Protein AF-0000000066197892 (afdb_homodimer)

Solvent-accessible surface area (backbone atoms only — not comparable to full-atom values): 35154 Å² total; per-residue (Å²): 140,80,75,82,77,80,74,74,83,74,76,80,79,64,87,67,81,69,76,50,71,66,52,46,46,36,41,41,57,56,32,73,72,65,31,65,68,32,48,47,40,27,46,69,31,29,38,37,40,33,35,74,47,34,40,42,39,36,24,49,50,29,40,48,43,66,35,32,28,31,40,35,33,31,36,78,54,66,34,47,62,58,51,44,31,30,31,78,41,50,40,83,87,41,49,74,34,42,41,40,70,52,28,47,63,51,52,39,51,56,32,75,80,38,44,80,44,74,46,94,67,55,75,89,71,64,48,69,77,64,53,60,72,28,57,29,39,39,36,37,68,88,49,53,67,58,53,41,50,52,44,51,53,24,55,76,58,74,19,33,34,35,40,40,54,50,36,35,56,28,33,39,37,36,40,30,49,44,76,36,70,29,32,39,71,44,93,50,90,71,61,46,82,42,81,45,77,46,81,43,48,50,62,62,60,32,55,60,55,67,66,60,69,53,86,61,85,72,57,58,68,58,53,24,52,32,50,53,41,52,50,23,70,74,66,72,44,76,80,48,84,84,38,65,66,45,50,51,49,52,47,48,52,50,53,49,50,36,61,75,36,62,56,70,95,61,57,67,64,56,53,44,50,48,31,50,50,45,60,68,19,52,83,23,62,38,36,26,50,22,25,28,51,12,11,53,50,20,45,46,52,51,27,63,64,40,28,55,42,88,69,84,66,28,34,37,39,38,34,57,87,77,68,46,74,46,79,42,73,92,139,81,75,83,77,81,74,74,82,75,77,80,80,66,87,67,81,69,78,50,71,65,51,45,47,36,42,40,58,55,32,73,71,64,31,65,68,33,49,47,40,28,46,67,30,28,39,38,38,33,37,76,47,35,40,41,40,35,24,48,51,28,42,48,42,67,35,31,28,31,38,34,33,30,36,78,53,65,35,48,62,58,51,45,32,29,31,77,40,50,41,81,86,40,49,74,32,43,44,40,71,52,28,47,62,51,51,37,50,57,30,73,80,38,46,80,47,74,45,94,65,56,78,90,71,63,45,67,77,65,53,59,72,28,57,28,40,38,36,35,67,88,48,51,66,58,53,41,51,53,43,52,53,24,56,76,57,75,18,34,32,36,41,40,55,48,35,35,57,28,34,40,39,35,40,29,49,44,74,36,69,31,32,39,70,44,92,50,92,72,63,46,83,42,82,46,79,46,81,42,49,50,63,63,60,33,56,61,56,68,65,60,69,55,87,59,86,72,57,58,68,57,53,24,50,31,50,54,41,51,49,23,70,73,67,74,43,73,79,49,84,84,37,65,67,43,50,50,48,51,47,50,52,52,52,50,50,36,59,73,36,62,55,72,93,61,59,68,64,56,54,45,50,47,30,50,50,46,60,67,19,54,82,24,64,37,36,26,48,23,24,28,52,12,10,52,50,19,44,45,51,51,29,64,63,40,28,56,41,89,70,84,65,29,36,38,40,38,35,55,85,78,69,45,76,46,78,42,72,94

Secondary structure (DSSP, 8-state):
--------------SS----HHHHHHTHHHHHHH-HHHHHHHTT-EEEEE--SHHHHHHHHHHHHHT-SEEEEE--PBP-GGGGGT-SS--GGGTTSBHHHHHHHHHHHH-TTSEEEE----GGG--HHHHTT-SEEEE--S-HHHHHHHHHHHHHTT-EEEEEEE-SSEEEEEEE-SEEEEEEE-SSSSPPEEEEEEE---HHHHHT--GGG--S---HHHHHHHHHHHHHHHHSSPPPTT-HHHHHHHHHHHHHHHHHHT-TT--HHHHHHHHHHHHHTTT---HHHHHHHHHHHHHHHHHHHH--S----SEEEEETTTTEEEEE--/--------------SS----HHHHHHTHHHHHHH-HHHHHHHTT-EEEEE--SHHHHHHHHHHHHHT-SEEEEE--PBP-GGGGGT-SS--GGGTTSBHHHHHHHHHHHH-TTSEEEE----GGG--HHHHTT-SEEEE--S-HHHHHHHHHHHHHTT-EEEEEEE-SSEEEEEEE-SEEEEEEE-SSSSPPEEEEEEE---HHHHHT--GGG--S---HHHHHHHHHHHHHHHHSSPPPTT-HHHHHHHHHHHHHHHHHHT-TT--HHHHHHHHHHHHHTTT---HHHHHHHHHHHHHHHHHHHH--S----SEEEEETTTTEEEEE--

Organism: Dictyostelium discoideum (NCBI:txid44689)

Foldseek 3Di:
DDDPDPPPPPPDCDPLPFDDPVRCVLCVVVCVPQHRLLLSLQLAFEEEEADQALLNQLLLLLSLSSHHNEYEYEFFDADDPQRQQRHDQDDPVSHRGGPLVSRVVSSCVSPVNYHYHYDHDDLVPDALVNLLVGQAYEYEDPQVVSVQSVQVSCLVNQHKYKYKADFAQKIKMWIARAWAKFWEWDPDVVTDIDIDIDGADTPVDQLVDQCLPPPDDPDLLSLLVSLQNVLCVVPVDGADLVDPVSLVVSLVSLVVSCVVSVPPPDDSVSSSVSNSSRSVRRPPDHNVSSNVRSVLSSVQVSCRSSRHDDHQATMWMAGNVVRDIDGDHD/DDDPDPPPPPPPCDPLPFDDPVRCVLCVVVCVPQHRLLLSLQLAFEEEEADQALLNQLLLLLSLSSHHNEYEYEFFDADDPQRQQRHDQDDPVRHRGGPLVSRVVSSCVSPVNYHYHYDHDDLVPDALVNLLVGQAYEYEDPQVVSVQSVQVSCLVNQHKYKYKAAFAQKIKMWIARAWAKFWEWDPDVVTDIDIDIDGADTPVDQLVDQCLPPPDDPDLLSLLVSLQNVLCVVPVDGADLVDPVSLVVSLVSLVVSCVVSVPPPDDSVSSSVSNSSRSVRRPPDHNVSSNVRSVLSSVQVSCRSSRHDDHQATMWMAGNVVRDIDGDHD

Radius of gyration: 25.5 Å; Cα contacts (8 Å, |Δi|>4): 1249; chains: 2; bounding box: 96×68×63 Å

InterPro domains:
  IPR000011 Ubiquitin/SUMO-activating enzyme E1-like [PR01849] (48-72)
  IPR000011 Ubiquitin/SUMO-activating enzyme E1-like [PR01849] (164-191)
  IPR000594 THIF-type NAD/FAD binding fold [PF00899] (27-324)
  IPR035985 Ubiquitin-activating enzyme-like [SSF69572] (20-328)
  IPR045886 ThiF/MoeB/HesA family [PTHR10953] (23-324)

Structure (mmCIF, N/CA/C/O backbone):
data_AF-0000000066197892-model_v1
#
loop_
_entity.id
_entity.type
_entity.pdbx_description
1 polymer 'SUMO-activating enzyme subunit 1'
#
loop_
_atom_site.group_PDB
_atom_site.id
_atom_site.type_symbol
_atom_site.label_atom_id
_atom_site.label_alt_id
_atom_site.label_comp_id
_atom_site.label_asym_id
_atom_site.label_entity_id
_atom_site.label_seq_id
_atom_site.pdbx_PDB_ins_code
_atom_site.Cartn_x
_atom_site.Cartn_y
_atom_site.Cartn_z
_atom_site.occupancy
_atom_site.B_iso_or_equiv
_atom_site.auth_seq_id
_atom_site.auth_comp_id
_atom_site.auth_asym_id
_atom_site.auth_atom_id
_atom_site.pdbx_PDB_model_num
ATOM 1 N N . MET A 1 1 ? 50.531 -21 -15.461 1 24.61 1 MET A N 1
ATOM 2 C CA . MET A 1 1 ? 49.062 -21.109 -15.352 1 24.61 1 MET A CA 1
ATOM 3 C C . MET A 1 1 ? 48.562 -20.531 -14.031 1 24.61 1 MET A C 1
ATOM 5 O O . MET A 1 1 ? 48.438 -21.25 -13.039 1 24.61 1 MET A O 1
ATOM 9 N N . THR A 1 2 ? 49 -19.281 -13.586 1 26.44 2 THR A N 1
ATOM 10 C CA . THR A 1 2 ? 49.094 -18.547 -12.336 1 26.44 2 THR A CA 1
ATOM 11 C C . THR A 1 2 ? 47.719 -18.109 -11.875 1 26.44 2 THR A C 1
ATOM 13 O O . THR A 1 2 ? 46.875 -17.688 -12.68 1 26.44 2 THR A O 1
ATOM 16 N N . ASN A 1 3 ? 47.188 -18.703 -10.703 1 26.56 3 ASN A N 1
ATOM 17 C CA . ASN A 1 3 ? 45.938 -18.656 -9.961 1 26.56 3 ASN A CA 1
ATOM 18 C C . ASN A 1 3 ? 45.531 -17.219 -9.648 1 26.56 3 ASN A C 1
ATOM 20 O O . ASN A 1 3 ? 46.25 -16.5 -8.961 1 26.56 3 ASN A O 1
ATOM 24 N N . PRO A 1 4 ? 44.719 -16.594 -10.539 1 29.03 4 PRO A N 1
ATOM 25 C CA . PRO A 1 4 ? 44.531 -15.156 -10.312 1 29.03 4 PRO A CA 1
ATOM 26 C C . PRO A 1 4 ? 44.031 -14.844 -8.906 1 29.03 4 PRO A C 1
ATOM 28 O O . PRO A 1 4 ? 43.219 -15.586 -8.359 1 29.03 4 PRO A O 1
ATOM 31 N N . GLU A 1 5 ? 44.844 -14.312 -8.031 1 25.19 5 GLU A N 1
ATOM 32 C CA . GLU A 1 5 ? 44.75 -13.891 -6.637 1 25.19 5 GLU A CA 1
ATOM 33 C C . GLU A 1 5 ? 43.531 -13.008 -6.41 1 25.19 5 GLU A C 1
ATOM 35 O O . GLU A 1 5 ? 43.25 -12.125 -7.219 1 25.19 5 GLU A O 1
ATOM 40 N N . ASN A 1 6 ? 42.469 -13.492 -5.609 1 26.45 6 ASN A N 1
ATOM 41 C CA . ASN A 1 6 ? 41.219 -13 -5.008 1 26.45 6 ASN A CA 1
ATOM 42 C C . ASN A 1 6 ? 41.438 -11.656 -4.312 1 26.45 6 ASN A C 1
ATOM 44 O O . ASN A 1 6 ? 42 -11.602 -3.217 1 26.45 6 ASN A O 1
ATOM 48 N N . THR A 1 7 ? 41.812 -10.641 -5.02 1 27.7 7 THR A N 1
ATOM 49 C CA . THR A 1 7 ? 42.094 -9.43 -4.242 1 27.7 7 THR A CA 1
ATOM 50 C C . THR A 1 7 ? 40.875 -9.055 -3.395 1 27.7 7 THR A C 1
ATOM 52 O O . THR A 1 7 ? 39.781 -8.852 -3.922 1 27.7 7 THR A O 1
ATOM 55 N N . PRO A 1 8 ? 40.906 -9.188 -2.066 1 29.73 8 PRO A N 1
ATOM 56 C CA . PRO A 1 8 ? 39.875 -8.836 -1.088 1 29.73 8 PRO A CA 1
ATOM 57 C C . PRO A 1 8 ? 39.375 -7.398 -1.234 1 29.73 8 PRO A C 1
ATOM 59 O O . PRO A 1 8 ? 40.188 -6.492 -1.479 1 29.73 8 PRO A O 1
ATOM 62 N N . MET A 1 9 ? 38.188 -7.164 -1.745 1 29.55 9 MET A N 1
ATOM 63 C CA . MET A 1 9 ? 37.594 -5.84 -1.79 1 29.55 9 MET A CA 1
ATOM 64 C C . MET A 1 9 ? 37.844 -5.078 -0.493 1 29.55 9 MET A C 1
ATOM 66 O O . MET A 1 9 ? 37.344 -5.484 0.57 1 29.55 9 MET A O 1
ATOM 70 N N . THR A 1 10 ? 38.875 -4.457 -0.35 1 30.2 10 THR A N 1
ATOM 71 C CA . THR A 1 10 ? 39.25 -3.555 0.738 1 30.2 10 THR A CA 1
ATOM 72 C C . THR A 1 10 ? 38.188 -2.479 0.92 1 30.2 10 THR A C 1
ATOM 74 O O . THR A 1 10 ? 37.906 -1.697 0.004 1 30.2 10 THR A O 1
ATOM 77 N N . THR A 1 11 ? 37.125 -2.74 1.724 1 32.53 11 THR A N 1
ATOM 78 C CA . THR A 1 11 ? 36.188 -1.777 2.248 1 32.53 11 THR A CA 1
ATOM 79 C C . THR A 1 11 ? 36.906 -0.574 2.855 1 32.53 11 THR A C 1
ATOM 81 O O . THR A 1 11 ? 37.625 -0.71 3.84 1 32.53 11 THR A O 1
ATOM 84 N N . THR A 1 12 ? 37.312 0.313 2.125 1 31.73 12 THR A N 1
ATOM 85 C CA . THR A 1 12 ? 37.875 1.541 2.674 1 31.73 12 THR A CA 1
ATOM 86 C C . THR A 1 12 ? 36.938 2.172 3.682 1 31.73 12 THR A C 1
ATOM 88 O O . THR A 1 12 ? 35.719 2.301 3.414 1 31.73 12 THR A O 1
ATOM 91 N N . ASN A 1 13 ? 37.219 2.322 5.055 1 32.91 13 ASN A N 1
ATOM 92 C CA . ASN A 1 13 ? 36.75 2.785 6.355 1 32.91 13 ASN A CA 1
ATOM 93 C C . ASN A 1 13 ? 36.438 4.281 6.348 1 32.91 13 ASN A C 1
ATOM 95 O O . ASN A 1 13 ? 37.25 5.082 6.816 1 32.91 13 ASN A O 1
ATOM 99 N N . GLU A 1 14 ? 36.094 5.023 5.461 1 33.69 14 GLU A N 1
ATOM 100 C CA . GLU A 1 14 ? 35.812 6.383 5.914 1 33.69 14 GLU A CA 1
ATOM 101 C C . GLU A 1 14 ? 34.75 6.406 7.012 1 33.69 14 GLU A C 1
ATOM 103 O O . GLU A 1 14 ? 33.969 5.461 7.152 1 33.69 14 GLU A O 1
ATOM 108 N N . GLY A 1 15 ? 34.656 7.414 8.07 1 37.69 15 GLY A N 1
ATOM 109 C CA . GLY A 1 15 ? 34.031 7.445 9.391 1 37.69 15 GLY A CA 1
ATOM 110 C C . GLY A 1 15 ? 32.594 6.977 9.406 1 37.69 15 GLY A C 1
ATOM 111 O O . GLY A 1 15 ? 31.922 7.09 10.43 1 37.69 15 GLY A O 1
ATOM 112 N N . GLY A 1 16 ? 31.75 7.152 8.477 1 48.06 16 GLY A N 1
ATOM 113 C CA . GLY A 1 16 ? 30.359 6.777 8.68 1 48.06 16 GLY A CA 1
ATOM 114 C C . GLY A 1 16 ? 30.188 5.32 9.062 1 48.06 16 GLY A C 1
ATOM 115 O O . GLY A 1 16 ? 30.906 4.453 8.555 1 48.06 16 GLY A O 1
ATOM 116 N N . LYS A 1 17 ? 29.766 5.008 10.367 1 57.28 17 LYS A N 1
ATOM 117 C CA . LYS A 1 17 ? 29.703 3.641 10.875 1 57.28 17 LYS A CA 1
ATOM 118 C C . LYS A 1 17 ? 29.125 2.693 9.828 1 57.28 17 LYS A C 1
ATOM 120 O O . LYS A 1 17 ? 28.016 2.918 9.32 1 57.28 17 LYS A O 1
ATOM 125 N N . GLY A 1 18 ? 29.797 2.07 9.023 1 77.38 18 GLY A N 1
ATOM 126 C CA . GLY A 1 18 ? 29.406 1.05 8.07 1 77.38 18 GLY A CA 1
ATOM 127 C C . GLY A 1 18 ? 28.422 0.049 8.648 1 77.38 18 GLY A C 1
ATOM 128 O O . GLY A 1 18 ? 28.125 0.071 9.844 1 77.38 18 GLY A O 1
ATOM 129 N N . LEU A 1 19 ? 27.656 -0.609 7.824 1 87.25 19 LEU A N 1
ATOM 130 C CA . LEU A 1 19 ? 26.703 -1.628 8.227 1 87.25 19 LEU A CA 1
ATOM 131 C C . LEU A 1 19 ? 27.406 -2.816 8.867 1 87.25 19 LEU A C 1
ATOM 133 O O . LEU A 1 19 ? 28.469 -3.23 8.422 1 87.25 19 LEU A O 1
ATOM 137 N N . THR A 1 20 ? 26.922 -3.176 10 1 89.62 20 THR A N 1
ATOM 138 C CA . THR A 1 20 ? 27.375 -4.434 10.578 1 89.62 20 THR A CA 1
ATOM 139 C C . THR A 1 20 ? 27.031 -5.605 9.656 1 89.62 20 THR A C 1
ATOM 141 O O . THR A 1 20 ? 26.234 -5.461 8.734 1 89.62 20 THR A O 1
ATOM 144 N N . GLU A 1 21 ? 27.641 -6.699 9.906 1 89.5 21 GLU A N 1
ATOM 145 C CA . GLU A 1 21 ? 27.328 -7.902 9.141 1 89.5 21 GLU A CA 1
ATOM 146 C C . GLU A 1 21 ? 25.859 -8.289 9.297 1 89.5 21 GLU A C 1
ATOM 148 O O . GLU A 1 21 ? 25.219 -8.734 8.344 1 89.5 21 GLU A O 1
ATOM 153 N N . TYR A 1 22 ? 25.406 -8.125 10.477 1 89.19 22 TYR A N 1
ATOM 154 C CA . TYR A 1 22 ? 24.016 -8.453 10.75 1 89.19 22 TYR A CA 1
ATOM 155 C C . TYR A 1 22 ? 23.078 -7.551 9.961 1 89.19 22 TYR A C 1
ATOM 157 O O . TYR A 1 22 ? 22.141 -8.031 9.328 1 89.19 22 TYR A O 1
ATOM 165 N N . GLU A 1 23 ? 23.391 -6.305 9.977 1 90.25 23 GLU A N 1
ATOM 166 C CA . GLU A 1 23 ? 22.578 -5.359 9.211 1 90.25 23 GLU A CA 1
ATOM 167 C C . GLU A 1 23 ? 22.641 -5.668 7.715 1 90.25 23 GLU A C 1
ATOM 169 O O . GLU A 1 23 ? 21.625 -5.602 7.02 1 90.25 23 GLU A O 1
ATOM 174 N N . ALA A 1 24 ? 23.766 -6.027 7.281 1 90.31 24 ALA A N 1
ATOM 175 C CA . ALA A 1 24 ? 23.953 -6.352 5.871 1 90.31 24 ALA A CA 1
ATOM 176 C C . ALA A 1 24 ? 23.078 -7.539 5.469 1 90.31 24 ALA A C 1
ATOM 178 O O . ALA A 1 24 ? 22.562 -7.586 4.348 1 90.31 24 ALA A O 1
ATOM 179 N N . LYS A 1 25 ? 22.953 -8.438 6.391 1 90.75 25 LYS A N 1
ATOM 180 C CA . LYS A 1 25 ? 22.141 -9.617 6.113 1 90.75 25 LYS A CA 1
ATOM 181 C C . LYS A 1 25 ? 20.656 -9.266 6.09 1 90.75 25 LYS A C 1
ATOM 183 O O . LYS A 1 25 ? 19.922 -9.711 5.203 1 90.75 25 LYS A O 1
ATOM 188 N N . ILE A 1 26 ? 20.25 -8.422 7.012 1 89.81 26 ILE A N 1
ATOM 189 C CA . ILE A 1 26 ? 18.844 -8.047 7.133 1 89.81 26 ILE A CA 1
ATOM 190 C C . ILE A 1 26 ? 18.422 -7.223 5.918 1 89.81 26 ILE A C 1
ATOM 192 O O . ILE A 1 26 ? 17.328 -7.406 5.383 1 89.81 26 ILE A O 1
ATOM 196 N N . TYR A 1 27 ? 19.359 -6.391 5.434 1 92.38 27 TYR A N 1
ATOM 197 C CA . TYR A 1 27 ? 18.984 -5.426 4.406 1 92.38 27 TYR A CA 1
ATOM 198 C C . TYR A 1 27 ? 19.578 -5.816 3.057 1 92.38 27 TYR A C 1
ATOM 200 O O . TYR A 1 27 ? 19.719 -4.973 2.168 1 92.38 27 TYR A O 1
ATOM 208 N N . ASP A 1 28 ? 19.953 -7.062 2.918 1 92.62 28 ASP A N 1
ATOM 209 C CA . ASP A 1 28 ? 20.625 -7.555 1.719 1 92.62 28 ASP A CA 1
ATOM 210 C C . ASP A 1 28 ? 19.812 -7.246 0.466 1 92.62 28 ASP A C 1
ATOM 212 O O . ASP A 1 28 ? 20.344 -6.719 -0.513 1 92.62 28 ASP A O 1
ATOM 216 N N . ARG A 1 29 ? 18.562 -7.527 0.517 1 89.75 29 ARG A N 1
ATOM 217 C CA . ARG A 1 29 ? 17.703 -7.336 -0.647 1 89.75 29 ARG A CA 1
ATOM 218 C C . ARG A 1 29 ? 17.609 -5.859 -1.021 1 89.75 29 ARG A C 1
ATOM 220 O O . ARG A 1 29 ? 17.688 -5.508 -2.199 1 89.75 29 ARG A O 1
ATOM 227 N N . SER A 1 30 ? 17.469 -4.93 -0.04 1 90.25 30 SER A N 1
ATOM 228 C CA . SER A 1 30 ? 17.359 -3.496 -0.287 1 90.25 30 SER A CA 1
ATOM 229 C C . SER A 1 30 ? 18.688 -2.922 -0.791 1 90.25 30 SER A C 1
ATOM 231 O O . SER A 1 30 ? 18.703 -2.064 -1.677 1 90.25 30 SER A O 1
ATOM 233 N N . ILE A 1 31 ? 19.75 -3.445 -0.288 1 92.5 31 ILE A N 1
ATOM 234 C CA . ILE A 1 31 ? 21.078 -2.975 -0.673 1 92.5 31 ILE A CA 1
ATOM 235 C C . ILE A 1 31 ? 21.344 -3.312 -2.139 1 92.5 31 ILE A C 1
ATOM 237 O O . ILE A 1 31 ? 21.969 -2.535 -2.859 1 92.5 31 ILE A O 1
ATOM 241 N N . ARG A 1 32 ? 20.797 -4.406 -2.539 1 89.69 32 ARG A N 1
ATOM 242 C CA . ARG A 1 32 ? 20.938 -4.797 -3.936 1 89.69 32 ARG A CA 1
ATOM 243 C C . ARG A 1 32 ? 20.188 -3.838 -4.855 1 89.69 32 ARG A C 1
ATOM 245 O O . ARG A 1 32 ? 20.516 -3.725 -6.039 1 89.69 32 ARG A O 1
ATOM 252 N N . LEU A 1 33 ? 19.281 -3.143 -4.289 1 87.25 33 LEU A N 1
ATOM 253 C CA . LEU A 1 33 ? 18.438 -2.275 -5.105 1 87.25 33 LEU A CA 1
ATOM 254 C C . LEU A 1 33 ? 18.953 -0.841 -5.09 1 87.25 33 LEU A C 1
ATOM 256 O O . LEU A 1 33 ? 19.062 -0.201 -6.137 1 87.25 33 LEU A O 1
ATOM 260 N N . TRP A 1 34 ? 19.297 -0.343 -3.877 1 88.75 34 TRP A N 1
ATOM 261 C CA . TRP A 1 34 ? 19.625 1.078 -3.861 1 88.75 34 TRP A CA 1
ATOM 262 C C . TRP A 1 34 ? 21.047 1.3 -3.367 1 88.75 34 TRP A C 1
ATOM 264 O O . TRP A 1 34 ? 21.547 2.43 -3.361 1 88.75 34 TRP A O 1
ATOM 274 N N . GLY A 1 35 ? 21.797 0.286 -2.941 1 91.38 35 GLY A N 1
ATOM 275 C CA . GLY A 1 35 ? 23.219 0.383 -2.641 1 91.38 35 GLY A CA 1
ATOM 276 C C . GLY A 1 35 ? 23.5 0.559 -1.16 1 91.38 35 GLY A C 1
ATOM 277 O O . GLY A 1 35 ? 22.641 1.014 -0.406 1 91.38 35 GLY A O 1
ATOM 278 N N . VAL A 1 36 ? 24.703 0.304 -0.843 1 93.62 36 VAL A N 1
ATOM 279 C CA . VAL A 1 36 ? 25.172 0.306 0.54 1 93.62 36 VAL A CA 1
ATOM 280 C C . VAL A 1 36 ? 25.141 1.729 1.092 1 93.62 36 VAL A C 1
ATOM 282 O O . VAL A 1 36 ? 24.781 1.946 2.252 1 93.62 36 VAL A O 1
ATOM 285 N N . ASP A 1 37 ? 25.469 2.656 0.237 1 93.69 37 ASP A N 1
ATOM 286 C CA . ASP A 1 37 ? 25.5 4.047 0.674 1 93.69 37 ASP A CA 1
ATOM 287 C C . ASP A 1 37 ? 24.094 4.531 1.052 1 93.69 37 ASP A C 1
ATOM 289 O O . ASP A 1 37 ? 23.922 5.23 2.051 1 93.69 37 ASP A O 1
ATOM 293 N N . ALA A 1 38 ? 23.188 4.18 0.295 1 94.38 38 ALA A N 1
ATOM 294 C CA . ALA A 1 38 ? 21.797 4.531 0.579 1 94.38 38 ALA A CA 1
ATOM 295 C C . ALA A 1 38 ? 21.328 3.92 1.899 1 94.38 38 ALA A C 1
ATOM 297 O O . ALA A 1 38 ? 20.703 4.598 2.719 1 94.38 38 ALA A O 1
ATOM 298 N N . GLN A 1 39 ? 21.703 2.707 2.104 1 95.69 39 GLN A N 1
ATOM 299 C CA . GLN A 1 39 ? 21.328 2.031 3.34 1 95.69 39 GLN A CA 1
ATOM 300 C C . GLN A 1 39 ? 21.984 2.68 4.551 1 95.69 39 GLN A C 1
ATOM 302 O O . GLN A 1 39 ? 21.391 2.781 5.617 1 95.69 39 GLN A O 1
ATOM 307 N N . ALA A 1 40 ? 23.188 3.09 4.336 1 95.56 40 ALA A N 1
ATOM 308 C CA . ALA A 1 40 ? 23.906 3.777 5.414 1 95.56 40 ALA A CA 1
ATOM 309 C C . ALA A 1 40 ? 23.203 5.082 5.789 1 95.56 40 ALA A C 1
ATOM 311 O O . ALA A 1 40 ? 23.094 5.418 6.969 1 95.56 40 ALA A O 1
ATOM 312 N N . LYS A 1 41 ? 22.719 5.785 4.805 1 96.62 41 LYS A N 1
ATOM 313 C CA . LYS A 1 41 ? 21.969 7.012 5.062 1 96.62 41 LYS A CA 1
ATOM 314 C C . LYS A 1 41 ? 20.703 6.727 5.871 1 96.62 41 LYS A C 1
ATOM 316 O O . LYS A 1 41 ? 20.375 7.473 6.797 1 96.62 41 LYS A O 1
ATOM 321 N N . LEU A 1 42 ? 20.062 5.703 5.508 1 97.31 42 LEU A N 1
ATOM 322 C CA . LEU A 1 42 ? 18.875 5.301 6.258 1 97.31 42 LEU A CA 1
ATOM 323 C C . LEU A 1 42 ? 19.219 5.012 7.715 1 97.31 42 LEU A C 1
ATOM 325 O O . LEU A 1 42 ? 18.547 5.5 8.625 1 97.31 42 LEU A O 1
ATOM 329 N N . ARG A 1 43 ? 20.297 4.344 7.922 1 96.88 43 ARG A N 1
ATOM 330 C CA . ARG A 1 43 ? 20.703 3.916 9.258 1 96.88 43 ARG A CA 1
ATOM 331 C C . ARG A 1 43 ? 21.188 5.098 10.086 1 96.88 43 ARG A C 1
ATOM 333 O O . ARG A 1 43 ? 21.469 4.953 11.273 1 96.88 43 ARG A O 1
ATOM 340 N N . GLN A 1 44 ? 21.203 6.238 9.492 1 97 44 GLN A N 1
ATOM 341 C CA . GLN A 1 44 ? 21.625 7.438 10.203 1 97 44 GLN A CA 1
ATOM 342 C C . GLN A 1 44 ? 20.484 8.438 10.336 1 97 44 GLN A C 1
ATOM 344 O O . GLN A 1 44 ? 20.625 9.484 10.969 1 97 44 GLN A O 1
ATOM 349 N N . SER A 1 45 ? 19.375 8.109 9.828 1 98.38 45 SER A N 1
ATOM 350 C CA . SER A 1 45 ? 18.266 9.055 9.742 1 98.38 45 SER A CA 1
ATOM 351 C C . SER A 1 45 ? 17.344 8.945 10.945 1 98.38 45 SER A C 1
ATOM 353 O O . SER A 1 45 ? 17.172 7.859 11.508 1 98.38 45 SER A O 1
ATOM 355 N N . LYS A 1 46 ? 16.797 10.078 11.352 1 98.75 46 LYS A N 1
ATOM 356 C CA . LYS A 1 46 ? 15.828 10.203 12.43 1 98.75 46 LYS A CA 1
ATOM 357 C C . LYS A 1 46 ? 14.516 10.797 11.922 1 98.75 46 LYS A C 1
ATOM 359 O O . LYS A 1 46 ? 14.492 11.898 11.383 1 98.75 46 LYS A O 1
ATOM 364 N N . VAL A 1 47 ? 13.43 10.094 12.156 1 98.88 47 VAL A N 1
ATOM 365 C CA . VAL A 1 47 ? 12.164 10.547 11.602 1 98.88 47 VAL A CA 1
ATOM 366 C C . VAL A 1 47 ? 11.172 10.805 12.734 1 98.88 47 VAL A C 1
ATOM 368 O O . VAL A 1 47 ? 11.016 9.977 13.633 1 98.88 47 VAL A O 1
ATOM 371 N N . LEU A 1 48 ? 10.5 11.969 12.734 1 98.88 48 LEU A N 1
ATOM 372 C CA . LEU A 1 48 ? 9.43 12.328 13.656 1 98.88 48 LEU A CA 1
ATOM 373 C C . LEU A 1 48 ? 8.062 12.086 13.023 1 98.88 48 LEU A C 1
ATOM 375 O O . LEU A 1 48 ? 7.77 12.625 11.953 1 98.88 48 LEU A O 1
ATOM 379 N N . PHE A 1 49 ? 7.285 11.25 13.68 1 98.88 49 PHE A N 1
ATOM 380 C CA . PHE A 1 49 ? 5.922 10.992 13.242 1 98.88 49 PHE A CA 1
ATOM 381 C C . PHE A 1 49 ? 4.914 11.648 14.18 1 98.88 49 PHE A C 1
ATOM 383 O O . PHE A 1 49 ? 4.922 11.375 15.383 1 98.88 49 PHE A O 1
ATOM 390 N N . ILE A 1 50 ? 4.023 12.508 13.625 1 98.69 50 ILE A N 1
ATOM 391 C CA . ILE A 1 50 ? 3.006 13.211 14.391 1 98.69 50 ILE A CA 1
ATOM 392 C C . ILE A 1 50 ? 1.617 12.758 13.953 1 98.69 50 ILE A C 1
ATOM 394 O O . ILE A 1 50 ? 1.25 12.898 12.789 1 98.69 50 ILE A O 1
ATOM 398 N N . GLY A 1 51 ? 0.798 12.273 14.875 1 98 51 GLY A N 1
ATOM 399 C CA . GLY A 1 51 ? -0.459 11.625 14.531 1 98 51 GLY A CA 1
ATOM 400 C C . GLY A 1 51 ? -0.287 10.18 14.094 1 98 51 GLY A C 1
ATOM 401 O O . GLY A 1 51 ? 0.126 9.914 12.961 1 98 51 GLY A O 1
ATOM 402 N N . ILE A 1 52 ? -0.639 9.273 15.023 1 98 52 ILE A N 1
ATOM 403 C CA . ILE A 1 52 ? -0.354 7.863 14.773 1 98 52 ILE A CA 1
ATOM 404 C C . ILE A 1 52 ? -1.655 7.117 14.484 1 98 52 ILE A C 1
ATOM 406 O O . ILE A 1 52 ? -2.068 6.25 15.258 1 98 52 ILE A O 1
ATOM 410 N N . ASN A 1 53 ? -2.27 7.398 13.352 1 96.94 53 ASN A N 1
ATOM 411 C CA . ASN A 1 53 ? -3.484 6.711 12.93 1 96.94 53 ASN A CA 1
ATOM 412 C C . ASN A 1 53 ? -3.166 5.512 12.039 1 96.94 53 ASN A C 1
ATOM 414 O O . ASN A 1 53 ? -2.012 5.094 11.945 1 96.94 53 ASN A O 1
ATOM 418 N N . GLY A 1 54 ? -4.168 4.902 11.469 1 96.5 54 GLY A N 1
ATOM 419 C CA . GLY A 1 54 ? -3.975 3.729 10.625 1 96.5 54 GLY A CA 1
ATOM 420 C C . GLY A 1 54 ? -3.031 3.977 9.461 1 96.5 54 GLY A C 1
ATOM 421 O O . GLY A 1 54 ? -2.152 3.16 9.188 1 96.5 54 GLY A O 1
ATOM 422 N N . LEU A 1 55 ? -3.199 5.062 8.789 1 98 55 LEU A N 1
ATOM 423 C CA . LEU A 1 55 ? -2.316 5.422 7.688 1 98 55 LEU A CA 1
ATOM 424 C C . LEU A 1 55 ? -0.876 5.566 8.164 1 98 55 LEU A C 1
ATOM 426 O O . LEU A 1 55 ? 0.044 5.016 7.559 1 98 55 LEU A O 1
ATOM 430 N N . MET A 1 56 ? -0.704 6.258 9.234 1 98.62 56 MET A N 1
ATOM 431 C CA . MET A 1 56 ? 0.638 6.488 9.758 1 98.62 56 MET A CA 1
ATOM 432 C C . MET A 1 56 ? 1.284 5.176 10.195 1 98.62 56 MET A C 1
ATOM 434 O O . MET A 1 56 ? 2.496 5 10.055 1 98.62 56 MET A O 1
ATOM 438 N N . SER A 1 57 ? 0.451 4.281 10.727 1 98.31 57 SER A N 1
ATOM 439 C CA . SER A 1 57 ? 1.01 2.99 11.109 1 98.31 57 SER A CA 1
ATOM 440 C C . SER A 1 57 ? 1.609 2.268 9.906 1 98.31 57 SER A C 1
ATOM 442 O O . SER A 1 57 ? 2.641 1.604 10.023 1 98.31 57 SER A O 1
ATOM 444 N N . GLU A 1 58 ? 0.977 2.396 8.75 1 98.44 58 GLU A N 1
ATOM 445 C CA . GLU A 1 58 ? 1.517 1.832 7.516 1 98.44 58 GLU A CA 1
ATOM 446 C C . GLU A 1 58 ? 2.822 2.518 7.117 1 98.44 58 GLU A C 1
ATOM 448 O O . GLU A 1 58 ? 3.773 1.855 6.699 1 98.44 58 GLU A O 1
ATOM 453 N N . ILE A 1 59 ? 2.873 3.793 7.219 1 98.75 59 ILE A N 1
ATOM 454 C CA . ILE A 1 59 ? 4.059 4.566 6.867 1 98.75 59 ILE A CA 1
ATOM 455 C C . ILE A 1 59 ? 5.219 4.172 7.781 1 98.75 59 ILE A C 1
ATOM 457 O O . ILE A 1 59 ? 6.316 3.869 7.305 1 98.75 59 ILE A O 1
ATOM 461 N N . ILE A 1 60 ? 4.934 4.133 9.047 1 98.75 60 ILE A N 1
ATOM 462 C CA . ILE A 1 60 ? 5.941 3.791 10.047 1 98.75 60 ILE A CA 1
ATOM 463 C C . ILE A 1 60 ? 6.488 2.391 9.766 1 98.75 60 ILE A C 1
ATOM 465 O O . ILE A 1 60 ? 7.699 2.174 9.797 1 98.75 60 ILE A O 1
ATOM 469 N N . LYS A 1 61 ? 5.609 1.491 9.492 1 97.94 61 LYS A N 1
ATOM 470 C CA . LYS A 1 61 ? 6.016 0.122 9.195 1 97.94 61 LYS A CA 1
ATOM 471 C C . LYS A 1 61 ? 7.031 0.088 8.055 1 97.94 61 LYS A C 1
ATOM 473 O O . LYS A 1 61 ? 8.07 -0.562 8.164 1 97.94 61 LYS A O 1
ATOM 478 N N . ASN A 1 62 ? 6.789 0.787 7.031 1 97.88 62 ASN A N 1
ATOM 479 C CA . ASN A 1 62 ? 7.668 0.782 5.867 1 97.88 62 ASN A CA 1
ATOM 480 C C . ASN A 1 62 ? 9.016 1.427 6.176 1 97.88 62 ASN A C 1
ATOM 482 O O . ASN A 1 62 ? 10.062 0.94 5.734 1 97.88 62 ASN A O 1
ATOM 486 N N . VAL A 1 63 ? 9.016 2.451 6.949 1 98 63 VAL A N 1
ATOM 487 C CA . VAL A 1 63 ? 10.227 3.193 7.285 1 98 63 VAL A CA 1
ATOM 488 C C . VAL A 1 63 ? 11.086 2.375 8.25 1 98 63 VAL A C 1
ATOM 490 O O . VAL A 1 63 ? 12.305 2.295 8.094 1 98 63 VAL A O 1
ATOM 493 N N . VAL A 1 64 ? 10.422 1.76 9.156 1 97.69 64 VAL A N 1
ATOM 494 C CA . VAL A 1 64 ? 11.109 0.952 10.164 1 97.69 64 VAL A CA 1
ATOM 495 C C . VAL A 1 64 ? 11.742 -0.268 9.5 1 97.69 64 VAL A C 1
ATOM 497 O O . VAL A 1 64 ? 12.906 -0.588 9.758 1 97.69 64 VAL A O 1
ATOM 500 N N . LEU A 1 65 ? 11.039 -0.903 8.641 1 95.69 65 LEU A N 1
ATOM 501 C CA . LEU A 1 65 ? 11.555 -2.078 7.945 1 95.69 65 LEU A CA 1
ATOM 502 C C . LEU A 1 65 ? 12.711 -1.699 7.02 1 95.69 65 LEU A C 1
ATOM 504 O O . LEU A 1 65 ? 13.609 -2.508 6.777 1 95.69 65 LEU A O 1
ATOM 508 N N . ALA A 1 66 ? 12.703 -0.421 6.543 1 95.12 66 ALA A N 1
ATOM 509 C CA . ALA A 1 66 ? 13.781 0.049 5.672 1 95.12 66 ALA A CA 1
ATOM 510 C C . ALA A 1 66 ? 15.062 0.295 6.461 1 95.12 66 ALA A C 1
ATOM 512 O O . ALA A 1 66 ? 16.141 0.443 5.883 1 95.12 66 ALA A O 1
ATOM 513 N N . GLY A 1 67 ? 14.961 0.427 7.75 1 96.06 67 GLY A N 1
ATOM 514 C CA . GLY A 1 67 ? 16.141 0.454 8.594 1 96.06 67 GLY A CA 1
ATOM 515 C C . GLY A 1 67 ? 16.609 1.859 8.922 1 96.06 67 GLY A C 1
ATOM 516 O O . GLY A 1 67 ? 17.797 2.174 8.789 1 96.06 67 GLY A O 1
ATOM 517 N N . VAL A 1 68 ? 15.75 2.73 9.289 1 97.25 68 VAL A N 1
ATOM 518 C CA . VAL A 1 68 ? 16.156 4.035 9.805 1 97.25 68 VAL A CA 1
ATOM 519 C C . VAL A 1 68 ? 16.797 3.873 11.18 1 97.25 68 VAL A C 1
ATOM 521 O O . VAL A 1 68 ? 16.672 2.818 11.812 1 97.25 68 VAL A O 1
ATOM 524 N N . ASP A 1 69 ? 17.469 4.91 11.562 1 97.5 69 ASP A N 1
ATOM 525 C CA . ASP A 1 69 ? 18.156 4.855 12.859 1 97.5 69 ASP A CA 1
ATOM 526 C C . ASP A 1 69 ? 17.156 4.914 14.008 1 97.5 69 ASP A C 1
ATOM 528 O O . ASP A 1 69 ? 17.172 4.062 14.898 1 97.5 69 ASP A O 1
ATOM 532 N N . SER A 1 70 ? 16.344 5.945 13.961 1 98.44 70 SER A N 1
ATOM 533 C CA . SER A 1 70 ? 15.398 6.129 15.055 1 98.44 70 SER A CA 1
ATOM 534 C C . SER A 1 70 ? 14.133 6.828 14.578 1 98.44 70 SER A C 1
ATOM 536 O O . SER A 1 70 ? 14.148 7.527 13.562 1 98.44 70 SER A O 1
ATOM 538 N N . ILE A 1 71 ? 13.031 6.535 15.281 1 98.75 71 ILE A N 1
ATOM 539 C CA . ILE A 1 71 ? 11.773 7.227 15.039 1 98.75 71 ILE A CA 1
ATOM 540 C C . ILE A 1 71 ? 11.227 7.781 16.344 1 98.75 71 ILE A C 1
ATOM 542 O O . ILE A 1 71 ? 11.523 7.262 17.422 1 98.75 71 ILE A O 1
ATOM 546 N N . THR A 1 72 ? 10.516 8.859 16.266 1 98.75 72 THR A N 1
ATOM 547 C CA . THR A 1 72 ? 9.812 9.461 17.391 1 98.75 72 THR A CA 1
ATOM 548 C C . THR A 1 72 ? 8.32 9.57 17.094 1 98.75 72 THR A C 1
ATOM 550 O O . THR A 1 72 ? 7.922 9.984 16 1 98.75 72 THR A O 1
ATOM 553 N N . LEU A 1 73 ? 7.527 9.156 18.094 1 98.69 73 LEU A N 1
ATOM 554 C CA . LEU A 1 73 ? 6.074 9.18 17.969 1 98.69 73 LEU A CA 1
ATOM 555 C C . LEU A 1 73 ? 5.465 10.258 18.844 1 98.69 73 LEU A C 1
ATOM 557 O O . LEU A 1 73 ? 5.793 10.352 20.031 1 98.69 73 LEU A O 1
ATOM 561 N N . VAL A 1 74 ? 4.617 11.07 18.266 1 98.38 74 VAL A N 1
ATOM 562 C CA . VAL A 1 74 ? 3.861 12.078 19.016 1 98.38 74 VAL A CA 1
ATOM 563 C C . VAL A 1 74 ? 2.371 11.922 18.719 1 98.38 74 VAL A C 1
ATOM 565 O O . VAL A 1 74 ? 1.906 12.273 17.625 1 98.38 74 VAL A O 1
ATOM 568 N N . ASP A 1 75 ? 1.585 11.406 19.609 1 97.44 75 ASP A N 1
ATOM 569 C CA . ASP A 1 75 ? 0.135 11.25 19.562 1 97.44 75 ASP A CA 1
ATOM 570 C C . ASP A 1 75 ? -0.404 10.734 20.891 1 97.44 75 ASP A C 1
ATOM 572 O O . ASP A 1 75 ? -0.109 9.602 21.297 1 97.44 75 ASP A O 1
ATOM 576 N N . ASP A 1 76 ? -1.252 11.477 21.562 1 94.5 76 ASP A N 1
ATOM 577 C CA . ASP A 1 76 ? -1.732 11.094 22.875 1 94.5 76 ASP A CA 1
ATOM 578 C C . ASP A 1 76 ? -3.207 10.695 22.844 1 94.5 76 ASP A C 1
ATOM 580 O O . ASP A 1 76 ? -3.869 10.625 23.875 1 94.5 76 ASP A O 1
ATOM 584 N N . HIS A 1 77 ? -3.699 10.445 21.656 1 93.5 77 HIS A N 1
ATOM 585 C CA . HIS A 1 77 ? -5.109 10.086 21.609 1 93.5 77 HIS A CA 1
ATOM 586 C C . HIS A 1 77 ? -5.359 8.719 22.25 1 93.5 77 HIS A C 1
ATOM 588 O O . HIS A 1 77 ? -4.469 7.863 22.25 1 93.5 77 HIS A O 1
ATOM 594 N N . ILE A 1 78 ? -6.559 8.562 22.812 1 97.19 78 ILE A N 1
ATOM 595 C CA . ILE A 1 78 ? -6.957 7.328 23.484 1 97.19 78 ILE A CA 1
ATOM 596 C C . ILE A 1 78 ? -7.566 6.363 22.469 1 97.19 78 ILE A C 1
ATOM 598 O O . ILE A 1 78 ? -8.484 6.73 21.734 1 97.19 78 ILE A O 1
ATOM 602 N N . ILE A 1 79 ? -7.078 5.121 22.438 1 97.19 79 ILE A N 1
ATOM 603 C CA . ILE A 1 79 ? -7.473 4.109 21.453 1 97.19 79 ILE A CA 1
ATOM 604 C C . ILE A 1 79 ? -8.922 3.703 21.688 1 97.19 79 ILE A C 1
ATOM 606 O O . ILE A 1 79 ? -9.336 3.48 22.828 1 97.19 79 ILE A O 1
ATOM 610 N N . THR A 1 80 ? -9.664 3.688 20.656 1 94.88 80 THR A N 1
ATOM 611 C CA . THR A 1 80 ? -11.039 3.184 20.672 1 94.88 80 THR A CA 1
ATOM 612 C C . THR A 1 80 ? -11.156 1.919 19.812 1 94.88 80 THR A C 1
ATOM 614 O O . THR A 1 80 ? -10.227 1.564 19.094 1 94.88 80 THR A O 1
ATOM 617 N N . THR A 1 81 ? -12.289 1.251 19.891 1 92.75 81 THR A N 1
ATOM 618 C CA . THR A 1 81 ? -12.523 0.014 19.141 1 92.75 81 THR A CA 1
ATOM 619 C C . THR A 1 81 ? -12.461 0.26 17.641 1 92.75 81 THR A C 1
ATOM 621 O O . THR A 1 81 ? -11.992 -0.594 16.891 1 92.75 81 THR A O 1
ATOM 624 N N . SER A 1 82 ? -12.836 1.415 17.219 1 89.12 82 SER A N 1
ATOM 625 C CA . SER A 1 82 ? -12.867 1.719 15.797 1 89.12 82 SER A CA 1
ATOM 626 C C . SER A 1 82 ? -11.461 1.837 15.227 1 89.12 82 SER A C 1
ATOM 628 O O . SER A 1 82 ? -11.258 1.706 14.016 1 89.12 82 SER A O 1
ATOM 630 N N . ASP A 1 83 ? -10.484 2.09 16.125 1 92.44 83 ASP A N 1
ATOM 631 C CA . ASP A 1 83 ? -9.102 2.197 15.664 1 92.44 83 ASP A CA 1
ATOM 632 C C . ASP A 1 83 ? -8.562 0.836 15.234 1 92.44 83 ASP A C 1
ATOM 634 O O . ASP A 1 83 ? -7.602 0.762 14.461 1 92.44 83 ASP A O 1
ATOM 638 N N . LEU A 1 84 ? -9.203 -0.211 15.68 1 92.06 84 LEU A N 1
ATOM 639 C CA . LEU A 1 84 ? -8.68 -1.562 15.5 1 92.06 84 LEU A CA 1
ATOM 640 C C . LEU A 1 84 ? -8.844 -2.018 14.055 1 92.06 84 LEU A C 1
ATOM 642 O O . LEU A 1 84 ? -8.148 -2.928 13.602 1 92.06 84 LEU A O 1
ATOM 646 N N . SER A 1 85 ? -9.68 -1.39 13.281 1 88.88 85 SER A N 1
ATOM 647 C CA . SER A 1 85 ? -10.047 -1.883 11.953 1 88.88 85 SER A CA 1
ATOM 648 C C . SER A 1 85 ? -8.977 -1.547 10.922 1 88.88 85 SER A C 1
ATOM 650 O O . SER A 1 85 ? -8.945 -2.137 9.844 1 88.88 85 SER A O 1
ATOM 652 N N . ALA A 1 86 ? -8.055 -0.647 11.289 1 91.69 86 ALA A N 1
ATOM 653 C CA . ALA A 1 86 ? -7.117 -0.245 10.25 1 91.69 86 ALA A CA 1
ATOM 654 C C . ALA A 1 86 ? -5.734 0.029 10.836 1 91.69 86 ALA A C 1
ATOM 656 O O . ALA A 1 86 ? -4.855 0.56 10.148 1 91.69 86 ALA A O 1
ATOM 657 N N . HIS A 1 87 ? -5.508 -0.28 12.023 1 94.62 87 HIS A N 1
ATOM 658 C CA . HIS A 1 87 ? -4.242 0.048 12.664 1 94.62 87 HIS A CA 1
ATOM 659 C C . HIS A 1 87 ? -3.379 -1.196 12.844 1 94.62 87 HIS A C 1
ATOM 661 O O . HIS A 1 87 ? -3.881 -2.25 13.25 1 94.62 87 HIS A O 1
ATOM 667 N N . LEU A 1 88 ? -2.113 -1.06 12.727 1 95.81 88 LEU A N 1
ATOM 668 C CA . LEU A 1 88 ? -1.23 -2.219 12.648 1 95.81 88 LEU A CA 1
ATOM 669 C C . LEU A 1 88 ? -0.65 -2.551 14.016 1 95.81 88 LEU A C 1
ATOM 671 O O . LEU A 1 88 ? -0.187 -3.67 14.25 1 95.81 88 LEU A O 1
ATOM 675 N N . PHE A 1 89 ? -0.642 -1.564 14.898 1 96.56 89 PHE A N 1
ATOM 676 C CA . PHE A 1 89 ? 0.248 -1.721 16.047 1 96.56 89 PHE A CA 1
ATOM 677 C C . PHE A 1 89 ? -0.55 -1.94 17.328 1 96.56 89 PHE A C 1
ATOM 679 O O . PHE A 1 89 ? 0.021 -2.006 18.406 1 96.56 89 PHE A O 1
ATOM 686 N N . ILE A 1 90 ? -1.872 -2.012 17.219 1 96 90 ILE A N 1
ATOM 687 C CA . ILE A 1 90 ? -2.688 -2.115 18.422 1 96 90 ILE A CA 1
ATOM 688 C C . ILE A 1 90 ? -3.627 -3.312 18.312 1 96 90 ILE A C 1
ATOM 690 O O . ILE A 1 90 ? -3.818 -3.859 17.219 1 96 90 ILE A O 1
ATOM 694 N N . ASN A 1 91 ? -4.121 -3.725 19.391 1 93.38 91 ASN A N 1
ATOM 695 C CA . ASN A 1 91 ? -5.094 -4.809 19.469 1 93.38 91 ASN A CA 1
ATOM 696 C C . ASN A 1 91 ? -6.168 -4.523 20.516 1 93.38 91 ASN A C 1
ATOM 698 O O . ASN A 1 91 ? -6.254 -3.406 21.031 1 93.38 91 ASN A O 1
ATOM 702 N N . GLU A 1 92 ? -6.992 -5.461 20.812 1 93 92 GLU A N 1
ATOM 703 C CA . GLU A 1 92 ? -8.125 -5.281 21.719 1 93 92 GLU A CA 1
ATOM 704 C C . GLU A 1 92 ? -7.668 -4.84 23.109 1 93 92 GLU A C 1
ATOM 706 O O . GLU A 1 92 ? -8.336 -4.039 23.766 1 93 92 GLU A O 1
ATOM 711 N N . ASP A 1 93 ? -6.543 -5.289 23.531 1 95.75 93 ASP A N 1
ATOM 712 C CA . ASP A 1 93 ? -6.023 -4.965 24.859 1 95.75 93 ASP A CA 1
ATOM 713 C C . ASP A 1 93 ? -5.523 -3.521 24.922 1 95.75 93 ASP A C 1
ATOM 715 O O . ASP A 1 93 ? -5.293 -2.979 26 1 95.75 93 ASP A O 1
ATOM 719 N N . SER A 1 94 ? -5.363 -2.922 23.781 1 96.94 94 SER A N 1
ATOM 720 C CA . SER A 1 94 ? -4.84 -1.563 23.688 1 96.94 94 SER A CA 1
ATOM 721 C C . SER A 1 94 ? -5.941 -0.531 23.922 1 96.94 94 SER A C 1
ATOM 723 O O . SER A 1 94 ? -5.656 0.64 24.172 1 96.94 94 SER A O 1
ATOM 725 N N . VAL A 1 95 ? -7.227 -0.966 23.812 1 96.31 95 VAL A N 1
ATOM 726 C CA . VAL A 1 95 ? -8.344 -0.029 23.891 1 96.31 95 VAL A CA 1
ATOM 727 C C . VAL A 1 95 ? -8.336 0.686 25.234 1 96.31 95 VAL A C 1
ATOM 729 O O . VAL A 1 95 ? -8.188 0.05 26.281 1 96.31 95 VAL A O 1
ATOM 732 N N . GLY A 1 96 ? -8.453 2 25.234 1 98 96 GLY A N 1
ATOM 733 C CA . GLY A 1 96 ? -8.453 2.809 26.453 1 98 96 GLY A CA 1
ATOM 734 C C . GLY A 1 96 ? -7.082 3.332 26.812 1 98 96 GLY A C 1
ATOM 735 O O . GLY A 1 96 ? -6.938 4.102 27.766 1 98 96 GLY A O 1
ATOM 736 N N . LYS A 1 97 ? -6.117 2.961 26.078 1 98.12 97 LYS A N 1
ATOM 737 C CA . LYS A 1 97 ? -4.742 3.371 26.344 1 98.12 97 LYS A CA 1
ATOM 738 C C . LYS A 1 97 ? -4.254 4.363 25.297 1 98.12 97 LYS A C 1
ATOM 740 O O . LYS A 1 97 ? -4.949 4.629 24.312 1 98.12 97 LYS A O 1
ATOM 745 N N . VAL A 1 98 ? -3.07 4.938 25.547 1 97.81 98 VAL A N 1
ATOM 746 C CA . VAL A 1 98 ? -2.512 5.957 24.672 1 97.81 98 VAL A CA 1
ATOM 747 C C . VAL A 1 98 ? -1.871 5.293 23.453 1 97.81 98 VAL A C 1
ATOM 749 O O . VAL A 1 98 ? -1.05 4.387 23.594 1 97.81 98 VAL A O 1
ATOM 752 N N . ILE A 1 99 ? -2.123 5.801 22.266 1 97.94 99 ILE A N 1
ATOM 753 C CA . ILE A 1 99 ? -1.81 5.121 21 1 97.94 99 ILE A CA 1
ATOM 754 C C . ILE A 1 99 ? -0.296 5.094 20.797 1 97.94 99 ILE A C 1
ATOM 756 O O . ILE A 1 99 ? 0.257 4.082 20.359 1 97.94 99 ILE A O 1
ATOM 760 N N . SER A 1 100 ? 0.437 6.191 21.078 1 98.19 100 SER A N 1
ATOM 761 C CA . SER A 1 100 ? 1.874 6.238 20.828 1 98.19 100 SER A CA 1
ATOM 762 C C . SER A 1 100 ? 2.621 5.254 21.734 1 98.19 100 SER A C 1
ATOM 764 O O . SER A 1 100 ? 3.512 4.539 21.266 1 98.19 100 SER A O 1
ATOM 766 N N . THR A 1 101 ? 2.215 5.172 22.953 1 97.75 101 THR A N 1
ATOM 767 C CA . THR A 1 101 ? 2.846 4.262 23.906 1 97.75 101 THR A CA 1
ATOM 768 C C . THR A 1 101 ? 2.539 2.811 23.547 1 97.75 101 THR A C 1
ATOM 770 O O . THR A 1 101 ? 3.43 1.958 23.578 1 97.75 101 THR A O 1
ATOM 773 N N . GLU A 1 102 ? 1.309 2.557 23.141 1 97.31 102 GLU A N 1
ATOM 774 C CA . GLU A 1 102 ? 0.855 1.201 22.844 1 97.31 102 GLU A CA 1
ATOM 775 C C . GLU A 1 102 ? 1.489 0.675 21.562 1 97.31 102 GLU A C 1
ATOM 777 O O . GLU A 1 102 ? 1.539 -0.536 21.344 1 97.31 102 GLU A O 1
ATOM 782 N N . SER A 1 103 ? 1.969 1.578 20.75 1 97.75 103 SER A N 1
ATOM 783 C CA . SER A 1 103 ? 2.484 1.186 19.438 1 97.75 103 SER A CA 1
ATOM 784 C C . SER A 1 103 ? 3.934 0.72 19.531 1 97.75 103 SER A C 1
ATOM 786 O O . SER A 1 103 ? 4.445 0.076 18.609 1 97.75 103 SER A O 1
ATOM 788 N N . VAL A 1 104 ? 4.605 1.008 20.609 1 98.06 104 VAL A N 1
ATOM 789 C CA . VAL A 1 104 ? 6.051 0.848 20.719 1 98.06 104 VAL A CA 1
ATOM 790 C C . VAL A 1 104 ? 6.418 -0.629 20.594 1 98.06 104 VAL A C 1
ATOM 792 O O . VAL A 1 104 ? 7.32 -0.991 19.844 1 98.06 104 VAL A O 1
ATOM 795 N N . PHE A 1 105 ? 5.727 -1.459 21.281 1 95.88 105 PHE A N 1
ATOM 796 C CA . PHE A 1 105 ? 6.07 -2.875 21.312 1 95.88 105 PHE A CA 1
ATOM 797 C C . PHE A 1 105 ? 5.98 -3.492 19.922 1 95.88 105 PHE A C 1
ATOM 799 O O . PHE A 1 105 ? 6.93 -4.129 19.469 1 95.88 105 PHE A O 1
ATOM 806 N N . ALA A 1 106 ? 4.859 -3.301 19.281 1 94.69 106 ALA A N 1
ATOM 807 C CA . ALA A 1 106 ? 4.652 -3.881 17.953 1 94.69 106 ALA A CA 1
ATOM 808 C C . ALA A 1 106 ? 5.68 -3.359 16.953 1 94.69 106 ALA A C 1
ATOM 810 O O . ALA A 1 106 ? 6.176 -4.113 16.125 1 94.69 106 ALA A O 1
ATOM 811 N N . ILE A 1 107 ? 6.043 -2.086 17.062 1 96.94 107 ILE A N 1
ATOM 812 C CA . ILE A 1 107 ? 7.02 -1.499 16.156 1 96.94 107 ILE A CA 1
ATOM 813 C C . ILE A 1 107 ? 8.398 -2.111 16.406 1 96.94 107 ILE A C 1
ATOM 815 O O . ILE A 1 107 ? 9.125 -2.436 15.469 1 96.94 107 ILE A O 1
ATOM 819 N N . SER A 1 108 ? 8.75 -2.277 17.625 1 95.94 108 SER A N 1
ATOM 820 C CA . SER A 1 108 ? 10.055 -2.836 17.984 1 95.94 108 SER A CA 1
ATOM 821 C C . SER A 1 108 ? 10.203 -4.262 17.469 1 95.94 108 SER A C 1
ATOM 823 O O . SER A 1 108 ? 11.312 -4.699 17.141 1 95.94 108 SER A O 1
ATOM 825 N N . GLU A 1 109 ? 9.078 -4.984 17.359 1 91.88 109 GLU A N 1
ATOM 826 C CA . GLU A 1 109 ? 9.102 -6.352 16.844 1 91.88 109 GLU A CA 1
ATOM 827 C C . GLU A 1 109 ? 9.383 -6.375 15.344 1 91.88 109 GLU A C 1
ATOM 829 O O . GLU A 1 109 ? 9.977 -7.332 14.836 1 91.88 109 GLU A O 1
ATOM 834 N N . LEU A 1 110 ? 9.008 -5.344 14.711 1 92.12 110 LEU A N 1
ATOM 835 C CA . LEU A 1 110 ? 9.25 -5.27 13.273 1 92.12 110 LEU A CA 1
ATOM 836 C C . LEU A 1 110 ? 10.742 -5.195 12.969 1 92.12 110 LEU A C 1
ATOM 838 O O . LEU A 1 110 ? 11.234 -5.867 12.062 1 92.12 110 LEU A O 1
ATOM 842 N N . ASN A 1 111 ? 11.484 -4.379 13.727 1 93.69 111 ASN A N 1
ATOM 843 C CA . ASN A 1 111 ? 12.914 -4.188 13.562 1 93.69 111 ASN A CA 1
ATOM 844 C C . ASN A 1 111 ? 13.578 -3.729 14.859 1 93.69 111 ASN A C 1
ATOM 846 O O . ASN A 1 111 ? 13.547 -2.541 15.188 1 93.69 111 ASN A O 1
ATOM 850 N N . PRO A 1 112 ? 14.156 -4.574 15.531 1 93.81 112 PRO A N 1
ATOM 851 C CA . PRO A 1 112 ? 14.727 -4.242 16.844 1 93.81 112 PRO A CA 1
ATOM 852 C C . PRO A 1 112 ? 15.922 -3.297 16.75 1 93.81 112 PRO A C 1
ATOM 854 O O . PRO A 1 112 ? 16.391 -2.773 17.766 1 93.81 112 PRO A O 1
ATOM 857 N N . LEU A 1 113 ? 16.438 -3.059 15.547 1 94.12 113 LEU A N 1
ATOM 858 C CA . LEU A 1 113 ? 17.594 -2.18 15.375 1 94.12 113 LEU A CA 1
ATOM 859 C C . LEU A 1 113 ? 17.172 -0.716 15.383 1 94.12 113 LEU A C 1
ATOM 861 O O . LEU A 1 113 ? 18 0.181 15.484 1 94.12 113 LEU A O 1
ATOM 865 N N . VAL A 1 114 ? 15.891 -0.48 15.258 1 96.94 114 VAL A N 1
ATOM 866 C CA . VAL A 1 114 ? 15.383 0.885 15.203 1 96.94 114 VAL A CA 1
ATOM 867 C C . VAL A 1 114 ? 15.023 1.356 16.609 1 96.94 114 VAL A C 1
ATOM 869 O O . VAL A 1 114 ? 14.266 0.691 17.328 1 96.94 114 VAL A O 1
ATOM 872 N N . THR A 1 115 ? 15.586 2.527 17 1 98.19 115 THR A N 1
ATOM 873 C CA . THR A 1 115 ? 15.242 3.125 18.281 1 98.19 115 THR A CA 1
ATOM 874 C C . THR A 1 115 ? 13.914 3.871 18.203 1 98.19 115 THR A C 1
ATOM 876 O O . THR A 1 115 ? 13.664 4.602 17.234 1 98.19 115 THR A O 1
ATOM 879 N N . ILE A 1 116 ? 13.055 3.654 19.219 1 98.62 116 ILE A N 1
ATOM 880 C CA . ILE A 1 116 ? 11.734 4.27 19.219 1 98.62 116 ILE A CA 1
ATOM 881 C C . ILE A 1 116 ? 11.578 5.152 20.453 1 98.62 116 ILE A C 1
ATOM 883 O O . ILE A 1 116 ? 11.727 4.684 21.578 1 98.62 116 ILE A O 1
ATOM 887 N N . ASP A 1 117 ? 11.273 6.43 20.234 1 98.25 117 ASP A N 1
ATOM 888 C CA . ASP A 1 117 ? 10.977 7.371 21.297 1 98.25 117 ASP A CA 1
ATOM 889 C C . ASP A 1 117 ? 9.531 7.848 21.219 1 98.25 117 ASP A C 1
ATOM 891 O O . ASP A 1 117 ? 8.953 7.918 20.141 1 98.25 117 ASP A O 1
ATOM 895 N N . VAL A 1 118 ? 8.977 8.086 22.375 1 98.25 118 VAL A N 1
ATOM 896 C CA . VAL A 1 118 ? 7.629 8.641 22.469 1 98.25 118 VAL A CA 1
ATOM 897 C C . VAL A 1 118 ? 7.66 9.961 23.234 1 98.25 118 VAL A C 1
ATOM 899 O O . VAL A 1 118 ? 8.273 10.047 24.297 1 98.25 118 VAL A O 1
ATOM 902 N N . TYR A 1 119 ? 7.074 10.922 22.672 1 95.31 119 TYR A N 1
ATOM 903 C CA . TYR A 1 119 ? 6.973 12.203 23.359 1 95.31 119 TYR A CA 1
ATOM 904 C C . TYR A 1 119 ? 5.516 12.617 23.531 1 95.31 119 TYR A C 1
ATOM 906 O O . TYR A 1 119 ? 4.707 12.461 22.609 1 95.31 119 TYR A O 1
ATOM 914 N N . ASP A 1 120 ? 5.238 13 24.703 1 89.94 120 ASP A N 1
ATOM 915 C CA . ASP A 1 120 ? 3.971 13.68 24.953 1 89.94 120 ASP A CA 1
ATOM 916 C C . ASP A 1 120 ? 4.105 15.18 24.75 1 89.94 120 ASP A C 1
ATOM 918 O O . ASP A 1 120 ? 4.488 15.914 25.656 1 89.94 120 ASP A O 1
ATOM 922 N N . LYS A 1 121 ? 3.898 15.609 23.562 1 85.38 121 LYS A N 1
ATOM 923 C CA . LYS A 1 121 ? 4.125 17 23.172 1 85.38 121 LYS A CA 1
ATOM 924 C C . LYS A 1 121 ? 2.967 17.547 22.344 1 85.38 121 LYS A C 1
ATOM 926 O O . LYS A 1 121 ? 2.445 16.844 21.469 1 85.38 121 LYS A O 1
ATOM 931 N N . GLU A 1 122 ? 2.711 18.672 22.703 1 90.94 122 GLU A N 1
ATOM 932 C CA . GLU A 1 122 ? 1.738 19.391 21.891 1 90.94 122 GLU A CA 1
ATOM 933 C C . GLU A 1 122 ? 2.414 20.078 20.703 1 90.94 122 GLU A C 1
ATOM 935 O O . GLU A 1 122 ? 3.516 20.609 20.844 1 90.94 122 GLU A O 1
ATOM 940 N N . ILE A 1 123 ? 1.747 20.062 19.609 1 92.88 123 ILE A N 1
ATOM 941 C CA . ILE A 1 123 ? 2.281 20.656 18.391 1 92.88 123 ILE A CA 1
ATOM 942 C C . ILE A 1 123 ? 2.635 22.109 18.641 1 92.88 123 ILE A C 1
ATOM 944 O O . ILE A 1 123 ? 3.666 22.594 18.172 1 92.88 123 ILE A O 1
ATOM 948 N N . GLU A 1 124 ? 1.821 22.797 19.469 1 91.38 124 GLU A N 1
ATOM 949 C CA . GLU A 1 124 ? 1.993 24.219 19.75 1 91.38 124 GLU A CA 1
ATOM 950 C C . GLU A 1 124 ? 3.307 24.484 20.484 1 91.38 124 GLU A C 1
ATOM 952 O O . GLU A 1 124 ? 3.84 25.594 20.422 1 91.38 124 GLU A O 1
ATOM 957 N N . THR A 1 125 ? 3.834 23.484 21.078 1 94.56 125 THR A N 1
ATOM 958 C CA . THR A 1 125 ? 5.031 23.672 21.891 1 94.56 125 THR A CA 1
ATOM 959 C C . THR A 1 125 ? 6.285 23.312 21.094 1 94.56 125 THR A C 1
ATOM 961 O O . THR A 1 125 ? 7.406 23.516 21.562 1 94.56 125 THR A O 1
ATOM 964 N N . MET A 1 126 ? 6.125 22.766 19.906 1 95.88 126 MET A N 1
ATOM 965 C CA . MET A 1 126 ? 7.277 22.391 19.094 1 95.88 126 MET A CA 1
ATOM 966 C C . MET A 1 126 ? 8.023 23.641 18.625 1 95.88 126 MET A C 1
ATOM 968 O O . MET A 1 126 ? 7.398 24.625 18.203 1 95.88 126 MET A O 1
ATOM 972 N N . ASP A 1 127 ? 9.344 23.594 18.797 1 96.88 127 ASP A N 1
ATOM 973 C CA . ASP A 1 127 ? 10.164 24.75 18.422 1 96.88 127 ASP A CA 1
ATOM 974 C C . ASP A 1 127 ? 11.328 24.328 17.516 1 96.88 127 ASP A C 1
ATOM 976 O O . ASP A 1 127 ? 11.422 23.156 17.125 1 96.88 127 ASP A O 1
ATOM 980 N N . ASP A 1 128 ? 12.18 25.266 17.188 1 97.5 128 ASP A N 1
ATOM 981 C CA . ASP A 1 128 ? 13.297 25.047 16.281 1 97.5 128 ASP A CA 1
ATOM 982 C C . ASP A 1 128 ? 14.234 23.969 16.812 1 97.5 128 ASP A C 1
ATOM 984 O O . ASP A 1 128 ? 14.656 23.094 16.062 1 97.5 128 ASP A O 1
ATOM 988 N N . GLN A 1 129 ? 14.438 24.016 18.062 1 96.81 129 GLN A N 1
ATOM 989 C CA . GLN A 1 129 ? 15.391 23.109 18.688 1 96.81 129 GLN A CA 1
ATOM 990 C C . GLN A 1 129 ? 14.898 21.672 18.609 1 96.81 129 GLN A C 1
ATOM 992 O O . GLN A 1 129 ? 15.695 20.75 18.406 1 96.81 129 GLN A O 1
ATOM 997 N N . PHE A 1 130 ? 13.648 21.516 18.75 1 97.25 130 PHE A N 1
ATOM 998 C CA . PHE A 1 130 ? 13.07 20.172 18.688 1 97.25 130 PHE A CA 1
ATOM 999 C C . PHE A 1 130 ? 13.109 19.625 17.281 1 97.25 130 PHE A C 1
ATOM 1001 O O . PHE A 1 130 ? 13.555 18.484 17.062 1 97.25 130 PHE A O 1
ATOM 1008 N N . ILE A 1 131 ? 12.805 20.422 16.281 1 97.75 131 ILE A N 1
ATOM 1009 C CA . ILE A 1 131 ? 12.586 19.984 14.906 1 97.75 131 ILE A CA 1
ATOM 1010 C C . ILE A 1 131 ? 13.93 19.719 14.234 1 97.75 131 ILE A C 1
ATOM 1012 O O . ILE A 1 131 ? 14.055 18.797 13.422 1 97.75 131 ILE A O 1
ATOM 1016 N N . LYS A 1 132 ? 14.984 20.422 14.602 1 97 132 LYS A N 1
ATOM 1017 C CA . LYS A 1 132 ? 16.297 20.344 13.953 1 97 132 LYS A CA 1
ATOM 1018 C C . LYS A 1 132 ? 16.953 19 14.219 1 97 132 LYS A C 1
ATOM 1020 O O . LYS A 1 132 ? 17.891 18.609 13.508 1 97 132 LYS A O 1
ATOM 1025 N N . ASN A 1 133 ? 16.406 18.281 15.18 1 96.94 133 ASN A N 1
ATOM 1026 C CA . ASN A 1 133 ? 17 17 15.578 1 96.94 133 ASN A CA 1
ATOM 1027 C C . ASN A 1 133 ? 16.594 15.883 14.617 1 96.94 133 ASN A C 1
ATOM 1029 O O . ASN A 1 133 ? 17.109 14.766 14.711 1 96.94 133 ASN A O 1
ATOM 1033 N N . TYR A 1 134 ? 15.75 16.219 13.672 1 98.5 134 TYR A N 1
ATOM 1034 C CA . TYR A 1 134 ? 15.211 15.156 12.82 1 98.5 134 TYR A CA 1
ATOM 1035 C C . TYR A 1 134 ? 15.617 15.375 11.367 1 98.5 134 TYR A C 1
ATOM 1037 O O . TYR A 1 134 ? 15.789 16.516 10.93 1 98.5 134 TYR A O 1
ATOM 1045 N N . THR A 1 135 ? 15.773 14.227 10.688 1 98.31 135 THR A N 1
ATOM 1046 C CA . THR A 1 135 ? 16 14.227 9.242 1 98.31 135 THR A CA 1
ATOM 1047 C C . THR A 1 135 ? 14.727 14.633 8.508 1 98.31 135 THR A C 1
ATOM 1049 O O . THR A 1 135 ? 14.781 15.328 7.488 1 98.31 135 THR A O 1
ATOM 1052 N N . MET A 1 136 ? 13.617 14.203 9.086 1 98.5 136 MET A N 1
ATOM 1053 C CA . MET A 1 136 ? 12.328 14.484 8.453 1 98.5 136 MET A CA 1
ATOM 1054 C C . MET A 1 136 ? 11.195 14.398 9.461 1 98.5 136 MET A C 1
ATOM 1056 O O . MET A 1 136 ? 11.32 13.734 10.492 1 98.5 136 MET A O 1
ATOM 1060 N N . VAL A 1 137 ? 10.102 15.117 9.125 1 98.88 137 VAL A N 1
ATOM 1061 C CA . VAL A 1 137 ? 8.875 15.094 9.906 1 98.88 137 VAL A CA 1
ATOM 1062 C C . VAL A 1 137 ? 7.711 14.641 9.023 1 98.88 137 VAL A C 1
ATOM 1064 O O . VAL A 1 137 ? 7.539 15.141 7.91 1 98.88 137 VAL A O 1
ATOM 1067 N N . VAL A 1 138 ? 6.969 13.672 9.492 1 98.88 138 VAL A N 1
ATOM 1068 C CA . VAL A 1 138 ? 5.75 13.211 8.836 1 98.88 138 VAL A CA 1
ATOM 1069 C C . VAL A 1 138 ? 4.551 13.438 9.75 1 98.88 138 VAL A C 1
ATOM 1071 O O . VAL A 1 138 ? 4.555 13.008 10.906 1 98.88 138 VAL A O 1
ATOM 1074 N N . ILE A 1 139 ? 3.516 14.094 9.234 1 98.75 139 ILE A N 1
ATOM 1075 C CA . ILE A 1 139 ? 2.379 14.438 10.078 1 98.75 139 ILE A CA 1
ATOM 1076 C C . ILE A 1 139 ? 1.081 13.984 9.414 1 98.75 139 ILE A C 1
ATOM 1078 O O . ILE A 1 139 ? 0.942 14.07 8.188 1 98.75 139 ILE A O 1
ATOM 1082 N N . SER A 1 140 ? 0.238 13.398 10.117 1 97.81 140 SER A N 1
ATOM 1083 C CA . SER A 1 140 ? -1.166 13.188 9.789 1 97.81 140 SER A CA 1
ATOM 1084 C C . SER A 1 140 ? -2.084 13.844 10.812 1 97.81 140 SER A C 1
ATOM 1086 O O . SER A 1 140 ? -2.127 13.43 11.969 1 97.81 140 SER A O 1
ATOM 1088 N N . ASP A 1 141 ? -2.713 14.914 10.43 1 94.25 141 ASP A N 1
ATOM 1089 C CA . ASP A 1 141 ? -3.58 15.695 11.305 1 94.25 141 ASP A CA 1
ATOM 1090 C C . ASP A 1 141 ? -4.785 16.25 10.547 1 94.25 141 ASP A C 1
ATOM 1092 O O . ASP A 1 141 ? -4.656 16.656 9.391 1 94.25 141 ASP A O 1
ATOM 1096 N N . LYS A 1 142 ? -5.918 16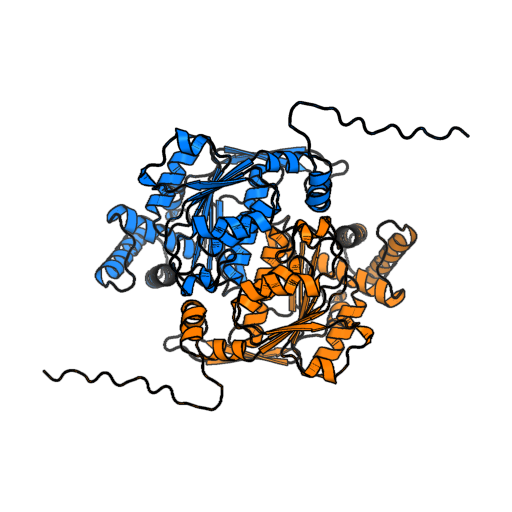.172 11.195 1 91.19 142 LYS A N 1
ATOM 1097 C CA . LYS A 1 142 ? -7.121 16.734 10.586 1 91.19 142 LYS A CA 1
ATOM 1098 C C . LYS A 1 142 ? -7.098 18.266 10.633 1 91.19 142 LYS A C 1
ATOM 1100 O O . LYS A 1 142 ? -7.742 18.922 9.82 1 91.19 142 LYS A O 1
ATOM 1105 N N . ASN A 1 143 ? -6.426 18.781 11.617 1 94.75 143 ASN A N 1
ATOM 1106 C CA . ASN A 1 143 ? -6.27 20.234 11.719 1 94.75 143 ASN A CA 1
ATOM 1107 C C . ASN A 1 143 ? -5.152 20.734 10.812 1 94.75 143 ASN A C 1
ATOM 1109 O O . ASN A 1 143 ? -3.971 20.609 11.133 1 94.75 143 ASN A O 1
ATOM 1113 N N . LEU A 1 144 ? -5.543 21.391 9.742 1 96.88 144 LEU A N 1
ATOM 1114 C CA . LEU A 1 144 ? -4.594 21.797 8.711 1 96.88 144 LEU A CA 1
ATOM 1115 C C . LEU A 1 144 ? -3.758 22.984 9.18 1 96.88 144 LEU A C 1
ATOM 1117 O O . LEU A 1 144 ? -2.66 23.219 8.672 1 96.88 144 LEU A O 1
ATOM 1121 N N . ASN A 1 145 ? -4.238 23.703 10.188 1 96.31 145 ASN A N 1
ATOM 1122 C CA . ASN A 1 145 ? -3.414 24.734 10.789 1 96.31 145 ASN A CA 1
ATOM 1123 C C . ASN A 1 145 ? -2.182 24.141 11.477 1 96.31 145 ASN A C 1
ATOM 1125 O O . ASN A 1 145 ? -1.099 24.734 11.422 1 96.31 145 ASN A O 1
ATOM 1129 N N . ASN A 1 146 ? -2.408 23 12.125 1 96.62 146 ASN A N 1
ATOM 1130 C CA . ASN A 1 146 ? -1.286 22.281 12.711 1 96.62 146 ASN A CA 1
ATOM 1131 C C . ASN A 1 146 ? -0.271 21.859 11.656 1 96.62 146 ASN A C 1
ATOM 1133 O O . ASN A 1 146 ? 0.937 21.984 11.859 1 96.62 146 ASN A O 1
ATOM 1137 N N . VAL A 1 147 ? -0.765 21.391 10.531 1 97.75 147 VAL A N 1
ATOM 1138 C CA . VAL A 1 147 ? 0.078 20.953 9.422 1 97.75 147 VAL A CA 1
ATOM 1139 C C . VAL A 1 147 ? 0.916 22.125 8.922 1 97.75 147 VAL A C 1
ATOM 1141 O O . VAL A 1 147 ? 2.129 22 8.742 1 97.75 147 VAL A O 1
ATOM 1144 N N . SER A 1 148 ? 0.257 23.234 8.75 1 97.75 148 SER A N 1
ATOM 1145 C CA . SER A 1 148 ? 0.925 24.438 8.266 1 97.75 148 SER A CA 1
ATOM 1146 C C . SER A 1 148 ? 2.01 24.906 9.234 1 97.75 148 SER A C 1
ATOM 1148 O O . SER A 1 148 ? 3.105 25.281 8.812 1 97.75 148 SER A O 1
ATOM 1150 N N . LYS A 1 149 ? 1.707 24.859 10.453 1 96.88 149 LYS A N 1
ATOM 1151 C CA . LYS A 1 149 ? 2.65 25.297 11.477 1 96.88 149 LYS A CA 1
ATOM 1152 C C . LYS A 1 149 ? 3.895 24.406 11.492 1 96.88 149 LYS A C 1
ATOM 1154 O O . LYS A 1 149 ? 5.02 24.922 11.492 1 96.88 149 LYS A O 1
ATOM 1159 N N . VAL A 1 150 ? 3.697 23.125 11.516 1 98.31 150 VAL A N 1
ATOM 1160 C CA . VAL A 1 150 ? 4.816 22.203 11.547 1 98.31 150 VAL A CA 1
ATOM 1161 C C . VAL A 1 150 ? 5.637 22.328 10.273 1 98.31 150 VAL A C 1
ATOM 1163 O O . VAL A 1 150 ? 6.871 22.281 10.305 1 98.31 150 VAL A O 1
ATOM 1166 N N . ASN A 1 151 ? 4.926 22.5 9.148 1 98.56 151 ASN A N 1
ATOM 1167 C CA . ASN A 1 151 ? 5.641 22.688 7.887 1 98.56 151 ASN A CA 1
ATOM 1168 C C . ASN A 1 151 ? 6.539 23.922 7.934 1 98.56 151 ASN A C 1
ATOM 1170 O O . ASN A 1 151 ? 7.688 23.859 7.484 1 98.56 151 ASN A O 1
ATOM 1174 N N . SER A 1 152 ? 6.008 24.984 8.438 1 98 152 SER A N 1
ATOM 1175 C CA . SER A 1 152 ? 6.781 26.219 8.539 1 98 152 SER A CA 1
ATOM 1176 C C . SER A 1 152 ? 8.031 26.031 9.391 1 98 152 SER A C 1
ATOM 1178 O O . SER A 1 152 ? 9.109 26.516 9.039 1 98 152 SER A O 1
ATOM 1180 N N . LEU A 1 153 ? 7.879 25.328 10.484 1 98.12 153 LEU A N 1
ATOM 1181 C CA . LEU A 1 153 ? 9.008 25.047 11.359 1 98.12 153 LEU A CA 1
ATOM 1182 C C . LEU A 1 153 ? 10.055 24.203 10.641 1 98.12 153 LEU A C 1
ATOM 1184 O O . LEU A 1 153 ? 11.25 24.453 10.766 1 98.12 153 LEU A O 1
ATOM 1188 N N . CYS A 1 154 ? 9.609 23.188 9.922 1 98.69 154 CYS A N 1
ATOM 1189 C CA . CYS A 1 154 ? 10.516 22.328 9.18 1 98.69 154 CYS A CA 1
ATOM 1190 C C . CYS A 1 154 ? 11.273 23.109 8.109 1 98.69 154 CYS A C 1
ATOM 1192 O O . CYS A 1 154 ? 12.492 22.984 7.98 1 98.69 154 CYS A O 1
ATOM 1194 N N . ARG A 1 155 ? 10.539 23.891 7.387 1 97.94 155 ARG A N 1
ATOM 1195 C CA . ARG A 1 155 ? 11.148 24.656 6.309 1 97.94 155 ARG A CA 1
ATOM 1196 C C . ARG A 1 155 ? 12.219 25.609 6.848 1 97.94 155 ARG A C 1
ATOM 1198 O O . ARG A 1 155 ? 13.297 25.719 6.27 1 97.94 155 ARG A O 1
ATOM 1205 N N . LYS A 1 156 ? 11.914 26.25 7.918 1 97.81 156 LYS A N 1
ATOM 1206 C CA . LYS A 1 156 ? 12.836 27.188 8.57 1 97.81 156 LYS A CA 1
ATOM 1207 C C . LYS A 1 156 ? 14.141 26.484 8.945 1 97.81 156 LYS A C 1
ATOM 1209 O O . LYS A 1 156 ? 15.211 27.094 8.898 1 97.81 156 LYS A O 1
ATOM 1214 N N . ASN A 1 157 ? 14.078 25.219 9.32 1 98.12 157 ASN A N 1
ATOM 1215 C CA . ASN A 1 157 ? 15.234 24.5 9.828 1 98.12 157 ASN A CA 1
ATOM 1216 C C . ASN A 1 157 ? 15.781 23.516 8.805 1 98.12 157 ASN A C 1
ATOM 1218 O O . ASN A 1 157 ? 16.609 22.656 9.133 1 98.12 157 ASN A O 1
ATOM 1222 N N . ASN A 1 158 ? 15.289 23.547 7.582 1 97.56 158 ASN A N 1
ATOM 1223 C CA . ASN A 1 158 ? 15.711 22.703 6.469 1 97.56 158 ASN A CA 1
ATOM 1224 C C . ASN A 1 158 ? 15.523 21.234 6.781 1 97.56 158 ASN A C 1
ATOM 1226 O O . ASN A 1 158 ? 16.422 20.422 6.539 1 97.56 158 ASN A O 1
ATOM 1230 N N . VAL A 1 159 ? 14.422 20.938 7.461 1 98.62 159 VAL A N 1
ATOM 1231 C CA . VAL A 1 159 ? 14 19.562 7.73 1 98.62 159 VAL A CA 1
ATOM 1232 C C . VAL A 1 159 ? 12.922 19.156 6.727 1 98.62 159 VAL A C 1
ATOM 1234 O O . VAL A 1 159 ? 11.969 19.891 6.484 1 98.62 159 VAL A O 1
ATOM 1237 N N . SER A 1 160 ? 13.094 17.984 6.066 1 98.75 160 SER A N 1
ATOM 1238 C CA . SER A 1 160 ? 12.117 17.484 5.113 1 98.75 160 SER A CA 1
ATOM 1239 C C . SER A 1 160 ? 10.766 17.25 5.781 1 98.75 160 SER A C 1
ATOM 1241 O O . SER A 1 160 ? 10.703 16.828 6.934 1 98.75 160 SER A O 1
ATOM 1243 N N . PHE A 1 161 ? 9.68 17.547 4.996 1 98.81 161 PHE A N 1
ATOM 1244 C CA . PHE A 1 161 ? 8.344 17.516 5.578 1 98.81 161 PHE A CA 1
ATOM 1245 C C . PHE A 1 161 ? 7.375 16.75 4.672 1 98.81 161 PHE A C 1
ATOM 1247 O O . PHE A 1 161 ? 7.379 16.953 3.455 1 98.81 161 PHE A O 1
ATOM 1254 N N . ILE A 1 162 ? 6.555 15.867 5.32 1 98.88 162 ILE A N 1
ATOM 1255 C CA . ILE A 1 162 ? 5.477 15.195 4.605 1 98.88 162 ILE A CA 1
ATOM 1256 C C . ILE A 1 162 ? 4.18 15.297 5.406 1 98.88 162 ILE A C 1
ATOM 1258 O O . ILE A 1 162 ? 4.18 15.094 6.625 1 98.88 162 ILE A O 1
ATOM 1262 N N . PHE A 1 163 ? 3.152 15.703 4.742 1 98.81 163 PHE A N 1
ATOM 1263 C CA . PHE A 1 163 ? 1.785 15.594 5.234 1 98.81 163 PHE A CA 1
ATOM 1264 C C . PHE A 1 163 ? 1.019 14.516 4.48 1 98.81 163 PHE A C 1
ATOM 1266 O O . PHE A 1 163 ? 1.098 14.43 3.254 1 98.81 163 PHE A O 1
ATOM 1273 N N . SER A 1 164 ? 0.362 13.602 5.207 1 98.38 164 SER A N 1
ATOM 1274 C CA . SER A 1 164 ? -0.457 12.578 4.578 1 98.38 164 SER A CA 1
ATOM 1275 C C . SER A 1 164 ? -1.729 12.312 5.375 1 98.38 164 SER A C 1
ATOM 1277 O O . SER A 1 164 ? -1.735 12.445 6.602 1 98.38 164 SER A O 1
ATOM 1279 N N . HIS A 1 165 ? -2.771 11.984 4.66 1 96.75 165 HIS A N 1
ATOM 1280 C CA . HIS A 1 165 ? -4.051 11.672 5.285 1 96.75 165 HIS A CA 1
ATOM 1281 C C . HIS A 1 165 ? -4.902 10.781 4.387 1 96.75 165 HIS A C 1
ATOM 1283 O O . HIS A 1 165 ? -4.746 10.797 3.166 1 96.75 165 HIS A O 1
ATOM 1289 N N . SER A 1 166 ? -5.738 9.945 5.004 1 95.31 166 SER A N 1
ATOM 1290 C CA . SER A 1 166 ? -6.707 9.141 4.27 1 95.31 166 SER A CA 1
ATOM 1291 C C . SER A 1 166 ? -8.133 9.555 4.605 1 95.31 166 SER A C 1
ATOM 1293 O O . SER A 1 166 ? -8.422 9.945 5.738 1 95.31 166 SER A O 1
ATOM 1295 N N . PHE A 1 167 ? -9.062 9.516 3.574 1 92.81 167 PHE A N 1
ATOM 1296 C CA . PHE A 1 167 ? -10.453 9.938 3.645 1 92.81 167 PHE A CA 1
ATOM 1297 C C . PHE A 1 167 ? -11.375 8.875 3.059 1 92.81 167 PHE A C 1
ATOM 1299 O O . PHE A 1 167 ? -12.016 9.094 2.031 1 92.81 167 PHE A O 1
ATOM 1306 N N . GLY A 1 168 ? -11.492 7.785 3.75 1 92.69 168 GLY A N 1
ATOM 1307 C CA . GLY A 1 168 ? -12.258 6.695 3.178 1 92.69 168 GLY A CA 1
ATOM 1308 C C . GLY A 1 168 ? -11.539 5.977 2.055 1 92.69 168 GLY A C 1
ATOM 1309 O O . GLY A 1 168 ? -10.445 5.434 2.26 1 92.69 168 GLY A O 1
ATOM 1310 N N . LEU A 1 169 ? -12.031 6.156 0.865 1 92.44 169 LEU A N 1
ATOM 1311 C CA . LEU A 1 169 ? -11.445 5.473 -0.281 1 92.44 169 LEU A CA 1
ATOM 1312 C C . LEU A 1 169 ? -10.43 6.367 -0.991 1 92.44 169 LEU A C 1
ATOM 1314 O O . LEU A 1 169 ? -9.961 6.035 -2.08 1 92.44 169 LEU A O 1
ATOM 1318 N N . LYS A 1 170 ? -10.102 7.465 -0.34 1 93.38 170 LYS A N 1
ATOM 1319 C CA . LYS A 1 170 ? -9.156 8.414 -0.907 1 93.38 170 LYS A CA 1
ATOM 1320 C C . LYS A 1 170 ? -8.008 8.695 0.062 1 93.38 170 LYS A C 1
ATOM 1322 O O . LYS A 1 170 ? -8.102 8.367 1.248 1 93.38 170 LYS A O 1
ATOM 1327 N N . GLY A 1 171 ? -6.953 9.203 -0.405 1 95.38 171 GLY A N 1
ATOM 1328 C CA . GLY A 1 171 ? -5.805 9.609 0.391 1 95.38 171 GLY A CA 1
ATOM 1329 C C . GLY A 1 171 ? -4.902 10.602 -0.321 1 95.38 171 GLY A C 1
ATOM 1330 O O . GLY A 1 171 ? -5.109 10.898 -1.5 1 95.38 171 GLY A O 1
ATOM 1331 N N . LEU A 1 172 ? -3.996 11.148 0.418 1 94.94 172 LEU A N 1
ATOM 1332 C CA . LEU A 1 172 ? -3.086 12.102 -0.202 1 94.94 172 LEU A CA 1
ATOM 1333 C C . LEU A 1 172 ? -1.756 12.148 0.542 1 94.94 172 LEU A C 1
ATOM 1335 O O . LEU A 1 172 ? -1.656 11.672 1.675 1 94.94 172 LEU A O 1
ATOM 1339 N N . PHE A 1 173 ? -0.747 12.664 -0.034 1 95.38 173 PHE A N 1
ATOM 1340 C CA . PHE A 1 173 ? 0.405 13.188 0.689 1 95.38 173 PHE A CA 1
ATOM 1341 C C . PHE A 1 173 ? 0.934 14.453 0.024 1 95.38 173 PHE A C 1
ATOM 1343 O O . PHE A 1 173 ? 0.645 14.711 -1.146 1 95.38 173 PHE A O 1
ATOM 1350 N N . PHE A 1 174 ? 1.473 15.273 0.724 1 97.62 174 PHE A N 1
ATOM 1351 C CA . PHE A 1 174 ? 2.17 16.516 0.389 1 97.62 174 PHE A CA 1
ATOM 1352 C C . PHE A 1 174 ? 3.59 16.5 0.945 1 97.62 174 PHE A C 1
ATOM 1354 O O . PHE A 1 174 ? 3.816 16.062 2.074 1 97.62 174 PHE A O 1
ATOM 1361 N N . SER A 1 175 ? 4.531 16.938 0.126 1 98.12 175 SER A N 1
ATOM 1362 C CA . SER A 1 175 ? 5.898 17.047 0.618 1 98.12 175 SER A CA 1
ATOM 1363 C C . SER A 1 175 ? 6.457 18.453 0.418 1 98.12 175 SER A C 1
ATOM 1365 O O . SER A 1 175 ? 6.121 19.125 -0.559 1 98.12 175 SER A O 1
ATOM 1367 N N . ASP A 1 176 ? 7.148 18.891 1.321 1 98.5 176 ASP A N 1
ATOM 1368 C CA . ASP A 1 176 ? 7.965 20.094 1.266 1 98.5 176 ASP A CA 1
ATOM 1369 C C . ASP A 1 176 ? 9.414 19.797 1.643 1 98.5 176 ASP A C 1
ATOM 1371 O O . ASP A 1 1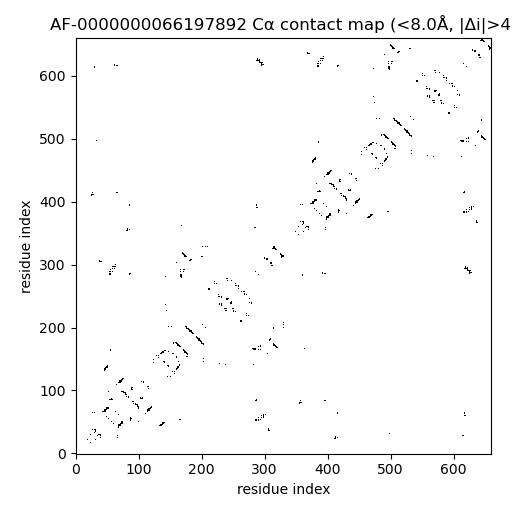76 ? 9.734 19.609 2.82 1 98.5 176 ASP A O 1
ATOM 1375 N N . LEU A 1 177 ? 10.258 19.875 0.605 1 98.19 177 LEU A N 1
ATOM 1376 C CA . LEU A 1 177 ? 11.672 19.547 0.799 1 98.19 177 LEU A CA 1
ATOM 1377 C C . LEU A 1 177 ? 12.547 20.766 0.565 1 98.19 177 LEU A C 1
ATOM 1379 O O . LEU A 1 177 ? 13.734 20.641 0.276 1 98.19 177 LEU A O 1
ATOM 1383 N N . ASN A 1 178 ? 11.914 21.938 0.585 1 97 178 ASN A N 1
ATOM 1384 C CA . ASN A 1 178 ? 12.633 23.172 0.298 1 97 178 ASN A CA 1
ATOM 1385 C C . ASN A 1 178 ? 13.398 23.078 -1.022 1 97 178 ASN A C 1
ATOM 1387 O O . ASN A 1 178 ? 12.797 22.875 -2.076 1 97 178 ASN A O 1
ATOM 1391 N N . GLU A 1 179 ? 14.68 23.266 -1.027 1 96.38 179 GLU A N 1
ATOM 1392 C CA . GLU A 1 179 ? 15.562 22.906 -2.131 1 96.38 179 GLU A CA 1
ATOM 1393 C C . GLU A 1 179 ? 16.156 21.516 -1.93 1 96.38 179 GLU A C 1
ATOM 1395 O O . GLU A 1 179 ? 16.828 21.266 -0.92 1 96.38 179 GLU A O 1
ATOM 1400 N N . PHE A 1 180 ? 15.852 20.672 -2.816 1 96.69 180 PHE A N 1
ATOM 1401 C CA . PHE A 1 180 ? 16.219 19.266 -2.619 1 96.69 180 PHE A CA 1
ATOM 1402 C C . PHE A 1 180 ? 17.141 18.781 -3.732 1 96.69 180 PHE A C 1
ATOM 1404 O O . PHE A 1 180 ? 16.781 18.844 -4.91 1 96.69 180 PHE A O 1
ATOM 1411 N N . LYS A 1 181 ? 18.266 18.375 -3.322 1 96.38 181 LYS A N 1
ATOM 1412 C CA . LYS A 1 181 ? 19.25 17.828 -4.254 1 96.38 181 LYS A CA 1
ATOM 1413 C C . LYS A 1 181 ? 19.234 16.297 -4.246 1 96.38 181 LYS A C 1
ATOM 1415 O O . LYS A 1 181 ? 19.219 15.68 -3.182 1 96.38 181 LYS A O 1
ATOM 1420 N N . TYR A 1 182 ? 19.156 15.703 -5.395 1 94.44 182 TYR A N 1
ATOM 1421 C CA . TYR A 1 182 ? 19.25 14.258 -5.504 1 94.44 182 TYR A CA 1
ATOM 1422 C C . TYR A 1 182 ? 19.984 13.844 -6.77 1 94.44 182 TYR A C 1
ATOM 1424 O O . TYR A 1 182 ? 20.25 14.672 -7.641 1 94.44 182 TYR A O 1
ATOM 1432 N N . PHE A 1 183 ? 20.391 12.531 -6.797 1 93 183 PHE A N 1
ATOM 1433 C CA . PHE A 1 183 ? 21.156 11.984 -7.906 1 93 183 PHE A CA 1
ATOM 1434 C C . PHE A 1 183 ? 20.406 10.812 -8.547 1 93 183 PHE A C 1
ATOM 1436 O O . PHE A 1 183 ? 19.672 10.094 -7.867 1 93 183 PHE A O 1
ATOM 1443 N N . THR A 1 184 ? 20.484 10.719 -9.789 1 88.81 184 THR A N 1
ATOM 1444 C CA . THR A 1 184 ? 19.953 9.562 -10.5 1 88.81 184 THR A CA 1
ATOM 1445 C C . THR A 1 184 ? 21.031 8.922 -11.367 1 88.81 184 THR A C 1
ATOM 1447 O O . THR A 1 184 ? 22.016 9.57 -11.711 1 88.81 184 THR A O 1
ATOM 1450 N N . LYS A 1 185 ? 20.969 7.57 -11.555 1 81.19 185 LYS A N 1
ATOM 1451 C CA . LYS A 1 185 ? 21.844 6.855 -12.477 1 81.19 185 LYS A CA 1
ATOM 1452 C C . LYS A 1 185 ? 21.188 6.684 -13.836 1 81.19 185 LYS A C 1
ATOM 1454 O O . LYS A 1 185 ? 20.016 6.32 -13.922 1 81.19 185 LYS A O 1
ATOM 1459 N N . THR A 1 186 ? 21.875 7.074 -14.836 1 75.19 186 THR A N 1
ATOM 1460 C CA . THR A 1 186 ? 21.344 6.93 -16.188 1 75.19 186 THR A CA 1
ATOM 1461 C C . THR A 1 186 ? 21.375 5.469 -16.625 1 75.19 186 THR A C 1
ATOM 1463 O O . THR A 1 186 ? 22.062 4.645 -16.016 1 75.19 186 THR A O 1
ATOM 1466 N N . THR A 1 187 ? 20.469 5.113 -17.547 1 67.31 187 THR A N 1
ATOM 1467 C CA . THR A 1 187 ? 20.391 3.758 -18.078 1 67.31 187 THR A CA 1
ATOM 1468 C C . THR A 1 187 ? 21.484 3.525 -19.125 1 67.31 187 THR A C 1
ATOM 1470 O O . THR A 1 187 ? 21.578 2.445 -19.719 1 67.31 187 THR A O 1
ATOM 1473 N N . THR A 1 188 ? 22.344 4.469 -19.297 1 66.81 188 THR A N 1
ATOM 1474 C CA . THR A 1 188 ? 23.422 4.32 -20.281 1 66.81 188 THR A CA 1
ATOM 1475 C C . THR A 1 188 ? 24.5 3.369 -19.75 1 66.81 188 THR A C 1
ATOM 1477 O O . THR A 1 188 ? 24.516 3.039 -18.562 1 66.81 188 THR A O 1
ATOM 1480 N N . GLU A 1 189 ? 25.203 2.721 -20.672 1 70.69 189 GLU A N 1
ATOM 1481 C CA . GLU A 1 189 ? 26.359 1.896 -20.297 1 70.69 189 GLU A CA 1
ATOM 1482 C C . GLU A 1 189 ? 27.672 2.611 -20.609 1 70.69 189 GLU A C 1
ATOM 1484 O O . GLU A 1 189 ? 27.969 2.9 -21.766 1 70.69 189 GLU A O 1
ATOM 1489 N N . PRO A 1 190 ? 28.406 2.926 -19.578 1 79.69 190 PRO A N 1
ATOM 1490 C CA . PRO A 1 190 ? 28.188 2.715 -18.156 1 79.69 190 PRO A CA 1
ATOM 1491 C C . PRO A 1 190 ? 27.234 3.742 -17.547 1 79.69 190 PRO A C 1
ATOM 1493 O O . PRO A 1 190 ? 27.109 4.855 -18.062 1 79.69 190 PRO A O 1
ATOM 1496 N N . PRO A 1 191 ? 26.625 3.4 -16.516 1 81.5 191 PRO A N 1
ATOM 1497 C CA . PRO A 1 191 ? 25.703 4.367 -15.914 1 81.5 191 PRO A CA 1
ATOM 1498 C C . PRO A 1 191 ? 26.391 5.645 -15.461 1 81.5 191 PRO A C 1
ATOM 1500 O O . PRO A 1 191 ? 27.531 5.598 -14.969 1 81.5 191 PRO A O 1
ATOM 1503 N N . LYS A 1 192 ? 25.906 6.793 -15.898 1 84.38 192 LYS A N 1
ATOM 1504 C CA . LYS A 1 192 ? 26.391 8.102 -15.453 1 84.38 192 LYS A CA 1
ATOM 1505 C C . LYS A 1 192 ? 25.484 8.664 -14.352 1 84.38 192 LYS A C 1
ATOM 1507 O O . LYS A 1 192 ? 24.281 8.453 -14.359 1 84.38 192 LYS A O 1
ATOM 1512 N N . THR A 1 193 ? 26.141 9.336 -13.359 1 88.56 193 THR A N 1
ATOM 1513 C CA . THR A 1 193 ? 25.391 9.977 -12.281 1 88.56 193 THR A CA 1
ATOM 1514 C C . THR A 1 193 ? 24.984 11.391 -12.68 1 88.56 193 THR A C 1
ATOM 1516 O O . THR A 1 193 ? 25.812 12.172 -13.156 1 88.56 193 THR A O 1
ATOM 1519 N N . GLU A 1 194 ? 23.703 11.695 -12.578 1 92.69 194 GLU A N 1
ATOM 1520 C CA . GLU A 1 194 ? 23.172 13.023 -12.836 1 92.69 194 GLU A CA 1
ATOM 1521 C C . GLU A 1 194 ? 22.641 13.672 -11.555 1 92.69 194 GLU A C 1
ATOM 1523 O O . GLU A 1 194 ? 21.969 13.023 -10.758 1 92.69 194 GLU A O 1
ATOM 1528 N N . THR A 1 195 ? 23 14.922 -11.461 1 93.94 195 THR A N 1
ATOM 1529 C CA . THR A 1 195 ? 22.547 15.688 -10.305 1 93.94 195 THR A CA 1
ATOM 1530 C C . THR A 1 195 ? 21.312 16.516 -10.648 1 93.94 195 THR A C 1
ATOM 1532 O O . THR A 1 195 ? 21.266 17.156 -11.711 1 93.94 195 THR A O 1
ATOM 1535 N N . HIS A 1 196 ? 20.344 16.5 -9.695 1 95.25 196 HIS A N 1
ATOM 1536 C CA . HIS A 1 196 ? 19.125 17.266 -9.867 1 95.25 196 HIS A CA 1
ATOM 1537 C C . HIS A 1 196 ? 18.828 18.125 -8.648 1 95.25 196 HIS A C 1
ATOM 1539 O O . HIS A 1 196 ? 19.203 17.766 -7.527 1 95.25 196 HIS A O 1
ATOM 1545 N N . ILE A 1 197 ? 18.266 19.281 -8.93 1 96.19 197 ILE A N 1
ATOM 1546 C CA . ILE A 1 197 ? 17.781 20.156 -7.863 1 96.19 197 ILE A CA 1
ATOM 1547 C C . ILE A 1 197 ? 16.297 20.453 -8.078 1 96.19 197 ILE A C 1
ATOM 1549 O O . ILE A 1 197 ? 15.898 20.891 -9.156 1 96.19 197 ILE A O 1
ATOM 1553 N N . SER A 1 198 ? 15.539 20.156 -7.086 1 95.56 198 SER A N 1
ATOM 1554 C CA . SER A 1 198 ? 14.109 20.453 -7.121 1 95.56 198 SER A CA 1
ATOM 1555 C C . SER A 1 198 ? 13.727 21.453 -6.035 1 95.56 198 SER A C 1
ATOM 1557 O O . SER A 1 198 ? 14.211 21.359 -4.906 1 95.56 198 SER A O 1
ATOM 1559 N N . ILE A 1 199 ? 12.852 22.375 -6.398 1 96.31 199 ILE A N 1
ATOM 1560 C CA . ILE A 1 199 ? 12.367 23.375 -5.449 1 96.31 199 ILE A CA 1
ATOM 1561 C C . ILE A 1 199 ? 10.922 23.062 -5.074 1 96.31 199 ILE A C 1
ATOM 1563 O O . ILE A 1 199 ? 10.078 22.859 -5.949 1 96.31 199 ILE A O 1
ATOM 1567 N N . PHE A 1 200 ? 10.688 23.078 -3.805 1 97.19 200 PHE A N 1
ATOM 1568 C CA . PHE A 1 200 ? 9.352 22.766 -3.311 1 97.19 200 PHE A CA 1
ATOM 1569 C C . PHE A 1 200 ? 8.688 24 -2.715 1 97.19 200 PHE A C 1
ATOM 1571 O O . PHE A 1 200 ? 9.359 24.859 -2.135 1 97.19 200 PHE A O 1
ATOM 1578 N N . LYS A 1 201 ? 7.398 24 -2.816 1 96.44 201 LYS A N 1
ATOM 1579 C CA . LYS A 1 201 ? 6.613 25.047 -2.168 1 96.44 201 LYS A CA 1
ATOM 1580 C C . LYS A 1 201 ? 6.168 24.625 -0.774 1 96.44 201 LYS A C 1
ATOM 1582 O O . LYS A 1 201 ? 5.984 23.438 -0.516 1 96.44 201 LYS A O 1
ATOM 1587 N N . SER A 1 202 ? 5.98 25.594 0.057 1 97.38 202 SER A N 1
ATOM 1588 C CA . SER A 1 202 ? 5.457 25.312 1.391 1 97.38 202 SER A CA 1
ATOM 1589 C C . SER A 1 202 ? 3.975 24.969 1.342 1 97.38 202 SER A C 1
ATOM 1591 O O . SER A 1 202 ? 3.312 25.188 0.326 1 97.38 202 SER A O 1
ATOM 1593 N N . PHE A 1 203 ? 3.51 24.391 2.398 1 97.56 203 PHE A N 1
ATOM 1594 C CA . PHE A 1 203 ? 2.092 24.062 2.5 1 97.56 203 PHE A CA 1
ATOM 1595 C C . PHE A 1 203 ? 1.235 25.312 2.324 1 97.56 203 PHE A C 1
ATOM 1597 O O . PHE A 1 203 ? 0.259 25.312 1.573 1 97.56 203 PHE A O 1
ATOM 1604 N N . LYS A 1 204 ? 1.646 26.391 2.994 1 95.94 204 LYS A N 1
ATOM 1605 C CA . LYS A 1 204 ? 0.907 27.641 2.922 1 95.94 204 LYS A CA 1
ATOM 1606 C C . LYS A 1 204 ? 0.888 28.188 1.497 1 95.94 204 LYS A C 1
ATOM 1608 O O . LYS A 1 204 ? -0.149 28.656 1.018 1 95.94 204 LYS A O 1
ATOM 1613 N N . GLU A 1 205 ? 2.031 28.141 0.855 1 95.31 205 GLU A N 1
ATOM 1614 C CA . GLU A 1 205 ? 2.111 28.609 -0.528 1 95.31 205 GLU A CA 1
ATOM 1615 C C . GLU A 1 205 ? 1.208 27.781 -1.438 1 95.31 205 GLU A C 1
ATOM 1617 O O . GLU A 1 205 ? 0.525 28.328 -2.307 1 95.31 205 GLU A O 1
ATOM 1622 N N . SER A 1 206 ? 1.216 26.469 -1.214 1 94.56 206 SER A N 1
ATOM 1623 C CA . SER A 1 206 ? 0.412 25.578 -2.041 1 94.56 206 SER A CA 1
ATOM 1624 C C . SER A 1 206 ? -1.079 25.797 -1.811 1 94.56 206 SER A C 1
ATOM 1626 O O . SER A 1 206 ? -1.867 25.781 -2.758 1 94.56 206 SER A O 1
ATOM 1628 N N . MET A 1 207 ? -1.449 25.984 -0.554 1 93.69 207 MET A N 1
ATOM 1629 C CA . MET A 1 207 ? -2.855 26.188 -0.215 1 93.69 207 MET A CA 1
ATOM 1630 C C . MET A 1 207 ? -3.359 27.531 -0.754 1 93.69 207 MET A C 1
ATOM 1632 O O . MET A 1 207 ? -4.566 27.719 -0.908 1 93.69 207 MET A O 1
ATOM 1636 N N . GLY A 1 208 ? -2.508 28.391 -0.979 1 90.25 208 GLY A N 1
ATOM 1637 C CA . GLY A 1 208 ? -2.855 29.688 -1.553 1 90.25 208 GLY A CA 1
ATOM 1638 C C . GLY A 1 208 ? -2.75 29.719 -3.066 1 90.25 208 GLY A C 1
ATOM 1639 O O . GLY A 1 208 ? -2.58 30.781 -3.662 1 90.25 208 GLY A O 1
ATOM 1640 N N . TYR A 1 209 ? -2.791 28.625 -3.633 1 88.38 209 TYR A N 1
ATOM 1641 C CA . TYR A 1 209 ? -2.631 28.469 -5.074 1 88.38 209 TYR A CA 1
ATOM 1642 C C . TYR A 1 209 ? -3.574 29.391 -5.836 1 88.38 209 TYR A C 1
ATOM 1644 O O . TYR A 1 209 ? -4.73 29.562 -5.441 1 88.38 209 TYR A O 1
ATOM 1652 N N . ASP A 1 210 ? -3.008 29.984 -6.906 1 87.06 210 ASP A N 1
ATOM 1653 C CA . ASP A 1 210 ? -3.789 30.812 -7.82 1 87.06 210 ASP A CA 1
ATOM 1654 C C . ASP A 1 210 ? -4.527 29.953 -8.844 1 87.06 210 ASP A C 1
ATOM 1656 O O . ASP A 1 210 ? -3.969 29.609 -9.883 1 87.06 210 ASP A O 1
ATOM 1660 N N . TRP A 1 211 ? -5.762 29.75 -8.586 1 86.19 211 TRP A N 1
ATOM 1661 C CA . TRP A 1 211 ? -6.566 28.828 -9.383 1 86.19 211 TRP A CA 1
ATOM 1662 C C . TRP A 1 211 ? -6.812 29.375 -10.781 1 86.19 211 TRP A C 1
ATOM 1664 O O . TRP A 1 211 ? -7.254 28.656 -11.672 1 86.19 211 TRP A O 1
ATOM 1674 N N . SER A 1 212 ? -6.559 30.625 -11.031 1 82 212 SER A N 1
ATOM 1675 C CA . SER A 1 212 ? -6.723 31.219 -12.352 1 82 212 SER A CA 1
ATOM 1676 C C . SER A 1 212 ? -5.711 30.641 -13.344 1 82 212 SER A C 1
ATOM 1678 O O . SER A 1 212 ? -5.906 30.719 -14.555 1 82 212 SER A O 1
ATOM 1680 N N . LYS A 1 213 ? -4.68 30.078 -12.828 1 75.75 213 LYS A N 1
ATOM 1681 C CA . LYS A 1 213 ? -3.59 29.562 -13.648 1 75.75 213 LYS A CA 1
ATOM 1682 C C . LYS A 1 213 ? -3.871 28.125 -14.094 1 75.75 213 LYS A C 1
ATOM 1684 O O . LYS A 1 213 ? -3.109 27.547 -14.875 1 75.75 213 LYS A O 1
ATOM 1689 N N . THR A 1 214 ? -4.898 27.609 -13.523 1 69.56 214 THR A N 1
ATOM 1690 C CA . THR A 1 214 ? -5.188 26.203 -13.836 1 69.56 214 THR A CA 1
ATOM 1691 C C . THR A 1 214 ? -5.777 26.078 -15.234 1 69.56 214 THR A C 1
ATOM 1693 O O . THR A 1 214 ? -6.781 26.719 -15.555 1 69.56 214 THR A O 1
ATOM 1696 N N . ASN A 1 215 ? -4.898 25.875 -16.266 1 59.25 215 ASN A N 1
ATOM 1697 C CA . ASN A 1 215 ? -5.367 25.703 -17.641 1 59.25 215 ASN A CA 1
ATOM 1698 C C . ASN A 1 215 ? -6.211 24.453 -17.781 1 59.25 215 ASN A C 1
ATOM 1700 O O . ASN A 1 215 ? -6.906 24.281 -18.797 1 59.25 215 ASN A O 1
ATOM 1704 N N . SER A 1 216 ? -6.004 23.562 -16.938 1 61.06 216 SER A N 1
ATOM 1705 C CA . SER A 1 216 ? -6.656 22.266 -17.062 1 61.06 216 SER A CA 1
ATOM 1706 C C . SER A 1 216 ? -7.617 22 -15.914 1 61.06 216 SER A C 1
ATOM 1708 O O . SER A 1 216 ? -7.949 22.922 -15.164 1 61.06 216 SER A O 1
ATOM 1710 N N . ARG A 1 217 ? -7.988 20.703 -15.797 1 64.69 217 ARG A N 1
ATOM 1711 C CA . ARG A 1 217 ? -8.969 20.219 -14.836 1 64.69 217 ARG A CA 1
ATOM 1712 C C . ARG A 1 217 ? -8.477 20.406 -13.406 1 64.69 217 ARG A C 1
ATOM 1714 O O . ARG A 1 217 ? -7.352 20.016 -13.078 1 64.69 217 ARG A O 1
ATOM 1721 N N . THR A 1 218 ? -9.094 21.312 -12.695 1 67.25 218 THR A N 1
ATOM 1722 C CA . THR A 1 218 ? -8.844 21.516 -11.273 1 67.25 218 THR A CA 1
ATOM 1723 C C . THR A 1 218 ? -8.953 20.203 -10.508 1 67.25 218 THR A C 1
ATOM 1725 O O . THR A 1 218 ? -9.977 19.531 -10.57 1 67.25 218 THR A O 1
ATOM 1728 N N . PRO A 1 219 ? -7.875 19.906 -9.875 1 80.81 219 PRO A N 1
ATOM 1729 C CA . PRO A 1 219 ? -8.055 18.703 -9.055 1 80.81 219 PRO A CA 1
ATOM 1730 C C . PRO A 1 219 ? -8.992 18.938 -7.871 1 80.81 219 PRO A C 1
ATOM 1732 O O . PRO A 1 219 ? -8.656 19.672 -6.938 1 80.81 219 PRO A O 1
ATOM 1735 N N . LEU A 1 220 ? -10.109 18.375 -7.895 1 87.25 220 LEU A N 1
ATOM 1736 C CA . LEU A 1 220 ? -11.195 18.609 -6.945 1 87.25 220 LEU A CA 1
ATOM 1737 C C . LEU A 1 220 ? -10.742 18.328 -5.52 1 87.25 220 LEU A C 1
ATOM 1739 O O . LEU A 1 220 ? -11.031 19.094 -4.605 1 87.25 220 LEU A O 1
ATOM 1743 N N . PRO A 1 221 ? -9.938 17.297 -5.367 1 89.44 221 PRO A N 1
ATOM 1744 C CA . PRO A 1 221 ? -9.531 17.031 -3.986 1 89.44 221 PRO A CA 1
ATOM 1745 C C . PRO A 1 221 ? -8.625 18.125 -3.42 1 89.44 221 PRO A C 1
ATOM 1747 O O . PRO A 1 221 ? -8.719 18.453 -2.232 1 89.44 221 PRO A O 1
ATOM 1750 N N . PHE A 1 222 ? -7.84 18.688 -4.266 1 91.5 222 PHE A N 1
ATOM 1751 C CA . PHE A 1 222 ? -6.965 19.75 -3.812 1 91.5 222 PHE A CA 1
ATOM 1752 C C . PHE A 1 222 ? -7.77 21.016 -3.5 1 91.5 222 PHE A C 1
ATOM 1754 O O . PHE A 1 222 ? -7.5 21.703 -2.51 1 91.5 222 PHE A O 1
ATOM 1761 N N . PHE A 1 223 ? -8.656 21.312 -4.34 1 92.25 223 PHE A N 1
ATOM 1762 C CA . PHE A 1 223 ? -9.523 22.453 -4.098 1 92.25 223 PHE A CA 1
ATOM 1763 C C . PHE A 1 223 ? -10.281 22.297 -2.783 1 92.25 223 PHE A C 1
ATOM 1765 O O . PHE A 1 223 ? -10.398 23.25 -2.008 1 92.25 223 PHE A O 1
ATOM 1772 N N . ALA A 1 224 ? -10.773 21.094 -2.588 1 94.56 224 ALA A N 1
ATOM 1773 C CA . ALA A 1 224 ? -11.492 20.797 -1.354 1 94.56 224 ALA A CA 1
ATOM 1774 C C . ALA A 1 224 ? -10.602 21 -0.133 1 94.56 224 ALA A C 1
ATOM 1776 O O . ALA A 1 224 ? -11.031 21.594 0.862 1 94.56 224 ALA A O 1
ATOM 1777 N N . LEU A 1 225 ? -9.406 20.531 -0.23 1 94.94 225 LEU A N 1
ATOM 1778 C CA . LEU A 1 225 ? -8.453 20.688 0.861 1 94.94 225 LEU A CA 1
ATOM 1779 C C . LEU A 1 225 ? -8.172 22.156 1.136 1 94.94 225 LEU A C 1
ATOM 1781 O O . LEU A 1 225 ? -8.117 22.578 2.293 1 94.94 225 LEU A O 1
ATOM 1785 N N . SER A 1 226 ? -7.977 22.922 0.075 1 95.12 226 SER A N 1
ATOM 1786 C CA . SER A 1 226 ? -7.719 24.344 0.209 1 95.12 226 SER A CA 1
ATOM 1787 C C . SER A 1 226 ? -8.898 25.062 0.853 1 95.12 226 SER A C 1
ATOM 1789 O O . SER A 1 226 ? -8.719 26 1.636 1 95.12 226 SER A O 1
ATOM 1791 N N . THR A 1 227 ? -10.078 24.625 0.486 1 96.62 227 THR A N 1
ATOM 1792 C CA . THR A 1 227 ? -11.289 25.203 1.062 1 96.62 227 THR A CA 1
ATOM 1793 C C . THR A 1 227 ? -11.352 24.938 2.562 1 96.62 227 THR A C 1
ATOM 1795 O O . THR A 1 227 ? -11.641 25.844 3.346 1 96.62 227 THR A O 1
ATOM 1798 N N . LEU A 1 228 ? -11.086 23.719 2.934 1 97.06 228 LEU A N 1
ATOM 1799 C CA . LEU A 1 228 ? -11.078 23.359 4.352 1 97.06 228 LEU A CA 1
ATOM 1800 C C . LEU A 1 228 ? -10.031 24.172 5.105 1 97.06 228 LEU A C 1
ATOM 1802 O O . LEU A 1 228 ? -10.273 24.625 6.223 1 97.06 228 LEU A O 1
ATOM 1806 N N . TYR A 1 229 ? -8.906 24.344 4.492 1 97.12 229 TYR A N 1
ATOM 1807 C CA . TYR A 1 229 ? -7.84 25.125 5.113 1 97.12 229 TYR A CA 1
ATOM 1808 C C . TYR A 1 229 ? -8.258 26.578 5.305 1 97.12 229 TYR A C 1
ATOM 1810 O O . TYR A 1 229 ? -7.996 27.172 6.352 1 97.12 229 TYR A O 1
ATOM 1818 N N . GLN A 1 230 ? -8.898 27.141 4.312 1 96.94 230 GLN A N 1
ATOM 1819 C CA . GLN A 1 230 ? -9.375 28.516 4.414 1 96.94 230 GLN A CA 1
ATOM 1820 C C . GLN A 1 230 ? -10.359 28.672 5.574 1 96.94 230 GLN A C 1
ATOM 1822 O O . GLN A 1 230 ? -10.305 29.656 6.309 1 96.94 230 GLN A O 1
ATOM 1827 N N . PHE A 1 231 ? -11.25 27.719 5.656 1 98.06 231 PHE A N 1
ATOM 1828 C CA . PHE A 1 231 ? -12.18 27.734 6.777 1 98.06 231 PHE A CA 1
ATOM 1829 C C . PHE A 1 231 ? -11.43 27.734 8.102 1 98.06 231 PHE A C 1
ATOM 1831 O O . PHE A 1 231 ? -11.734 28.531 8.992 1 98.06 231 PHE A O 1
ATOM 1838 N N . GLU A 1 232 ? -10.453 26.891 8.242 1 96.88 232 GLU A N 1
ATOM 1839 C CA . GLU A 1 232 ? -9.703 26.734 9.484 1 96.88 232 GLU A CA 1
ATOM 1840 C C . GLU A 1 232 ? -8.891 28 9.797 1 96.88 232 GLU A C 1
ATOM 1842 O O . GLU A 1 232 ? -8.773 28.391 10.953 1 96.88 232 GLU A O 1
ATOM 1847 N N . GLU A 1 233 ? -8.336 28.547 8.773 1 95.56 233 GLU A N 1
ATOM 1848 C CA . GLU A 1 233 ? -7.605 29.781 8.969 1 95.56 233 GLU A CA 1
ATOM 1849 C C . GLU A 1 233 ? -8.523 30.891 9.5 1 95.56 233 GLU A C 1
ATOM 1851 O O . GLU A 1 233 ? -8.125 31.672 10.367 1 95.56 233 GLU A O 1
ATOM 1856 N N . LYS A 1 234 ? -9.703 30.938 8.977 1 96.12 234 LYS A N 1
ATOM 1857 C CA . LYS A 1 234 ? -10.656 31.984 9.328 1 96.12 234 LYS A CA 1
ATOM 1858 C C . LYS A 1 234 ? -11.242 31.734 10.719 1 96.12 234 LYS A C 1
ATOM 1860 O O . LYS A 1 234 ? -11.445 32.688 11.477 1 96.12 234 LYS A O 1
ATOM 1865 N N . HIS A 1 235 ? -11.516 30.484 11.078 1 96.69 235 HIS A N 1
ATOM 1866 C CA . HIS A 1 235 ? -12.305 30.203 12.273 1 96.69 235 HIS A CA 1
ATOM 1867 C C . HIS A 1 235 ? -11.461 29.516 13.336 1 96.69 235 HIS A C 1
ATOM 1869 O O . HIS A 1 235 ? -11.93 29.297 14.461 1 96.69 235 HIS A O 1
ATOM 1875 N N . ASN A 1 236 ? -10.281 29.047 13 1 95.12 236 ASN A N 1
ATOM 1876 C CA . ASN A 1 236 ? -9.32 28.422 13.891 1 95.12 236 ASN A CA 1
ATOM 1877 C C . ASN A 1 236 ? -9.875 27.109 14.477 1 95.12 236 ASN A C 1
ATOM 1879 O O . ASN A 1 236 ? -9.734 26.859 15.672 1 95.12 236 ASN A O 1
ATOM 1883 N N . ARG A 1 237 ? -10.648 26.469 13.68 1 94.75 237 ARG A N 1
ATOM 1884 C CA . ARG A 1 237 ? -11.172 25.141 14.008 1 94.75 237 ARG A CA 1
ATOM 1885 C C . ARG A 1 237 ? -11.539 24.375 12.75 1 94.75 237 ARG A C 1
ATOM 1887 O O . ARG A 1 237 ? -11.711 24.953 11.68 1 94.75 237 ARG A O 1
ATOM 1894 N N . VAL A 1 238 ? -11.641 23.062 12.922 1 94.5 238 VAL A N 1
ATOM 1895 C CA . VAL A 1 238 ? -12.102 22.203 11.836 1 94.5 238 VAL A CA 1
ATOM 1896 C C . VAL A 1 238 ? -13.609 22.359 11.672 1 94.5 238 VAL A C 1
ATOM 1898 O O . VAL A 1 238 ? -14.344 22.453 12.656 1 94.5 238 VAL A O 1
ATOM 1901 N N . PRO A 1 239 ? -14.078 22.422 10.461 1 96.12 239 PRO A N 1
ATOM 1902 C CA . PRO A 1 239 ? -15.531 22.5 10.266 1 96.12 239 PRO A CA 1
ATOM 1903 C C . PRO A 1 239 ? -16.266 21.266 10.766 1 96.12 239 PRO A C 1
ATOM 1905 O O . PRO A 1 239 ? -15.719 20.156 10.719 1 96.12 239 PRO A O 1
ATOM 1908 N N . ASP A 1 240 ? -17.484 21.469 11.219 1 93.88 240 ASP A N 1
ATOM 1909 C CA . ASP A 1 240 ? -18.391 20.406 11.625 1 93.88 240 ASP A CA 1
ATOM 1910 C C . ASP A 1 240 ? -19.281 19.969 10.469 1 93.88 240 ASP A C 1
ATOM 1912 O O . ASP A 1 240 ? -20.031 20.797 9.914 1 93.88 240 ASP A O 1
ATOM 1916 N N . ASN A 1 241 ? -19.281 18.688 10.172 1 90.25 241 ASN A N 1
ATOM 1917 C CA . ASN A 1 241 ? -19.984 18.188 8.992 1 90.25 241 ASN A CA 1
ATOM 1918 C C . ASN A 1 241 ? -21.484 18.141 9.203 1 90.25 241 ASN A C 1
ATOM 1920 O O . ASN A 1 241 ? -22.25 17.984 8.25 1 90.25 241 ASN A O 1
ATOM 1924 N N . ILE A 1 242 ? -21.938 18.312 10.406 1 90.94 242 ILE A N 1
ATOM 1925 C CA . ILE A 1 242 ? -23.375 18.25 10.664 1 90.94 242 ILE A CA 1
ATOM 1926 C C . ILE A 1 242 ? -23.906 19.656 10.945 1 90.94 242 ILE A C 1
ATOM 1928 O O . ILE A 1 242 ? -25.109 19.844 11.094 1 90.94 242 ILE A O 1
ATOM 1932 N N . SER A 1 243 ? -23.047 20.656 11 1 94.75 243 SER A N 1
ATOM 1933 C CA . SER A 1 243 ? -23.453 22.031 11.281 1 94.75 243 SER A CA 1
ATOM 1934 C C . SER A 1 243 ? -23.875 22.766 10 1 94.75 243 SER A C 1
ATOM 1936 O O . SER A 1 243 ? -23.047 23.016 9.125 1 94.75 243 SER A O 1
ATOM 1938 N N . ASP A 1 244 ? -25.031 23.219 9.977 1 95.69 244 ASP A N 1
ATOM 1939 C CA . ASP A 1 244 ? -25.531 23.953 8.828 1 95.69 244 ASP A CA 1
ATOM 1940 C C . ASP A 1 244 ? -24.75 25.25 8.625 1 95.69 244 ASP A C 1
ATOM 1942 O O . ASP A 1 244 ? -24.516 25.672 7.484 1 95.69 244 ASP A O 1
ATOM 1946 N N . SER A 1 245 ? -24.453 25.828 9.68 1 97.12 245 SER A N 1
ATOM 1947 C CA . SER A 1 245 ? -23.688 27.062 9.609 1 97.12 245 SER A CA 1
ATOM 1948 C C . SER A 1 245 ? -22.328 26.844 8.977 1 97.12 245 SER A C 1
ATOM 1950 O O . SER A 1 245 ? -21.891 27.641 8.148 1 97.12 245 SER A O 1
ATOM 1952 N N . ASP A 1 246 ? -21.625 25.812 9.375 1 97.75 246 ASP A N 1
ATOM 1953 C CA . ASP A 1 246 ? -20.312 25.516 8.82 1 97.75 246 ASP A CA 1
ATOM 1954 C C . ASP A 1 246 ? -20.406 25.141 7.344 1 97.75 246 ASP A C 1
ATOM 1956 O O . ASP A 1 246 ? -19.562 25.547 6.535 1 97.75 246 ASP A O 1
ATOM 1960 N N . LEU A 1 247 ? -21.438 24.406 7.031 1 97.12 247 LEU A N 1
ATOM 1961 C CA . LEU A 1 247 ? -21.641 24.016 5.637 1 97.12 247 LEU A CA 1
ATOM 1962 C C . LEU A 1 247 ? -21.906 25.25 4.77 1 97.12 247 LEU A C 1
ATOM 1964 O O . LEU A 1 247 ? -21.406 25.344 3.65 1 97.12 247 LEU A O 1
ATOM 1968 N N . SER A 1 248 ? -22.703 26.141 5.312 1 97.31 248 SER A N 1
ATOM 1969 C CA . SER A 1 248 ? -22.969 27.375 4.598 1 97.31 248 SER A CA 1
ATOM 1970 C C . SER A 1 248 ? -21.688 28.203 4.422 1 97.31 248 SER A C 1
ATOM 1972 O O . SER A 1 248 ? -21.484 28.828 3.379 1 97.31 248 SER A O 1
ATOM 1974 N N . GLU A 1 249 ? -20.922 28.219 5.445 1 97.81 249 GLU A N 1
ATOM 1975 C CA . GLU A 1 249 ? -19.641 28.938 5.383 1 97.81 249 GLU A CA 1
ATOM 1976 C C . GLU A 1 249 ? -18.719 28.328 4.328 1 97.81 249 GLU A C 1
ATOM 1978 O O . GLU A 1 249 ? -18.047 29.047 3.59 1 97.81 249 GLU A O 1
ATOM 1983 N N . LEU A 1 250 ? -18.656 27.031 4.258 1 97.75 250 LEU A N 1
ATOM 1984 C CA . LEU A 1 250 ? -17.859 26.359 3.24 1 97.75 250 LEU A CA 1
ATOM 1985 C C . LEU A 1 250 ? -18.328 26.75 1.841 1 97.75 250 LEU A C 1
ATOM 1987 O O . LEU A 1 250 ? -17.516 27.016 0.958 1 97.75 250 LEU A O 1
ATOM 1991 N N . LYS A 1 251 ? -19.625 26.781 1.655 1 96.75 251 LYS A N 1
ATOM 1992 C CA . LYS A 1 251 ? -20.172 27.188 0.369 1 96.75 251 LYS A CA 1
ATOM 1993 C C . LYS A 1 251 ? -19.781 28.625 0.023 1 96.75 251 LYS A C 1
ATOM 1995 O O . LYS A 1 251 ? -19.469 28.922 -1.133 1 96.75 251 LYS A O 1
ATOM 2000 N N . SER A 1 252 ? -19.828 29.422 1.006 1 97.25 252 SER A N 1
ATOM 2001 C CA . SER A 1 252 ? -19.438 30.812 0.81 1 97.25 252 SER A CA 1
ATOM 2002 C C . SER A 1 252 ? -17.984 30.922 0.377 1 97.25 252 SER A C 1
ATOM 2004 O O . SER A 1 252 ? -17.656 31.703 -0.518 1 97.25 252 SER A O 1
ATOM 2006 N N . ILE A 1 253 ? -17.125 30.203 1.021 1 97 253 ILE A N 1
ATOM 2007 C CA . ILE A 1 253 ? -15.711 30.203 0.693 1 97 253 ILE A CA 1
ATOM 2008 C C . ILE A 1 253 ? -15.508 29.734 -0.746 1 97 253 ILE A C 1
ATOM 2010 O O . ILE A 1 253 ? -14.742 30.344 -1.501 1 97 253 ILE A O 1
ATOM 2014 N N . ILE A 1 254 ? -16.188 28.703 -1.112 1 96.25 254 ILE A N 1
ATOM 2015 C CA . ILE A 1 254 ? -16.094 28.141 -2.455 1 96.25 254 ILE A CA 1
ATOM 2016 C C . ILE A 1 254 ? -16.531 29.172 -3.482 1 96.25 254 ILE A C 1
ATOM 2018 O O . ILE A 1 254 ? -15.828 29.438 -4.461 1 96.25 254 ILE A O 1
ATOM 2022 N N . ASN A 1 255 ? -17.672 29.828 -3.209 1 95.12 255 ASN A N 1
ATOM 2023 C CA . ASN A 1 255 ? -18.188 30.844 -4.125 1 95.12 255 ASN A CA 1
ATOM 2024 C C . ASN A 1 255 ? -17.219 32 -4.254 1 95.12 255 ASN A C 1
ATOM 2026 O O . ASN A 1 255 ? -17.016 32.531 -5.352 1 95.12 255 ASN A O 1
ATOM 2030 N N . SER A 1 256 ? -16.688 32.406 -3.182 1 94.81 256 SER A N 1
ATOM 2031 C CA . SER A 1 256 ? -15.727 33.5 -3.191 1 94.81 256 SER A CA 1
ATOM 2032 C C . SER A 1 256 ? -14.5 33.156 -4.023 1 94.81 256 SER A C 1
ATOM 2034 O O . SER A 1 256 ? -13.969 33.969 -4.754 1 94.81 256 SER A O 1
ATOM 2036 N N . SER A 1 257 ? -13.992 31.891 -3.82 1 92.62 257 SER A N 1
ATOM 2037 C CA . SER A 1 257 ? -12.836 31.422 -4.586 1 92.62 257 SER A CA 1
ATOM 2038 C C . SER A 1 257 ? -13.141 31.391 -6.078 1 92.62 257 SER A C 1
ATOM 2040 O O . SER A 1 257 ? -12.297 31.781 -6.898 1 92.62 257 SER A O 1
ATOM 2042 N N . ILE A 1 258 ? -14.305 30.906 -6.43 1 91.25 258 ILE A N 1
ATOM 2043 C CA . ILE A 1 258 ? -14.711 30.828 -7.828 1 91.25 258 ILE A CA 1
ATOM 2044 C C . ILE A 1 258 ? -14.742 32.219 -8.43 1 91.25 258 ILE A C 1
ATOM 2046 O O . ILE A 1 258 ? -14.273 32.438 -9.555 1 91.25 258 ILE A O 1
ATOM 2050 N N . GLU A 1 259 ? -15.258 33.125 -7.703 1 91.31 259 GLU A N 1
ATOM 2051 C CA . GLU A 1 259 ? -15.336 34.531 -8.164 1 91.31 259 GLU A CA 1
ATOM 2052 C C . GLU A 1 259 ? -13.945 35.156 -8.273 1 91.31 259 GLU A C 1
ATOM 2054 O O . GLU A 1 259 ? -13.609 35.781 -9.281 1 91.31 259 GLU A O 1
ATOM 2059 N N . LYS A 1 260 ? -13.219 34.969 -7.27 1 91.56 260 LYS A N 1
ATOM 2060 C CA . LYS A 1 260 ? -11.883 35.562 -7.18 1 91.56 260 LYS A CA 1
ATOM 2061 C C . LYS A 1 260 ? -11.008 35.125 -8.344 1 91.56 260 LYS A C 1
ATOM 2063 O O . LYS A 1 260 ? -10.258 35.938 -8.906 1 91.56 260 LYS A O 1
ATOM 2068 N N . PHE A 1 261 ? -11.117 33.875 -8.672 1 89.69 261 PHE A N 1
ATOM 2069 C CA . PHE A 1 261 ? -10.203 33.312 -9.672 1 89.69 261 PHE A CA 1
ATOM 2070 C C . PHE A 1 261 ? -10.891 33.188 -11.023 1 89.69 261 PHE A C 1
ATOM 2072 O O . PHE A 1 261 ? -10.312 32.656 -11.969 1 89.69 261 PHE A O 1
ATOM 2079 N N . ASN A 1 262 ? -12.133 33.625 -11.156 1 86.19 262 ASN A N 1
ATOM 2080 C CA . ASN A 1 262 ? -12.914 33.562 -12.391 1 86.19 262 ASN A CA 1
ATOM 2081 C C . ASN A 1 262 ? -12.922 32.156 -12.992 1 86.19 262 ASN A C 1
ATOM 2083 O O . ASN A 1 262 ? -12.602 31.984 -14.164 1 86.19 262 ASN A O 1
ATOM 2087 N N . LEU A 1 263 ? -13.203 31.203 -12.031 1 83.56 263 LEU A N 1
ATOM 2088 C CA . LEU A 1 263 ? -13.242 29.812 -12.5 1 83.56 263 LEU A CA 1
ATOM 2089 C C . LEU A 1 263 ? -14.43 29.594 -13.422 1 83.56 263 LEU A C 1
ATOM 2091 O O . LEU A 1 263 ? -15.578 29.859 -13.047 1 83.56 263 LEU A O 1
ATOM 2095 N N . LYS A 1 264 ? -14.234 29.328 -14.672 1 70.06 264 LYS A N 1
ATOM 2096 C CA . LYS A 1 264 ? -15.273 29.188 -15.695 1 70.06 264 LYS A CA 1
ATOM 2097 C C . LYS A 1 264 ? -15.891 27.781 -15.641 1 70.06 264 LYS A C 1
ATOM 2099 O O . LYS A 1 264 ? -15.219 26.812 -15.305 1 70.06 264 LYS A O 1
ATOM 2104 N N . ASN A 1 265 ? -17.094 27.844 -15.961 1 63.81 265 ASN A N 1
ATOM 2105 C CA . ASN A 1 265 ? -17.844 26.594 -16.172 1 63.81 265 ASN A CA 1
ATOM 2106 C C . ASN A 1 265 ? -17.734 25.672 -14.977 1 63.81 265 ASN A C 1
ATOM 2108 O O . ASN A 1 265 ? -17.562 24.453 -15.133 1 63.81 265 ASN A O 1
ATOM 2112 N N . THR A 1 266 ? -17.719 26.484 -13.938 1 68.25 266 THR A N 1
ATOM 2113 C CA . THR A 1 266 ? -17.562 25.688 -12.719 1 68.25 266 THR A CA 1
ATOM 2114 C C . THR A 1 266 ? -18.906 25.469 -12.047 1 68.25 266 THR A C 1
ATOM 2116 O O . THR A 1 266 ? -19.766 26.359 -12.055 1 68.25 266 THR A O 1
ATOM 2119 N N . ASP A 1 267 ? -19.094 24.219 -11.766 1 80.56 267 ASP A N 1
ATOM 2120 C CA . ASP A 1 267 ? -20.219 23.812 -10.945 1 80.56 267 ASP A CA 1
ATOM 2121 C C . ASP A 1 267 ? -19.875 23.859 -9.461 1 80.56 267 ASP A C 1
ATOM 2123 O O . ASP A 1 267 ? -19.234 22.938 -8.938 1 80.56 267 ASP A O 1
ATOM 2127 N N . SER A 1 268 ? -20.328 25.031 -8.844 1 89.38 268 SER A N 1
ATOM 2128 C CA . SER A 1 268 ? -20.047 25.234 -7.422 1 89.38 268 SER A CA 1
ATOM 2129 C C . SER A 1 268 ? -20.5 24.047 -6.59 1 89.38 268 SER A C 1
ATOM 2131 O O . SER A 1 268 ? -19.859 23.703 -5.586 1 89.38 268 SER A O 1
ATOM 2133 N N . ASN A 1 269 ? -21.5 23.422 -7.031 1 91.12 269 ASN A N 1
ATOM 2134 C CA . ASN A 1 269 ? -22.047 22.281 -6.293 1 91.12 269 ASN A CA 1
ATOM 2135 C C . ASN A 1 269 ? -21.078 21.094 -6.297 1 91.12 269 ASN A C 1
ATOM 2137 O O . ASN A 1 269 ? -21 20.344 -5.324 1 91.12 269 ASN A O 1
ATOM 2141 N N . LYS A 1 270 ? -20.406 21.016 -7.324 1 90.31 270 LYS A N 1
ATOM 2142 C CA . LYS A 1 270 ? -19.438 19.938 -7.426 1 90.31 270 LYS A CA 1
ATOM 2143 C C . LYS A 1 270 ? -18.312 20.109 -6.422 1 90.31 270 LYS A C 1
ATOM 2145 O O . LYS A 1 270 ? -17.891 19.156 -5.762 1 90.31 270 LYS A O 1
ATOM 2150 N N . TYR A 1 271 ? -17.875 21.344 -6.309 1 92.44 271 TYR A N 1
ATOM 2151 C CA . TYR A 1 271 ? -16.812 21.656 -5.359 1 92.44 271 TYR A CA 1
ATOM 2152 C C . TYR A 1 271 ? -17.312 21.5 -3.924 1 92.44 271 TYR A C 1
ATOM 2154 O O . TYR A 1 271 ? -16.578 20.984 -3.068 1 92.44 271 TYR A O 1
ATOM 2162 N N . PHE A 1 272 ? -18.484 21.859 -3.764 1 95.12 272 PHE A N 1
ATOM 2163 C CA . PHE A 1 272 ? -19.078 21.75 -2.432 1 95.12 272 PHE A CA 1
ATOM 2164 C C . PHE A 1 272 ? -19.25 20.297 -2.039 1 95.12 272 PHE A C 1
ATOM 2166 O O . PHE A 1 272 ? -18.906 19.891 -0.92 1 95.12 272 PHE A O 1
ATOM 2173 N N . GLU A 1 273 ? -19.734 19.5 -2.924 1 93.25 273 GLU A N 1
ATOM 2174 C CA . GLU A 1 273 ? -19.938 18.094 -2.646 1 93.25 273 GLU A CA 1
ATOM 2175 C C . GLU A 1 273 ? -18.625 17.375 -2.371 1 93.25 273 GLU A C 1
ATOM 2177 O O . GLU A 1 273 ? -18.547 16.516 -1.482 1 93.25 273 GLU A O 1
ATOM 2182 N N . GLU A 1 274 ? -17.609 17.703 -3.109 1 92.81 274 GLU A N 1
ATOM 2183 C CA . GLU A 1 274 ? -16.297 17.125 -2.879 1 92.81 274 GLU A CA 1
ATOM 2184 C C . GLU A 1 274 ? -15.75 17.516 -1.507 1 92.81 274 GLU A C 1
ATOM 2186 O O . GLU A 1 274 ? -15.203 16.672 -0.786 1 92.81 274 GLU A O 1
ATOM 2191 N N . THR A 1 275 ? -15.922 18.797 -1.198 1 96 275 THR A N 1
ATOM 2192 C CA . THR A 1 275 ? -15.445 19.297 0.088 1 96 275 THR A CA 1
ATOM 2193 C C . THR A 1 275 ? -16.188 18.625 1.237 1 96 275 THR A C 1
ATOM 2195 O O . THR A 1 275 ? -15.578 18.203 2.219 1 96 275 THR A O 1
ATOM 2198 N N . LYS A 1 276 ? -17.453 18.5 1.104 1 94.81 276 LYS A N 1
ATOM 2199 C CA . LYS A 1 276 ? -18.281 17.844 2.111 1 94.81 276 LYS A CA 1
ATOM 2200 C C . LYS A 1 276 ? -17.906 16.375 2.25 1 94.81 276 LYS A C 1
ATOM 2202 O O . LYS A 1 276 ? -17.844 15.844 3.361 1 94.81 276 LYS A O 1
ATOM 2207 N N . ASP A 1 277 ? -17.688 15.758 1.148 1 93 277 ASP A N 1
ATOM 2208 C CA . ASP A 1 277 ? -17.297 14.352 1.149 1 93 277 ASP A CA 1
ATOM 2209 C C . ASP A 1 277 ? -15.984 14.156 1.905 1 93 277 ASP A C 1
ATOM 2211 O O . ASP A 1 277 ? -15.852 13.227 2.707 1 93 277 ASP A O 1
ATOM 2215 N N . LEU A 1 278 ? -15.062 14.992 1.622 1 93.69 278 LEU A N 1
ATOM 2216 C CA . LEU A 1 278 ? -13.773 14.938 2.305 1 93.69 278 LEU A CA 1
ATOM 2217 C C . LEU A 1 278 ? -13.945 15.156 3.805 1 93.69 278 LEU A C 1
ATOM 2219 O O . LEU A 1 278 ? -13.367 14.422 4.609 1 93.69 278 LEU A O 1
ATOM 2223 N N . LEU A 1 279 ? -14.711 16.109 4.133 1 94.81 279 LEU A N 1
ATOM 2224 C CA . LEU A 1 279 ? -14.969 16.438 5.531 1 94.81 279 LEU A CA 1
ATOM 2225 C C . LEU A 1 279 ? -15.641 15.273 6.246 1 94.81 279 LEU A C 1
ATOM 2227 O O . LEU A 1 279 ? -15.258 14.922 7.367 1 94.81 279 LEU A O 1
ATOM 2231 N N . ASN A 1 280 ? -16.578 14.625 5.609 1 93 280 ASN A N 1
ATOM 2232 C CA . ASN A 1 280 ? -17.344 13.523 6.191 1 93 280 ASN A CA 1
ATOM 2233 C C . ASN A 1 280 ? -16.484 12.289 6.398 1 93 280 ASN A C 1
ATOM 2235 O O . ASN A 1 280 ? -16.734 11.492 7.309 1 93 280 ASN A O 1
ATOM 2239 N N . LYS A 1 281 ? -15.461 12.133 5.602 1 92.81 281 LYS A N 1
ATOM 2240 C CA . LYS A 1 281 ? -14.695 10.891 5.598 1 92.81 281 LYS A CA 1
ATOM 2241 C C . LYS A 1 281 ? -13.312 11.094 6.211 1 92.81 281 LYS A C 1
ATOM 2243 O O . LYS A 1 281 ? -12.453 10.211 6.117 1 92.81 281 LYS A O 1
ATOM 2248 N N . MET A 1 282 ? -13.117 12.148 6.852 1 89.69 282 MET A N 1
ATOM 2249 C CA . MET A 1 282 ? -11.812 12.516 7.402 1 89.69 282 MET A CA 1
ATOM 2250 C C . MET A 1 282 ? -11.375 11.523 8.477 1 89.69 282 MET A C 1
ATOM 2252 O O . MET A 1 282 ? -10.18 11.328 8.695 1 89.69 282 MET A O 1
ATOM 2256 N N . ASN A 1 283 ? -12.367 10.867 9.086 1 88.62 283 ASN A N 1
ATOM 2257 C CA . ASN A 1 283 ? -12.023 9.953 10.164 1 88.62 283 ASN A CA 1
ATOM 2258 C C . ASN A 1 283 ? -12.227 8.5 9.758 1 88.62 283 ASN A C 1
ATOM 2260 O O . ASN A 1 283 ? -12.203 7.605 10.602 1 88.62 283 ASN A O 1
ATOM 2264 N N . ILE A 1 284 ? -12.461 8.289 8.523 1 92.88 284 ILE A N 1
ATOM 2265 C CA . ILE A 1 284 ? -12.727 6.938 8.055 1 92.88 284 ILE A CA 1
ATOM 2266 C C . ILE A 1 284 ? -11.484 6.375 7.375 1 92.88 284 ILE A C 1
ATOM 2268 O O . ILE A 1 284 ? -11.117 6.797 6.277 1 92.88 284 ILE A O 1
ATOM 2272 N N . GLU A 1 285 ? -10.898 5.438 8.086 1 93.88 285 GLU A N 1
ATOM 2273 C CA . GLU A 1 285 ? -9.719 4.77 7.547 1 93.88 285 GLU A CA 1
ATOM 2274 C C . GLU A 1 285 ? -10.031 3.328 7.156 1 93.88 285 GLU A C 1
ATOM 2276 O O . GLU A 1 285 ? -10.672 2.6 7.914 1 93.88 285 GLU A O 1
ATOM 2281 N N . ILE A 1 286 ? -9.57 3.008 5.945 1 93.38 286 ILE A N 1
ATOM 2282 C CA . ILE A 1 286 ? -9.711 1.643 5.449 1 93.38 286 ILE A CA 1
ATOM 2283 C C . ILE A 1 286 ? -8.328 1.046 5.191 1 93.38 286 ILE A C 1
ATOM 2285 O O . ILE A 1 286 ? -7.488 1.664 4.535 1 93.38 286 ILE A O 1
ATOM 2289 N N . SER A 1 287 ? -8.18 -0.17 5.633 1 95.69 287 SER A N 1
ATOM 2290 C CA . SER A 1 287 ? -6.863 -0.789 5.684 1 95.69 287 SER A CA 1
ATOM 2291 C C . SER A 1 287 ? -6.203 -0.798 4.309 1 95.69 287 SER A C 1
ATOM 2293 O O . SER A 1 287 ? -5.059 -0.368 4.16 1 95.69 287 SER A O 1
ATOM 2295 N N . PRO A 1 288 ? -6.895 -1.206 3.215 1 96.12 288 PRO A N 1
ATOM 2296 C CA . PRO A 1 288 ? -6.219 -1.238 1.913 1 96.12 288 PRO A CA 1
ATOM 2297 C C . PRO A 1 288 ? -5.781 0.146 1.441 1 96.12 288 PRO A C 1
ATOM 2299 O O . PRO A 1 288 ? -4.711 0.288 0.841 1 96.12 288 PRO A O 1
ATOM 2302 N N . VAL A 1 289 ? -6.578 1.153 1.677 1 96.25 289 VAL A N 1
ATOM 2303 C CA . VAL A 1 289 ? -6.238 2.516 1.282 1 96.25 289 VAL A CA 1
ATOM 2304 C C . VAL A 1 289 ? -5.035 3.004 2.09 1 96.25 289 VAL A C 1
ATOM 2306 O O . VAL A 1 289 ? -4.102 3.588 1.536 1 96.25 289 VAL A O 1
ATOM 2309 N N . CYS A 1 290 ? -5.086 2.705 3.404 1 97.62 290 CYS A N 1
ATOM 2310 C CA . CYS A 1 290 ? -3.953 3.047 4.258 1 97.62 290 CYS A CA 1
ATOM 2311 C C . CYS A 1 290 ? -2.682 2.357 3.777 1 97.62 290 CYS A C 1
ATOM 2313 O O . CYS A 1 290 ? -1.606 2.959 3.771 1 97.62 290 CYS A O 1
ATOM 2315 N N . ALA A 1 291 ? -2.816 1.146 3.359 1 97.69 291 ALA A N 1
ATOM 2316 C CA . ALA A 1 291 ? -1.668 0.385 2.871 1 97.69 291 ALA A CA 1
ATOM 2317 C C . ALA A 1 291 ? -1.104 1.002 1.595 1 97.69 291 ALA A C 1
ATOM 2319 O O . ALA A 1 291 ? 0.11 1.181 1.468 1 97.69 291 ALA A O 1
ATOM 2320 N N . ILE A 1 292 ? -1.959 1.325 0.657 1 96.69 292 ILE A N 1
ATOM 2321 C CA . ILE A 1 292 ? -1.544 1.868 -0.631 1 96.69 292 ILE A CA 1
ATOM 2322 C C . ILE A 1 292 ? -0.864 3.221 -0.426 1 96.69 292 ILE A C 1
ATOM 2324 O O . ILE A 1 292 ? 0.295 3.402 -0.806 1 96.69 292 ILE A O 1
ATOM 2328 N N . VAL A 1 293 ? -1.553 4.109 0.225 1 97.25 293 VAL A N 1
ATOM 2329 C CA . VAL A 1 293 ? -1.02 5.449 0.448 1 97.25 293 VAL A CA 1
ATOM 2330 C C . VAL A 1 293 ? 0.207 5.371 1.354 1 97.25 293 VAL A C 1
ATOM 2332 O O . VAL A 1 293 ? 1.216 6.035 1.102 1 97.25 293 VAL A O 1
ATOM 2335 N N . GLY A 1 294 ? 0.133 4.547 2.371 1 98.06 294 GLY A N 1
ATOM 2336 C CA . GLY A 1 294 ? 1.261 4.352 3.27 1 98.06 294 GLY A CA 1
ATOM 2337 C C . GLY A 1 294 ? 2.49 3.801 2.572 1 98.06 294 GLY A C 1
ATOM 2338 O O . GLY A 1 294 ? 3.619 4.137 2.939 1 98.06 294 GLY A O 1
ATOM 2339 N N . GLY A 1 295 ? 2.234 2.887 1.641 1 97.31 295 GLY A N 1
ATOM 2340 C CA . GLY A 1 295 ? 3.336 2.379 0.838 1 97.31 295 GLY A CA 1
ATOM 2341 C C . GLY A 1 295 ? 3.99 3.445 -0.02 1 97.31 295 GLY A C 1
ATOM 2342 O O . GLY A 1 295 ? 5.219 3.523 -0.094 1 97.31 295 GLY A O 1
ATOM 2343 N N . ILE A 1 296 ? 3.189 4.258 -0.628 1 96.06 296 ILE A N 1
ATOM 2344 C CA . ILE A 1 296 ? 3.686 5.328 -1.482 1 96.06 296 ILE A CA 1
ATOM 2345 C C . ILE A 1 296 ? 4.5 6.316 -0.651 1 96.06 296 ILE A C 1
ATOM 2347 O O . ILE A 1 296 ? 5.621 6.676 -1.023 1 96.06 296 ILE A O 1
ATOM 2351 N N . VAL A 1 297 ? 3.959 6.68 0.477 1 97.69 297 VAL A N 1
ATOM 2352 C CA . VAL A 1 297 ? 4.645 7.637 1.342 1 97.69 297 VAL A CA 1
ATOM 2353 C C . VAL A 1 297 ? 5.922 7.008 1.896 1 97.69 297 VAL A C 1
ATOM 2355 O O . VAL A 1 297 ? 6.965 7.664 1.966 1 97.69 297 VAL A O 1
ATOM 2358 N N . GLY A 1 298 ? 5.848 5.75 2.311 1 97.69 298 GLY A N 1
ATOM 2359 C CA . GLY A 1 298 ? 7.043 5.047 2.746 1 97.69 298 GLY A CA 1
ATOM 2360 C C . GLY A 1 298 ? 8.148 5.051 1.705 1 97.69 298 GLY A C 1
ATOM 2361 O O . GLY A 1 298 ? 9.312 5.305 2.027 1 97.69 298 GLY A O 1
ATOM 2362 N N . ALA A 1 299 ? 7.777 4.793 0.453 1 95.69 299 ALA A N 1
ATOM 2363 C CA . ALA A 1 299 ? 8.742 4.824 -0.642 1 95.69 299 ALA A CA 1
ATOM 2364 C C . ALA A 1 299 ? 9.344 6.215 -0.808 1 95.69 299 ALA A C 1
ATOM 2366 O O . ALA A 1 299 ? 10.555 6.359 -1.009 1 95.69 299 ALA A O 1
ATOM 2367 N N . GLU A 1 300 ? 8.523 7.211 -0.717 1 96.19 300 GLU A N 1
ATOM 2368 C CA . GLU A 1 300 ? 8.992 8.586 -0.864 1 96.19 300 GLU A CA 1
ATOM 2369 C C . GLU A 1 300 ? 9.969 8.953 0.253 1 96.19 300 GLU A C 1
ATOM 2371 O O . GLU A 1 300 ? 10.977 9.617 0.009 1 96.19 300 GLU A O 1
ATOM 2376 N N . ILE A 1 301 ? 9.648 8.562 1.474 1 98.19 301 ILE A N 1
ATOM 2377 C CA . ILE A 1 301 ? 10.531 8.836 2.604 1 98.19 301 ILE A CA 1
ATOM 2378 C C . ILE A 1 301 ? 11.906 8.227 2.348 1 98.19 301 ILE A C 1
ATOM 2380 O O . ILE A 1 301 ? 12.93 8.883 2.553 1 98.19 301 ILE A O 1
ATOM 2384 N N . ILE A 1 302 ? 11.914 7.016 1.887 1 96.62 302 ILE A N 1
ATOM 2385 C CA . ILE A 1 302 ? 13.172 6.324 1.595 1 96.62 302 ILE A CA 1
ATOM 2386 C C . ILE A 1 302 ? 13.938 7.078 0.511 1 96.62 302 ILE A C 1
ATOM 2388 O O . ILE A 1 302 ? 15.141 7.32 0.647 1 96.62 302 ILE A O 1
ATOM 2392 N N . LYS A 1 303 ? 13.273 7.5 -0.532 1 95.56 303 LYS A N 1
ATOM 2393 C CA . LYS A 1 303 ? 13.906 8.25 -1.614 1 95.56 303 LYS A CA 1
ATOM 2394 C C . LYS A 1 303 ? 14.484 9.57 -1.107 1 95.56 303 LYS A C 1
ATOM 2396 O O . LYS A 1 303 ? 15.57 9.977 -1.511 1 95.56 303 LYS A O 1
ATOM 2401 N N . ILE A 1 304 ? 13.742 10.219 -0.276 1 97.44 304 ILE A N 1
ATOM 2402 C CA . ILE A 1 304 ? 14.148 11.516 0.246 1 97.44 304 ILE A CA 1
ATOM 2403 C C . ILE A 1 304 ? 15.414 11.359 1.093 1 97.44 304 ILE A C 1
ATOM 2405 O O . ILE A 1 304 ? 16.359 12.141 0.958 1 97.44 304 ILE A O 1
ATOM 2409 N N . ILE A 1 305 ? 15.422 10.352 1.933 1 97.81 305 ILE A N 1
ATOM 2410 C CA . ILE A 1 305 ? 16.547 10.148 2.838 1 97.81 305 ILE A CA 1
ATOM 2411 C C . ILE A 1 305 ? 17.781 9.703 2.045 1 97.81 305 ILE A C 1
ATOM 2413 O O . ILE A 1 305 ? 18.891 10.156 2.307 1 97.81 305 ILE A O 1
ATOM 2417 N N . THR A 1 306 ? 17.578 8.844 1.04 1 96.31 306 THR A N 1
ATOM 2418 C CA . THR A 1 306 ? 18.703 8.266 0.324 1 96.31 306 THR A CA 1
ATOM 2419 C C . THR A 1 306 ? 19.188 9.219 -0.769 1 96.31 306 THR A C 1
ATOM 2421 O O . THR A 1 306 ? 20.344 9.125 -1.21 1 96.31 306 THR A O 1
ATOM 2424 N N . GLN A 1 307 ? 18.344 10.023 -1.331 1 95.62 307 GLN A N 1
ATOM 2425 C CA . GLN A 1 307 ? 18.641 11.055 -2.316 1 95.62 307 GLN A CA 1
ATOM 2426 C C . GLN A 1 307 ? 19.188 10.445 -3.602 1 95.62 307 GLN A C 1
ATOM 2428 O O . GLN A 1 307 ? 20.109 11.008 -4.219 1 95.62 307 GLN A O 1
ATOM 2433 N N . ASN A 1 308 ? 18.672 9.297 -3.992 1 90.69 308 ASN A N 1
ATOM 2434 C CA . ASN A 1 308 ? 19.266 8.664 -5.176 1 90.69 308 ASN A CA 1
ATOM 2435 C C . ASN A 1 308 ? 18.188 8.289 -6.191 1 90.69 308 ASN A C 1
ATOM 2437 O O . ASN A 1 308 ? 18.422 7.477 -7.082 1 90.69 308 ASN A O 1
ATOM 2441 N N . MET A 1 309 ? 17.031 8.852 -5.953 1 89.56 309 MET A N 1
ATOM 2442 C CA . MET A 1 309 ? 15.914 8.672 -6.879 1 89.56 309 MET A CA 1
ATOM 2443 C C . MET A 1 309 ? 15.062 9.938 -6.957 1 89.56 309 MET A C 1
ATOM 2445 O O . MET A 1 309 ? 15.086 10.766 -6.043 1 89.56 309 MET A O 1
ATOM 2449 N N . GLN A 1 310 ? 14.383 10.031 -8.008 1 90.5 310 GLN A N 1
ATOM 2450 C CA . GLN A 1 310 ? 13.461 11.156 -8.156 1 90.5 310 GLN A CA 1
ATOM 2451 C C . GLN A 1 310 ? 12.32 11.07 -7.148 1 90.5 310 GLN A C 1
ATOM 2453 O O . GLN A 1 310 ? 11.797 9.984 -6.887 1 90.5 310 GLN A O 1
ATOM 2458 N N . VAL A 1 311 ? 11.969 12.188 -6.609 1 92.88 311 VAL A N 1
ATOM 2459 C CA . VAL A 1 311 ? 10.891 12.258 -5.621 1 92.88 311 VAL A CA 1
ATOM 2460 C C . VAL A 1 311 ? 9.68 12.953 -6.23 1 92.88 311 VAL A C 1
ATOM 2462 O O . VAL A 1 311 ? 9.805 13.695 -7.207 1 92.88 311 VAL A O 1
ATOM 2465 N N . LEU A 1 312 ? 8.516 12.648 -5.734 1 90.62 312 LEU A N 1
ATOM 2466 C CA . LEU A 1 312 ? 7.293 13.32 -6.176 1 90.62 312 LEU A CA 1
ATOM 2467 C C . LEU A 1 312 ? 7.242 14.75 -5.66 1 90.62 312 LEU A C 1
ATOM 2469 O O . LEU A 1 312 ? 7.543 15.008 -4.492 1 90.62 312 LEU A O 1
ATOM 2473 N N . ASN A 1 313 ? 6.988 15.633 -6.586 1 91.56 313 ASN A N 1
ATOM 2474 C CA . ASN A 1 313 ? 6.852 17.062 -6.293 1 91.56 313 ASN A CA 1
ATOM 2475 C C . ASN A 1 313 ? 5.449 17.562 -6.621 1 91.56 313 ASN A C 1
ATOM 2477 O O . ASN A 1 313 ? 5.082 17.672 -7.789 1 91.56 313 ASN A O 1
ATOM 2481 N N . ASN A 1 314 ? 4.594 17.844 -5.68 1 92.12 314 ASN A N 1
ATOM 2482 C CA . ASN A 1 314 ? 4.719 17.766 -4.227 1 92.12 314 ASN A CA 1
ATOM 2483 C C . ASN A 1 314 ? 3.443 17.234 -3.582 1 92.12 314 ASN A C 1
ATOM 2485 O O . ASN A 1 314 ? 3.377 17.078 -2.363 1 92.12 314 ASN A O 1
ATOM 2489 N N . PHE A 1 315 ? 2.352 17.016 -4.586 1 93.5 315 PHE A N 1
ATOM 2490 C CA . PHE A 1 315 ? 1.105 16.422 -4.121 1 93.5 315 PHE A CA 1
ATOM 2491 C C . PHE A 1 315 ? 0.838 15.094 -4.84 1 93.5 315 PHE A C 1
ATOM 2493 O O . PHE A 1 315 ? 1.096 14.977 -6.039 1 93.5 315 PHE A O 1
ATOM 2500 N N . PHE A 1 316 ? 0.299 14.219 -4.117 1 93.56 316 PHE A N 1
ATOM 2501 C CA . PHE A 1 316 ? -0.258 12.977 -4.652 1 93.56 316 PHE A CA 1
ATOM 2502 C C . PHE A 1 316 ? -1.641 12.711 -4.07 1 93.56 316 PHE A C 1
ATOM 2504 O O . PHE A 1 316 ? -1.831 12.781 -2.854 1 93.56 316 PHE A O 1
ATOM 2511 N N . PHE A 1 317 ? -2.572 12.453 -4.973 1 92.81 317 PHE A N 1
ATOM 2512 C CA . PHE A 1 317 ? -3.928 12.109 -4.566 1 92.81 317 PHE A CA 1
ATOM 2513 C C . PHE A 1 317 ? -4.297 10.703 -5.043 1 92.81 317 PHE A C 1
ATOM 2515 O O . PHE A 1 317 ? -4.109 10.375 -6.215 1 92.81 317 PHE A O 1
ATOM 2522 N N . TYR A 1 318 ? -4.766 9.969 -4.16 1 93.38 318 TYR A N 1
ATOM 2523 C CA . TYR A 1 318 ? -5.25 8.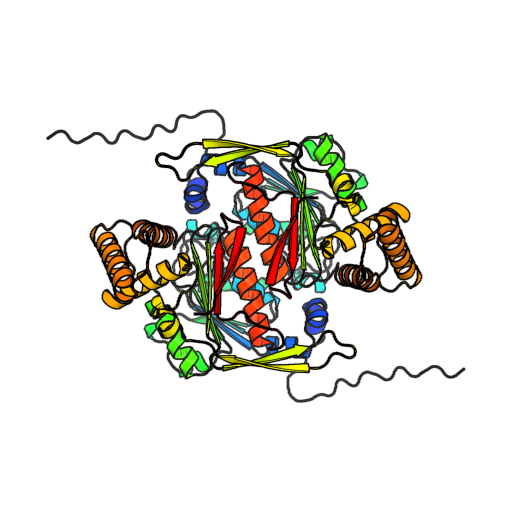633 -4.469 1 93.38 318 TYR A CA 1
ATOM 2524 C C . TYR A 1 318 ? -6.77 8.586 -4.457 1 93.38 318 TYR A C 1
ATOM 2526 O O . TYR A 1 318 ? -7.41 9.109 -3.541 1 93.38 318 TYR A O 1
ATOM 2534 N N . ASP A 1 319 ? -7.309 7.957 -5.461 1 90.56 319 ASP A N 1
ATOM 2535 C CA . ASP A 1 319 ? -8.742 7.715 -5.562 1 90.56 319 ASP A CA 1
ATOM 2536 C C . ASP A 1 319 ? -9.047 6.223 -5.695 1 90.56 319 ASP A C 1
ATOM 2538 O O . ASP A 1 319 ? -8.891 5.648 -6.773 1 90.56 319 ASP A O 1
ATOM 2542 N N . GLY A 1 320 ? -9.5 5.688 -4.695 1 86.75 320 GLY A N 1
ATOM 2543 C CA . GLY A 1 320 ? -9.758 4.254 -4.66 1 86.75 320 GLY A CA 1
ATOM 2544 C C . GLY A 1 320 ? -11 3.848 -5.43 1 86.75 320 GLY A C 1
ATOM 2545 O O . GLY A 1 320 ? -11.18 2.668 -5.742 1 86.75 320 GLY A O 1
ATOM 2546 N N . VAL A 1 321 ? -11.859 4.77 -5.656 1 79.44 321 VAL A N 1
ATOM 2547 C CA . VAL A 1 321 ? -13.031 4.465 -6.469 1 79.44 321 VAL A CA 1
ATOM 2548 C C . VAL A 1 321 ? -12.609 4.23 -7.918 1 79.44 321 VAL A C 1
ATOM 2550 O O . VAL A 1 321 ? -13.047 3.27 -8.555 1 79.44 321 VAL A O 1
ATOM 2553 N N . LYS A 1 322 ? -11.688 5.074 -8.328 1 76.06 322 LYS A N 1
ATOM 2554 C CA . LYS A 1 322 ? -11.219 4.988 -9.711 1 76.06 322 LYS A CA 1
ATOM 2555 C C . LYS A 1 322 ? -9.984 4.098 -9.82 1 76.06 322 LYS A C 1
ATOM 2557 O O . LYS A 1 322 ? -9.602 3.691 -10.914 1 76.06 322 LYS A O 1
ATOM 2562 N N . GLY A 1 323 ? -9.445 3.846 -8.719 1 76.56 323 GLY A N 1
ATOM 2563 C CA . GLY A 1 323 ? -8.195 3.098 -8.719 1 76.56 323 GLY A CA 1
ATOM 2564 C C . GLY A 1 323 ? -7.039 3.861 -9.336 1 76.56 323 GLY A C 1
ATOM 2565 O O . GLY A 1 323 ? -6.215 3.283 -10.047 1 76.56 323 GLY A O 1
ATOM 2566 N N . THR A 1 324 ? -7.004 5.215 -9.125 1 78.69 324 THR A N 1
ATOM 2567 C CA . THR A 1 324 ? -5.992 6.035 -9.781 1 78.69 324 THR A CA 1
ATOM 2568 C C . THR A 1 324 ? -5.246 6.887 -8.758 1 78.69 324 THR A C 1
ATOM 2570 O O . THR A 1 324 ? -5.734 7.105 -7.645 1 78.69 324 THR A O 1
ATOM 2573 N N . GLY A 1 325 ? -4.016 7.219 -9.125 1 80.38 325 GLY A N 1
ATOM 2574 C CA . GLY A 1 325 ? -3.219 8.227 -8.438 1 80.38 325 GLY A CA 1
ATOM 2575 C C . GLY A 1 325 ? -2.879 9.414 -9.312 1 80.38 325 GLY A C 1
ATOM 2576 O O . GLY A 1 325 ? -2.602 9.258 -10.5 1 80.38 325 GLY A O 1
ATOM 2577 N N . LEU A 1 326 ? -2.961 10.633 -8.711 1 79.62 326 LEU A N 1
ATOM 2578 C CA . LEU A 1 326 ? -2.666 11.867 -9.43 1 79.62 326 LEU A CA 1
ATOM 2579 C C . LEU A 1 326 ? -1.548 12.641 -8.742 1 79.62 326 LEU A C 1
ATOM 2581 O O . LEU A 1 326 ? -1.609 12.891 -7.535 1 79.62 326 LEU A O 1
ATOM 2585 N N . VAL A 1 327 ? -0.496 12.914 -9.508 1 78.19 327 VAL A N 1
ATOM 2586 C CA . VAL A 1 327 ? 0.584 13.758 -9.008 1 78.19 327 VAL A CA 1
ATOM 2587 C C . VAL A 1 327 ? 0.418 15.18 -9.531 1 78.19 327 VAL A C 1
ATOM 2589 O O . VAL A 1 327 ? 0.121 15.383 -10.711 1 78.19 327 VAL A O 1
ATOM 2592 N N . GLU A 1 328 ? 0.534 16.172 -8.656 1 78.56 328 GLU A N 1
ATOM 2593 C CA . GLU A 1 328 ? 0.4 17.578 -9.023 1 78.56 328 GLU A CA 1
ATOM 2594 C C . GLU A 1 328 ? 1.411 18.438 -8.281 1 78.56 328 GLU A C 1
ATOM 2596 O O . GLU A 1 328 ? 1.845 18.094 -7.18 1 78.56 328 GLU A O 1
ATOM 2601 N N . GLN A 1 329 ? 1.803 19.484 -9 1 76.69 329 GLN A N 1
ATOM 2602 C CA . GLN A 1 329 ? 2.666 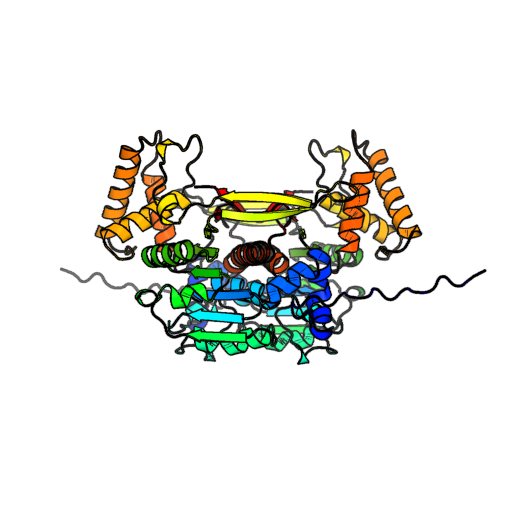20.469 -8.352 1 76.69 329 GLN A CA 1
ATOM 2603 C C . GLN A 1 329 ? 1.944 21.797 -8.164 1 76.69 329 GLN A C 1
ATOM 2605 O O . GLN A 1 329 ? 1.44 22.375 -9.125 1 76.69 329 GLN A O 1
ATOM 2610 N N . PHE A 1 330 ? 1.75 22.078 -7.004 1 79.69 330 PHE A N 1
ATOM 2611 C CA . PHE A 1 330 ? 1.102 23.344 -6.699 1 79.69 330 PHE A CA 1
ATOM 2612 C C . PHE A 1 330 ? 1.998 24.219 -5.828 1 79.69 330 PHE A C 1
ATOM 2614 O O . PHE A 1 330 ? 2.742 23.703 -4.988 1 79.69 330 PHE A O 1
ATOM 2621 N N . MET B 1 1 ? -48.656 19.172 19.797 1 24.44 1 MET B N 1
ATOM 2622 C CA . MET B 1 1 ? -47.188 19.234 19.719 1 24.44 1 MET B CA 1
ATOM 2623 C C . MET B 1 1 ? -46.562 17.859 19.875 1 24.44 1 MET B C 1
ATOM 2625 O O . MET B 1 1 ? -46.031 17.531 20.938 1 24.44 1 MET B O 1
ATOM 2629 N N . THR B 1 2 ? -47.125 16.734 19.266 1 26.75 2 THR B N 1
ATOM 2630 C CA . THR B 1 2 ? -47.031 15.297 19.438 1 26.75 2 THR B CA 1
ATOM 2631 C C . THR B 1 2 ? -45.656 14.789 19.016 1 26.75 2 THR B C 1
ATOM 2633 O O . THR B 1 2 ? -45.125 15.211 17.984 1 26.75 2 THR B O 1
ATOM 2636 N N . ASN B 1 3 ? -44.812 14.281 20 1 26.78 3 ASN B N 1
ATOM 2637 C CA . ASN B 1 3 ? -43.438 13.805 20.031 1 26.78 3 ASN B CA 1
ATOM 2638 C C . ASN B 1 3 ? -43.219 12.695 19 1 26.78 3 ASN B C 1
ATOM 2640 O O . ASN B 1 3 ? -43.844 11.648 19.047 1 26.78 3 ASN B O 1
ATOM 2644 N N . PRO B 1 4 ? -42.688 13.047 17.797 1 29.33 4 PRO B N 1
ATOM 2645 C CA . PRO B 1 4 ? -42.688 11.992 16.781 1 29.33 4 PRO B CA 1
ATOM 2646 C C . PRO B 1 4 ? -41.938 10.734 17.25 1 29.33 4 PRO B C 1
ATOM 2648 O O . PRO B 1 4 ? -40.938 10.828 17.938 1 29.33 4 PRO B O 1
ATOM 2651 N N . GLU B 1 5 ? -42.625 9.633 17.531 1 25.05 5 GLU B N 1
ATOM 2652 C CA . GLU B 1 5 ? -42.281 8.297 18.016 1 25.05 5 GLU B CA 1
ATOM 2653 C C . GLU B 1 5 ? -41.125 7.688 17.203 1 25.05 5 GLU B C 1
ATOM 2655 O O . GLU B 1 5 ? -41.094 7.844 15.977 1 25.05 5 GLU B O 1
ATOM 2660 N N . ASN B 1 6 ? -39.906 7.383 17.844 1 26.25 6 ASN B N 1
ATOM 2661 C CA . ASN B 1 6 ? -38.656 6.695 17.578 1 26.25 6 ASN B CA 1
ATOM 2662 C C . ASN B 1 6 ? -38.875 5.324 16.953 1 26.25 6 ASN B C 1
ATOM 2664 O O . ASN B 1 6 ? -39.188 4.359 17.656 1 26.25 6 ASN B O 1
ATOM 2668 N N . THR B 1 7 ? -39.531 5.246 15.828 1 27.44 7 THR B N 1
ATOM 2669 C CA . THR B 1 7 ? -39.75 3.871 15.398 1 27.44 7 THR B CA 1
ATOM 2670 C C . THR B 1 7 ? -38.438 3.098 15.312 1 27.44 7 THR B C 1
ATOM 2672 O O . THR B 1 7 ? -37.531 3.49 14.586 1 27.44 7 THR B O 1
ATOM 2675 N N . PRO B 1 8 ? -38.156 2.133 16.219 1 29.36 8 PRO B N 1
ATOM 2676 C CA . PRO B 1 8 ? -37 1.258 16.266 1 29.36 8 PRO B CA 1
ATOM 2677 C C . PRO B 1 8 ? -36.75 0.524 14.953 1 29.36 8 PRO B C 1
ATOM 2679 O O . PRO B 1 8 ? -37.688 0.078 14.297 1 29.36 8 PRO B O 1
ATOM 2682 N N . MET B 1 9 ? -35.719 0.903 14.18 1 30.06 9 MET B N 1
ATOM 2683 C CA . MET B 1 9 ? -35.312 0.178 12.992 1 30.06 9 MET B CA 1
ATOM 2684 C C . MET B 1 9 ? -35.344 -1.328 13.227 1 30.06 9 MET B C 1
ATOM 2686 O O . MET B 1 9 ? -34.594 -1.848 14.07 1 30.06 9 MET B O 1
ATOM 2690 N N . THR B 1 10 ? -36.375 -1.935 13.062 1 30.42 10 THR B N 1
ATOM 2691 C CA . THR B 1 10 ? -36.594 -3.379 13.086 1 30.42 10 THR B CA 1
ATOM 2692 C C . THR B 1 10 ? -35.625 -4.074 12.141 1 30.42 10 THR B C 1
ATOM 2694 O O . THR B 1 10 ? -35.594 -3.807 10.938 1 30.42 10 THR B O 1
ATOM 2697 N N . THR B 1 11 ? -34.438 -4.469 12.633 1 32.59 11 THR B N 1
ATOM 2698 C CA . THR B 1 11 ? -33.469 -5.383 12.016 1 32.59 11 THR B CA 1
ATOM 2699 C C . THR B 1 11 ? -34.188 -6.668 11.57 1 32.59 11 THR B C 1
ATOM 2701 O O . THR B 1 11 ? -34.656 -7.438 12.398 1 32.59 11 THR B O 1
ATOM 2704 N N . THR B 1 12 ? -34.875 -6.672 10.531 1 31.66 12 THR B N 1
ATOM 2705 C CA . THR B 1 12 ? -35.438 -7.91 10.023 1 31.66 12 THR B CA 1
ATOM 2706 C C . THR B 1 12 ? -34.375 -9 9.922 1 31.66 12 THR B C 1
ATOM 2708 O O . THR B 1 12 ? -33.281 -8.75 9.414 1 31.66 12 THR B O 1
ATOM 2711 N N . ASN B 1 13 ? -34.406 -10.203 10.641 1 32.69 13 ASN B N 1
ATOM 2712 C CA . ASN B 1 13 ? -33.75 -11.469 10.922 1 32.69 13 ASN B CA 1
ATOM 2713 C C . ASN B 1 13 ? -33.625 -12.328 9.664 1 32.69 13 ASN B C 1
ATOM 2715 O O . ASN B 1 13 ? -34.312 -13.344 9.539 1 32.69 13 ASN B O 1
ATOM 2719 N N . GLU B 1 14 ? -33.594 -12.031 8.484 1 33.5 14 GLU B N 1
ATOM 2720 C CA . GLU B 1 14 ? -33.406 -13.18 7.598 1 33.5 14 GLU B CA 1
ATOM 2721 C C . GLU B 1 14 ? -32.125 -13.938 7.914 1 33.5 14 GLU B C 1
ATOM 2723 O O . GLU B 1 14 ? -31.219 -13.383 8.523 1 33.5 14 GLU B O 1
ATOM 2728 N N . GLY B 1 15 ? -31.891 -15.359 7.668 1 37.56 15 GLY B N 1
ATOM 2729 C CA . GLY B 1 15 ? -30.984 -16.359 8.195 1 37.56 15 GLY B CA 1
ATOM 2730 C C . GLY B 1 15 ? -29.531 -15.898 8.211 1 37.56 15 GLY B C 1
ATOM 2731 O O . GLY B 1 15 ? -28.625 -16.688 8.531 1 37.56 15 GLY B O 1
ATOM 2732 N N . GLY B 1 16 ? -28.984 -15.156 7.32 1 47.88 16 GLY B N 1
ATOM 2733 C CA . GLY B 1 16 ? -27.547 -14.875 7.355 1 47.88 16 GLY B CA 1
ATOM 2734 C C . GLY B 1 16 ? -27.094 -14.234 8.656 1 47.88 16 GLY B C 1
ATOM 2735 O O . GLY B 1 16 ? -27.812 -13.414 9.227 1 47.88 16 GLY B O 1
ATOM 2736 N N . LYS B 1 17 ? -26.344 -15 9.555 1 57.03 17 LYS B N 1
ATOM 2737 C CA . LYS B 1 17 ? -25.969 -14.539 10.883 1 57.03 17 LYS B CA 1
ATOM 2738 C C . LYS B 1 17 ? -25.562 -13.062 10.859 1 57.03 17 LYS B C 1
ATOM 2740 O O . LYS B 1 17 ? -24.672 -12.672 10.109 1 57.03 17 LYS B O 1
ATOM 2745 N N . GLY B 1 18 ? -26.344 -12.141 11.047 1 77.38 18 GLY B N 1
ATOM 2746 C CA . GLY B 1 18 ? -26.078 -10.719 11.172 1 77.38 18 GLY B CA 1
ATOM 2747 C C . GLY B 1 18 ? -24.859 -10.406 12.031 1 77.38 18 GLY B C 1
ATOM 2748 O O . GLY B 1 18 ? -24.281 -11.312 12.641 1 77.38 18 GLY B O 1
ATOM 2749 N N . LEU B 1 19 ? -24.281 -9.273 11.859 1 87.25 19 LEU B N 1
ATOM 2750 C CA . LEU B 1 19 ? -23.125 -8.82 12.633 1 87.25 19 LEU B CA 1
ATOM 2751 C C . LEU B 1 19 ? -23.5 -8.648 14.109 1 87.25 19 LEU B C 1
ATOM 2753 O O . LEU B 1 19 ? -24.594 -8.172 14.43 1 87.25 19 LEU B O 1
ATOM 2757 N N . THR B 1 20 ? -22.703 -9.234 14.938 1 89.62 20 THR B N 1
ATOM 2758 C CA . THR B 1 20 ? -22.844 -8.938 16.359 1 89.62 20 THR B CA 1
ATOM 2759 C C . THR B 1 20 ? -22.609 -7.453 16.625 1 89.62 20 THR B C 1
ATOM 2761 O O . THR B 1 20 ? -22.094 -6.738 15.766 1 89.62 20 THR B O 1
ATOM 2764 N N . GLU B 1 21 ? -23 -7.023 17.75 1 89.5 21 GLU B N 1
ATOM 2765 C CA . GLU B 1 21 ? -22.734 -5.641 18.141 1 89.5 21 GLU B CA 1
ATOM 2766 C C . GLU B 1 21 ? -21.25 -5.34 18.172 1 89.5 21 GLU B C 1
ATOM 2768 O O . GLU B 1 21 ? -20.828 -4.246 17.781 1 89.5 21 GLU B O 1
ATOM 2773 N N . TYR B 1 22 ? -20.547 -6.293 18.625 1 89.31 22 TYR B N 1
ATOM 2774 C CA . TYR B 1 22 ? -19.094 -6.133 18.703 1 89.31 22 TYR B CA 1
ATOM 2775 C C . TYR B 1 22 ? -18.5 -5.98 17.297 1 89.31 22 TYR B C 1
ATOM 2777 O O . TYR B 1 22 ? -17.703 -5.078 17.062 1 89.31 22 TYR B O 1
ATOM 2785 N N . GLU B 1 23 ? -18.953 -6.812 16.438 1 90.38 23 GLU B N 1
ATOM 2786 C CA . GLU B 1 23 ? -18.484 -6.723 15.055 1 90.38 23 GLU B CA 1
ATOM 2787 C C . GLU B 1 23 ? -18.875 -5.391 14.422 1 90.38 23 GLU B C 1
ATOM 2789 O O . GLU B 1 23 ? -18.078 -4.777 13.703 1 90.38 23 GLU B O 1
ATOM 2794 N N . ALA B 1 24 ? -20.031 -4.969 14.719 1 90.44 24 ALA B N 1
ATOM 2795 C CA . ALA B 1 24 ? -20.516 -3.701 14.188 1 90.44 24 ALA B CA 1
ATOM 2796 C C . ALA B 1 24 ? -19.641 -2.539 14.641 1 90.44 24 ALA B C 1
ATOM 2798 O O . ALA B 1 24 ? -19.422 -1.588 13.883 1 90.44 24 ALA B O 1
ATOM 2799 N N . LYS B 1 25 ? -19.172 -2.66 15.844 1 90.88 25 LYS B N 1
ATOM 2800 C CA . LYS B 1 25 ? -18.312 -1.604 16.375 1 90.88 25 LYS B CA 1
ATOM 2801 C C . LYS B 1 25 ? -16.938 -1.626 15.727 1 90.88 25 LYS B C 1
ATOM 2803 O O . LYS B 1 25 ? -16.406 -0.578 15.359 1 90.88 25 LYS B O 1
ATOM 2808 N N . ILE B 1 26 ? -16.422 -2.828 15.516 1 89.94 26 ILE B N 1
ATOM 2809 C CA . ILE B 1 26 ? -15.086 -2.984 14.953 1 89.94 26 ILE B CA 1
ATOM 2810 C C . ILE B 1 26 ? -15.086 -2.525 13.492 1 89.94 26 ILE B C 1
ATOM 2812 O O . ILE B 1 26 ? -14.141 -1.871 13.047 1 89.94 26 ILE B O 1
ATOM 2816 N N . TYR B 1 27 ? -16.203 -2.783 12.805 1 92.5 27 TYR B N 1
ATOM 2817 C CA . TYR B 1 27 ? -16.219 -2.557 11.367 1 92.5 27 TYR B CA 1
ATOM 2818 C C . TYR B 1 27 ? -17.078 -1.351 11.016 1 92.5 27 TYR B C 1
ATOM 2820 O O . TYR B 1 27 ? -17.531 -1.21 9.875 1 92.5 27 TYR B O 1
ATOM 2828 N N . ASP B 1 28 ? -17.328 -0.508 11.984 1 92.75 28 ASP B N 1
ATOM 2829 C CA . ASP B 1 28 ? -18.219 0.641 11.828 1 92.75 28 ASP B CA 1
ATOM 2830 C C . ASP B 1 28 ? -17.781 1.511 10.648 1 92.75 28 ASP B C 1
ATOM 2832 O O . ASP B 1 28 ? -18.594 1.864 9.797 1 92.75 28 ASP B O 1
ATOM 2836 N N . ARG B 1 29 ? -16.531 1.809 10.586 1 89.69 29 ARG B N 1
ATOM 2837 C CA . ARG B 1 29 ? -16.031 2.689 9.539 1 89.69 29 ARG B CA 1
ATOM 2838 C C . ARG B 1 29 ? -16.203 2.064 8.156 1 89.69 29 ARG B C 1
ATOM 2840 O O . ARG B 1 29 ? -16.641 2.734 7.219 1 89.69 29 ARG B O 1
ATOM 2847 N N . SER B 1 30 ? -15.945 0.741 7.988 1 90.31 30 SER B N 1
ATOM 2848 C CA . SER B 1 30 ? -16.078 0.044 6.715 1 90.31 30 SER B CA 1
ATOM 2849 C C . SER B 1 30 ? -17.531 -0.095 6.305 1 90.31 30 SER B C 1
ATOM 2851 O O . SER B 1 30 ? -17.875 0.039 5.129 1 90.31 30 SER B O 1
ATOM 2853 N N . ILE B 1 31 ? -18.375 -0.283 7.273 1 92.56 31 ILE B N 1
ATOM 2854 C CA . ILE B 1 31 ? -19.797 -0.446 7.016 1 92.56 31 ILE B CA 1
ATOM 2855 C C . ILE B 1 31 ? -20.375 0.859 6.477 1 92.56 31 ILE B C 1
ATOM 2857 O O . ILE B 1 31 ? -21.25 0.844 5.609 1 92.56 31 ILE B O 1
ATOM 2861 N N . ARG B 1 32 ? -19.828 1.913 6.941 1 89.56 32 ARG B N 1
ATOM 2862 C CA . ARG B 1 32 ? -20.266 3.215 6.453 1 89.56 32 ARG B CA 1
ATOM 2863 C C . ARG B 1 32 ? -19.906 3.406 4.984 1 89.56 32 ARG B C 1
ATOM 2865 O O . ARG B 1 32 ? -20.531 4.203 4.281 1 89.56 32 ARG B O 1
ATOM 2872 N N . LEU B 1 33 ? -18.969 2.643 4.566 1 87.25 33 LEU B N 1
ATOM 2873 C CA . LEU B 1 33 ? -18.469 2.824 3.205 1 87.25 33 LEU B CA 1
ATOM 2874 C C . LEU B 1 33 ? -19.125 1.845 2.248 1 87.25 33 LEU B C 1
ATOM 2876 O O . LEU B 1 33 ? -19.578 2.234 1.164 1 87.25 33 LEU B O 1
ATOM 2880 N N . TRP B 1 34 ? -19.219 0.557 2.666 1 88.75 34 TRP B N 1
ATOM 2881 C CA . TRP B 1 34 ? -19.703 -0.391 1.669 1 88.75 34 TRP B CA 1
ATOM 2882 C C . TRP B 1 34 ? -20.969 -1.079 2.148 1 88.75 34 TRP B C 1
ATOM 2884 O O . TRP B 1 34 ? -21.578 -1.855 1.409 1 88.75 34 TRP B O 1
ATOM 2894 N N . GLY B 1 35 ? -21.469 -0.855 3.365 1 91.44 35 GLY B N 1
ATOM 2895 C CA . GLY B 1 35 ? -22.766 -1.317 3.828 1 91.44 35 GLY B CA 1
ATOM 2896 C C . GLY B 1 35 ? -22.688 -2.602 4.633 1 91.44 35 GLY B C 1
ATOM 2897 O O . GLY B 1 35 ? -21.719 -3.361 4.508 1 91.44 35 GLY B O 1
ATOM 2898 N N . VAL B 1 36 ? -23.734 -2.836 5.32 1 93.75 36 VAL B N 1
ATOM 2899 C CA . VAL B 1 36 ? -23.828 -3.957 6.25 1 93.75 36 VAL B CA 1
ATOM 2900 C C . VAL B 1 36 ? -23.828 -5.273 5.473 1 93.75 36 VAL B C 1
ATOM 2902 O O . VAL B 1 36 ? -23.219 -6.254 5.898 1 93.75 36 VAL B O 1
ATOM 2905 N N . ASP B 1 37 ? -24.484 -5.242 4.344 1 93.75 37 ASP B N 1
ATOM 2906 C CA . ASP B 1 37 ? -24.562 -6.457 3.535 1 93.75 37 ASP B CA 1
ATOM 2907 C C . ASP B 1 37 ? -23.188 -6.879 3.035 1 93.75 37 ASP B C 1
ATOM 2909 O O . ASP B 1 37 ? -22.859 -8.062 3.043 1 93.75 37 ASP B O 1
ATOM 2913 N N . ALA B 1 38 ? -22.453 -5.961 2.625 1 94.44 38 ALA B N 1
ATOM 2914 C CA . ALA B 1 38 ? -21.094 -6.23 2.172 1 94.44 38 ALA B CA 1
ATOM 2915 C C . ALA B 1 38 ? -20.25 -6.805 3.303 1 94.44 38 ALA B C 1
ATOM 2917 O O . ALA B 1 38 ? -19.516 -7.781 3.107 1 94.44 38 ALA B O 1
ATOM 2918 N N . GLN B 1 39 ? -20.406 -6.242 4.449 1 95.75 39 GLN B N 1
ATOM 2919 C CA . GLN B 1 39 ? -19.641 -6.719 5.598 1 95.75 39 GLN B CA 1
ATOM 2920 C C . GLN B 1 39 ? -20.047 -8.141 5.98 1 95.75 39 GLN B C 1
ATOM 2922 O O . GLN B 1 39 ? -19.203 -8.945 6.375 1 95.75 39 GLN B O 1
ATOM 2927 N N . ALA B 1 40 ? -21.312 -8.383 5.844 1 95.69 40 ALA B N 1
ATOM 2928 C CA . ALA B 1 40 ? -21.797 -9.727 6.129 1 95.69 40 ALA B CA 1
ATOM 2929 C C . ALA B 1 40 ? -21.188 -10.742 5.172 1 95.69 40 ALA B C 1
ATOM 2931 O O . ALA B 1 40 ? -20.828 -11.852 5.582 1 95.69 40 ALA B O 1
ATOM 2932 N N . LYS B 1 41 ? -21.062 -10.375 3.934 1 96.69 41 LYS B N 1
ATOM 2933 C CA . LYS B 1 41 ? -20.438 -11.258 2.955 1 96.69 41 LYS B CA 1
ATOM 2934 C C . LYS B 1 41 ? -18.984 -11.547 3.332 1 96.69 41 LYS B C 1
ATOM 2936 O O . LYS B 1 41 ? -18.516 -12.68 3.221 1 96.69 41 LYS B O 1
ATOM 2941 N N . LEU B 1 42 ? -18.312 -10.547 3.738 1 97.38 42 LEU B N 1
ATOM 2942 C CA . LEU B 1 42 ? -16.938 -10.719 4.191 1 97.38 42 LEU B CA 1
ATOM 2943 C C . LEU B 1 42 ? -16.875 -11.703 5.355 1 97.38 42 LEU B C 1
ATOM 2945 O O . LEU B 1 42 ? -16.062 -12.625 5.348 1 97.38 42 LEU B O 1
ATOM 2949 N N . ARG B 1 43 ? -17.781 -11.57 6.27 1 96.94 43 ARG B N 1
ATOM 2950 C CA . ARG B 1 43 ? -17.781 -12.375 7.488 1 96.94 43 ARG B CA 1
ATOM 2951 C C . ARG B 1 43 ? -18.188 -13.812 7.191 1 96.94 43 ARG B C 1
ATOM 2953 O O . ARG B 1 43 ? -18.141 -14.672 8.078 1 96.94 43 ARG B O 1
ATOM 2960 N N . GLN B 1 44 ? -18.484 -14.078 5.965 1 97 44 GLN B N 1
ATOM 2961 C CA . GLN B 1 44 ? -18.859 -15.438 5.578 1 97 44 GLN B CA 1
ATOM 2962 C C . GLN B 1 44 ? -17.844 -16.031 4.602 1 97 44 GLN B C 1
ATOM 2964 O O . GLN B 1 44 ? -17.969 -17.188 4.203 1 97 44 GLN B O 1
ATOM 2969 N N . SER B 1 45 ? -16.875 -15.297 4.281 1 98.38 45 SER B N 1
ATOM 2970 C CA . SER B 1 45 ? -15.945 -15.688 3.221 1 98.38 45 SER B CA 1
ATOM 2971 C C . SER B 1 45 ? -14.742 -16.438 3.785 1 98.38 45 SER B C 1
ATOM 2973 O O . SER B 1 45 ? -14.312 -16.172 4.91 1 98.38 45 SER B O 1
ATOM 2975 N N . LYS B 1 46 ? -14.25 -17.391 3.016 1 98.75 46 LYS B N 1
ATOM 2976 C CA . LYS B 1 46 ? -13.055 -18.188 3.312 1 98.75 46 LYS B CA 1
ATOM 2977 C C . LYS B 1 46 ? -12 -18 2.23 1 98.75 46 LYS B C 1
ATOM 2979 O O . LYS B 1 46 ? -12.25 -18.281 1.056 1 98.75 46 LYS B O 1
ATOM 2984 N N . VAL B 1 47 ? -10.82 -17.609 2.639 1 98.88 47 VAL B N 1
ATOM 2985 C CA . VAL B 1 47 ? -9.789 -17.312 1.646 1 98.88 47 VAL B CA 1
ATOM 2986 C C . VAL B 1 47 ? -8.586 -18.219 1.865 1 98.88 47 VAL B C 1
ATOM 2988 O O . VAL B 1 47 ? -8.109 -18.375 2.992 1 98.88 47 VAL B O 1
ATOM 2991 N N . LEU B 1 48 ? -8.094 -18.875 0.803 1 98.88 48 LEU B N 1
ATOM 2992 C CA . LEU B 1 48 ? -6.875 -19.688 0.8 1 98.88 48 LEU B CA 1
ATOM 2993 C C . LEU B 1 48 ? -5.691 -18.875 0.266 1 98.88 48 LEU B C 1
ATOM 2995 O O . LEU B 1 48 ? -5.742 -18.359 -0.851 1 98.88 48 LEU B O 1
ATOM 2999 N N . PHE B 1 49 ? -4.68 -18.766 1.099 1 98.88 49 PHE B N 1
ATOM 3000 C CA . PHE B 1 49 ? -3.445 -18.094 0.692 1 98.88 49 PHE B CA 1
ATOM 3001 C C . PHE B 1 49 ? -2.324 -19.109 0.497 1 98.88 49 PHE B C 1
ATOM 3003 O O . PHE B 1 49 ? -1.995 -19.859 1.414 1 98.88 49 PHE B O 1
ATOM 3010 N N . ILE B 1 50 ? -1.713 -19.125 -0.721 1 98.69 50 ILE B N 1
ATOM 3011 C CA . ILE B 1 50 ? -0.628 -20.031 -1.062 1 98.69 50 ILE B CA 1
ATOM 3012 C C . ILE B 1 50 ? 0.651 -19.234 -1.322 1 98.69 50 ILE B C 1
ATOM 3014 O O . ILE B 1 50 ? 0.693 -18.391 -2.221 1 98.69 50 ILE B O 1
ATOM 3018 N N . GLY B 1 51 ? 1.729 -19.547 -0.612 1 98 51 GLY B N 1
ATOM 3019 C CA . GLY B 1 51 ? 2.93 -18.719 -0.634 1 98 51 GLY B CA 1
ATOM 3020 C C . GLY B 1 51 ? 2.834 -17.5 0.256 1 98 51 GLY B C 1
ATOM 3021 O O . GLY B 1 51 ? 2.182 -16.516 -0.101 1 98 51 GLY B O 1
ATOM 3022 N N . ILE B 1 52 ? 3.52 -17.594 1.418 1 98 52 ILE B N 1
ATOM 3023 C CA . ILE B 1 52 ? 3.355 -16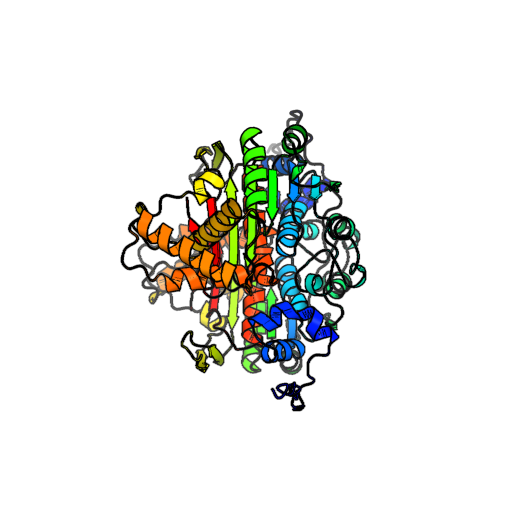.547 2.424 1 98 52 ILE B CA 1
ATOM 3024 C C . ILE B 1 52 ? 4.621 -15.703 2.496 1 98 52 ILE B C 1
ATOM 3026 O O . ILE B 1 52 ? 5.324 -15.703 3.51 1 98 52 ILE B O 1
ATOM 3030 N N . ASN B 1 53 ? 4.898 -14.93 1.461 1 96.94 53 ASN B N 1
ATOM 3031 C CA . ASN B 1 53 ? 6.039 -14.016 1.433 1 96.94 53 ASN B CA 1
ATOM 3032 C C . ASN B 1 53 ? 5.656 -12.617 1.907 1 96.94 53 ASN B C 1
ATOM 3034 O O . ASN B 1 53 ? 4.57 -12.422 2.461 1 96.94 53 ASN B O 1
ATOM 3038 N N . GLY B 1 54 ? 6.543 -11.672 1.79 1 96.5 54 GLY B N 1
ATOM 3039 C CA . GLY B 1 54 ? 6.285 -10.312 2.242 1 96.5 54 GLY B CA 1
ATOM 3040 C C . GLY B 1 54 ? 5.059 -9.688 1.602 1 96.5 54 GLY B C 1
ATOM 3041 O O . GLY B 1 54 ? 4.242 -9.07 2.285 1 96.5 54 GLY B O 1
ATOM 3042 N N . LEU B 1 55 ? 4.926 -9.852 0.333 1 98.06 55 LEU B N 1
ATOM 3043 C CA . LEU B 1 55 ? 3.756 -9.336 -0.375 1 98.06 55 LEU B CA 1
ATOM 3044 C C . LEU B 1 55 ? 2.477 -9.969 0.158 1 98.06 55 LEU B C 1
ATOM 3046 O O . LEU B 1 55 ? 1.506 -9.266 0.452 1 98.06 55 LEU B O 1
ATOM 3050 N N . MET B 1 56 ? 2.496 -11.242 0.307 1 98.62 56 MET B N 1
ATOM 3051 C CA . MET B 1 56 ? 1.311 -11.953 0.778 1 98.62 56 MET B CA 1
ATOM 3052 C C . MET B 1 56 ? 0.958 -11.539 2.203 1 98.62 56 MET B C 1
ATOM 3054 O O . MET B 1 56 ? -0.219 -11.461 2.559 1 98.62 56 MET B O 1
ATOM 3058 N N . SER B 1 57 ? 1.994 -11.273 2.984 1 98.31 57 SER B N 1
ATOM 3059 C CA . SER B 1 57 ? 1.711 -10.82 4.344 1 98.31 57 SER B CA 1
ATOM 3060 C C . SER B 1 57 ? 0.922 -9.516 4.336 1 98.31 57 SER B C 1
ATOM 3062 O O . SER B 1 57 ? 0.042 -9.312 5.176 1 98.31 57 SER B O 1
ATOM 3064 N N . GLU B 1 58 ? 1.221 -8.633 3.393 1 98.44 58 GLU B N 1
ATOM 3065 C CA . GLU B 1 58 ? 0.461 -7.398 3.234 1 98.44 58 GLU B CA 1
ATOM 3066 C C . GLU B 1 58 ? -0.974 -7.684 2.801 1 98.44 58 GLU B C 1
ATOM 3068 O O . GLU B 1 58 ? -1.914 -7.059 3.299 1 98.44 58 GLU B O 1
ATOM 3073 N N . ILE B 1 59 ? -1.146 -8.57 1.896 1 98.75 59 ILE B N 1
ATOM 3074 C CA . ILE B 1 59 ? -2.469 -8.938 1.396 1 98.75 59 ILE B CA 1
ATOM 3075 C C . ILE B 1 59 ? -3.305 -9.523 2.527 1 98.75 59 ILE B C 1
ATOM 3077 O O . ILE B 1 59 ? -4.441 -9.102 2.754 1 98.75 59 ILE B O 1
ATOM 3081 N N . ILE B 1 60 ? -2.711 -10.445 3.229 1 98.75 60 ILE B N 1
ATOM 3082 C CA . ILE B 1 60 ? -3.387 -11.109 4.336 1 98.75 60 ILE B CA 1
ATOM 3083 C C . ILE B 1 60 ? -3.811 -10.086 5.383 1 98.75 60 ILE B C 1
ATOM 3085 O O . ILE B 1 60 ? -4.941 -10.117 5.867 1 98.75 60 ILE B O 1
ATOM 3089 N N . LYS B 1 61 ? -2.934 -9.203 5.699 1 97.94 61 LYS B N 1
ATOM 3090 C CA . LYS B 1 61 ? -3.236 -8.156 6.672 1 97.94 61 LYS B CA 1
ATOM 3091 C C . LYS B 1 61 ? -4.496 -7.391 6.281 1 97.94 61 LYS B C 1
ATOM 3093 O O . LYS B 1 61 ? -5.391 -7.188 7.105 1 97.94 61 LYS B O 1
ATOM 3098 N N . ASN B 1 62 ? -4.602 -7.012 5.074 1 97.88 62 ASN B N 1
ATOM 3099 C CA . ASN B 1 62 ? -5.734 -6.223 4.609 1 97.88 62 ASN B CA 1
ATOM 3100 C C . ASN B 1 62 ? -7.031 -7.031 4.641 1 97.88 62 ASN B C 1
ATOM 3102 O O . ASN B 1 62 ? -8.086 -6.516 5.016 1 97.88 62 ASN B O 1
ATOM 3106 N N . VAL B 1 63 ? -6.953 -8.266 4.312 1 98.06 63 VAL B N 1
ATOM 3107 C CA . VAL B 1 63 ? -8.125 -9.141 4.246 1 98.06 63 VAL B CA 1
ATOM 3108 C C . VAL B 1 63 ? -8.602 -9.469 5.656 1 98.06 63 VAL B C 1
ATOM 3110 O O . VAL B 1 63 ? -9.805 -9.445 5.93 1 98.06 63 VAL B O 1
ATOM 3113 N N . VAL B 1 64 ? -7.668 -9.695 6.5 1 97.75 64 VAL B N 1
ATOM 3114 C CA . VAL B 1 64 ? -7.98 -10.039 7.887 1 97.75 64 VAL B CA 1
ATOM 3115 C C . VAL B 1 64 ? -8.609 -8.844 8.586 1 97.75 64 VAL B C 1
ATOM 3117 O O . VAL B 1 64 ? -9.617 -8.977 9.281 1 97.75 64 VAL B O 1
ATOM 3120 N N . LEU B 1 65 ? -8.078 -7.691 8.391 1 95.75 65 LEU B N 1
ATOM 3121 C CA . LEU B 1 65 ? -8.609 -6.48 9.008 1 95.75 65 LEU B CA 1
ATOM 3122 C C . LEU B 1 65 ? -9.992 -6.148 8.461 1 95.75 65 LEU B C 1
ATOM 3124 O O . LEU B 1 65 ? -10.82 -5.566 9.164 1 95.75 65 LEU B O 1
ATOM 3128 N N . ALA B 1 66 ? -10.258 -6.586 7.199 1 95.19 66 ALA B N 1
ATOM 3129 C CA . ALA B 1 66 ? -11.57 -6.348 6.594 1 95.19 66 ALA B CA 1
ATOM 3130 C C . ALA B 1 66 ? -12.625 -7.266 7.195 1 95.19 66 ALA B C 1
ATOM 3132 O O . ALA B 1 66 ? -13.828 -7.047 7.012 1 95.19 66 ALA B O 1
ATOM 3133 N N . GLY B 1 67 ? -12.227 -8.32 7.832 1 96.12 67 GLY B N 1
ATOM 3134 C CA . GLY B 1 67 ? -13.156 -9.133 8.602 1 96.12 67 GLY B CA 1
ATOM 3135 C C . GLY B 1 67 ? -13.688 -10.328 7.832 1 96.12 67 GLY B C 1
ATOM 3136 O O . GLY B 1 67 ? -14.898 -10.562 7.809 1 96.12 67 GLY B O 1
ATOM 3137 N N . VAL B 1 68 ? -12.867 -11.062 7.168 1 97.31 68 VAL B N 1
ATOM 3138 C CA . VAL B 1 68 ? -13.289 -12.328 6.574 1 97.31 68 VAL B CA 1
ATOM 3139 C C . VAL B 1 68 ? -13.531 -13.359 7.672 1 97.31 68 VAL B C 1
ATOM 3141 O O . VAL B 1 68 ? -13.133 -13.156 8.82 1 97.31 68 VAL B O 1
ATOM 3144 N N . ASP B 1 69 ? -14.219 -14.391 7.273 1 97.56 69 ASP B N 1
ATOM 3145 C CA . ASP B 1 69 ? -14.531 -15.422 8.25 1 97.56 69 ASP B CA 1
ATOM 3146 C C . ASP B 1 69 ? -13.289 -16.219 8.633 1 97.56 69 ASP B C 1
ATOM 3148 O O . ASP B 1 69 ? -12.977 -16.375 9.812 1 97.56 69 ASP B O 1
ATOM 3152 N N . SER B 1 70 ? -12.664 -16.734 7.613 1 98.44 70 SER B N 1
ATOM 3153 C CA . SER B 1 70 ? -11.492 -17.578 7.879 1 98.44 70 SER B CA 1
ATOM 3154 C C . SER B 1 70 ? -10.484 -17.484 6.738 1 98.44 70 SER B C 1
ATOM 3156 O O . SER B 1 70 ? -10.836 -17.156 5.609 1 98.44 70 SER B O 1
ATOM 3158 N N . ILE B 1 71 ? -9.211 -17.719 7.109 1 98.81 71 ILE B N 1
ATOM 3159 C CA . ILE B 1 71 ? -8.148 -17.812 6.117 1 98.81 71 ILE B CA 1
ATOM 3160 C C . ILE B 1 71 ? -7.359 -19.094 6.324 1 98.81 71 ILE B C 1
ATOM 3162 O O . ILE B 1 71 ? -7.316 -19.641 7.434 1 98.81 71 ILE B O 1
ATOM 3166 N N . THR B 1 72 ? -6.84 -19.625 5.273 1 98.75 72 THR B N 1
ATOM 3167 C CA . THR B 1 72 ? -5.953 -20.781 5.293 1 98.75 72 THR B CA 1
ATOM 3168 C C . THR B 1 72 ? -4.605 -20.453 4.66 1 98.75 72 THR B C 1
ATOM 3170 O O . THR B 1 72 ? -4.551 -19.828 3.598 1 98.75 72 THR B O 1
ATOM 3173 N N . LEU B 1 73 ? -3.547 -20.859 5.367 1 98.69 73 LEU B N 1
ATOM 3174 C CA . LEU B 1 73 ? -2.188 -20.609 4.906 1 98.69 73 LEU B CA 1
ATOM 3175 C C . LEU B 1 73 ? -1.511 -21.891 4.449 1 98.69 73 LEU B C 1
ATOM 3177 O O . LEU B 1 73 ? -1.542 -22.906 5.156 1 98.69 73 LEU B O 1
ATOM 3181 N N . VAL B 1 74 ? -0.943 -21.844 3.266 1 98.38 74 VAL B N 1
ATOM 3182 C CA . VAL B 1 74 ? -0.152 -22.953 2.742 1 98.38 74 VAL B CA 1
ATOM 3183 C C . VAL B 1 74 ? 1.225 -22.453 2.314 1 98.38 74 VAL B C 1
ATOM 3185 O O . VAL B 1 74 ? 1.357 -21.781 1.287 1 98.38 74 VAL B O 1
ATOM 3188 N N . ASP B 1 75 ? 2.264 -22.719 3.035 1 97.38 75 ASP B N 1
ATOM 3189 C CA . ASP B 1 75 ? 3.666 -22.422 2.768 1 97.38 75 ASP B CA 1
ATOM 3190 C C . ASP B 1 75 ? 4.578 -23.047 3.812 1 97.38 75 ASP B C 1
ATOM 3192 O O . ASP B 1 75 ? 4.531 -22.688 4.988 1 97.38 75 ASP B O 1
ATOM 3196 N N . ASP B 1 76 ? 5.469 -23.938 3.42 1 94.5 76 ASP B N 1
ATOM 3197 C CA . ASP B 1 76 ? 6.309 -24.641 4.379 1 94.5 76 ASP B CA 1
ATOM 3198 C C . ASP B 1 76 ? 7.762 -24.188 4.285 1 94.5 76 ASP B C 1
ATOM 3200 O O . ASP B 1 76 ? 8.664 -24.859 4.785 1 94.5 76 ASP B O 1
ATOM 3204 N N . HIS B 1 77 ? 7.973 -23.078 3.656 1 93.5 77 HIS B N 1
ATOM 3205 C CA . HIS B 1 77 ? 9.352 -22.625 3.543 1 93.5 77 HIS B CA 1
ATOM 3206 C C . HIS B 1 77 ? 9.922 -22.234 4.902 1 93.5 77 HIS B C 1
ATOM 3208 O O . HIS B 1 77 ? 9.172 -21.812 5.793 1 93.5 77 HIS B O 1
ATOM 3214 N N . ILE B 1 78 ? 11.234 -22.406 5.062 1 97.19 78 ILE B N 1
ATOM 3215 C CA . ILE B 1 78 ? 11.938 -22.109 6.301 1 97.19 78 ILE B CA 1
ATOM 3216 C C . ILE B 1 78 ? 12.383 -20.641 6.293 1 97.19 78 ILE B C 1
ATOM 3218 O O . ILE B 1 78 ? 13.039 -20.203 5.348 1 97.19 78 ILE B O 1
ATOM 3222 N N . ILE B 1 79 ? 12.055 -19.906 7.344 1 97.25 79 ILE B N 1
ATOM 3223 C CA . ILE B 1 79 ? 12.312 -18.469 7.453 1 97.25 79 ILE B CA 1
ATOM 3224 C C . ILE B 1 79 ? 13.82 -18.219 7.531 1 97.25 79 ILE B C 1
ATOM 3226 O O . ILE B 1 79 ? 14.531 -18.906 8.266 1 97.25 79 ILE B O 1
ATOM 3230 N N . THR B 1 80 ? 14.266 -17.312 6.746 1 94.88 80 THR B N 1
ATOM 3231 C CA . THR B 1 80 ? 15.641 -16.828 6.793 1 94.88 80 THR B CA 1
ATOM 3232 C C . THR B 1 80 ? 15.703 -15.375 7.234 1 94.88 80 THR B C 1
ATOM 3234 O O . THR B 1 80 ? 14.672 -14.703 7.312 1 94.88 80 THR B O 1
ATOM 3237 N N . THR B 1 81 ? 16.891 -14.867 7.484 1 92.81 81 THR B N 1
ATOM 3238 C CA . THR B 1 81 ? 17.078 -13.5 7.938 1 92.81 81 THR B CA 1
ATOM 3239 C C . THR B 1 81 ? 16.609 -12.508 6.875 1 92.81 81 THR B C 1
ATOM 3241 O O . THR B 1 81 ? 16.078 -11.445 7.203 1 92.81 81 THR B O 1
ATOM 3244 N N . SER B 1 82 ? 16.719 -12.867 5.652 1 89.19 82 SER B N 1
ATOM 3245 C CA . SER B 1 82 ? 16.359 -11.961 4.57 1 89.19 82 SER B CA 1
ATOM 3246 C C . SER B 1 82 ? 14.844 -11.773 4.496 1 89.19 82 SER B C 1
ATOM 3248 O O . SER B 1 82 ? 14.367 -10.781 3.934 1 89.19 82 SER B O 1
ATOM 3250 N N . ASP B 1 83 ? 14.102 -12.734 5.074 1 92.44 83 ASP B N 1
ATOM 3251 C CA . ASP B 1 83 ? 12.641 -12.625 5.078 1 92.44 83 ASP B CA 1
ATOM 3252 C C . ASP B 1 83 ? 12.18 -11.5 6 1 92.44 83 ASP B C 1
ATOM 3254 O O . ASP B 1 83 ? 11.07 -10.977 5.848 1 92.44 83 ASP B O 1
ATOM 3258 N N . LEU B 1 84 ? 13.039 -11.102 6.906 1 92.06 84 LEU B N 1
ATOM 3259 C CA . LEU B 1 84 ? 12.656 -10.172 7.969 1 92.06 84 LEU B CA 1
ATOM 3260 C C . LEU B 1 84 ? 12.508 -8.758 7.426 1 92.06 84 LEU B C 1
ATOM 3262 O O . LEU B 1 84 ? 11.836 -7.926 8.031 1 92.06 84 LEU B O 1
ATOM 3266 N N . SER B 1 85 ? 13.047 -8.453 6.277 1 89.06 85 SER B N 1
ATOM 3267 C CA . SER B 1 85 ? 13.125 -7.082 5.785 1 89.06 85 SER B CA 1
ATOM 3268 C C . SER B 1 85 ? 11.797 -6.625 5.199 1 89.06 85 SER B C 1
ATOM 3270 O O . SER B 1 85 ? 11.57 -5.426 5.031 1 89.06 85 SER B O 1
ATOM 3272 N N . ALA B 1 86 ? 10.898 -7.582 4.953 1 91.94 86 ALA B N 1
ATOM 3273 C CA . ALA B 1 86 ? 9.68 -7.145 4.277 1 91.94 86 ALA B CA 1
ATOM 3274 C C . ALA B 1 86 ? 8.461 -7.93 4.77 1 91.94 86 ALA B C 1
ATOM 3276 O O . ALA B 1 86 ? 7.375 -7.824 4.199 1 91.94 86 ALA B O 1
ATOM 3277 N N . HIS B 1 87 ? 8.594 -8.688 5.746 1 94.75 87 HIS B N 1
ATOM 3278 C CA . HIS B 1 87 ? 7.496 -9.539 6.191 1 94.75 87 HIS B CA 1
ATOM 3279 C C . HIS B 1 87 ? 6.867 -9 7.473 1 94.75 87 HIS B C 1
ATOM 3281 O O . HIS B 1 87 ? 7.578 -8.586 8.391 1 94.75 87 HIS B O 1
ATOM 3287 N N . LEU B 1 88 ? 5.605 -9.148 7.625 1 96 88 LEU B N 1
ATOM 3288 C CA . LEU B 1 88 ? 4.879 -8.469 8.695 1 96 88 LEU B CA 1
ATOM 3289 C C . LEU B 1 88 ? 4.711 -9.375 9.898 1 96 88 LEU B C 1
ATOM 3291 O O . LEU B 1 88 ? 4.457 -8.906 11.008 1 96 88 LEU B O 1
ATOM 3295 N N . PHE B 1 89 ? 4.805 -10.68 9.672 1 96.62 89 PHE B N 1
ATOM 3296 C CA . PHE B 1 89 ? 4.258 -11.562 10.688 1 96.62 89 PHE B CA 1
ATOM 3297 C C . PHE B 1 89 ? 5.375 -12.312 11.406 1 96.62 89 PHE B C 1
ATOM 3299 O O . PHE B 1 89 ? 5.105 -13.18 12.242 1 96.62 89 PHE B O 1
ATOM 3306 N N . ILE B 1 90 ? 6.625 -12.023 11.07 1 96 90 ILE B N 1
ATOM 3307 C CA . ILE B 1 90 ? 7.723 -12.789 11.656 1 96 90 ILE B CA 1
ATOM 3308 C C . ILE B 1 90 ? 8.75 -11.836 12.266 1 96 90 ILE B C 1
ATOM 3310 O O . ILE B 1 90 ? 8.719 -10.633 11.992 1 96 90 ILE B O 1
ATOM 3314 N N . ASN B 1 91 ? 9.547 -12.344 13.094 1 93.38 91 ASN B N 1
ATOM 3315 C CA . ASN B 1 91 ? 10.641 -11.609 13.719 1 93.38 91 ASN B CA 1
ATOM 3316 C C . ASN B 1 91 ? 11.891 -12.461 13.844 1 93.38 91 ASN B C 1
ATOM 3318 O O . ASN B 1 91 ? 11.969 -13.547 13.273 1 93.38 91 ASN B O 1
ATOM 3322 N N . GLU B 1 92 ? 12.875 -12.008 14.531 1 93 92 GLU B N 1
ATOM 3323 C CA . GLU B 1 92 ? 14.172 -12.672 14.641 1 93 92 GLU B CA 1
ATOM 3324 C C . GLU B 1 92 ? 14.023 -14.07 15.234 1 93 92 GLU B C 1
ATOM 3326 O O . GLU B 1 92 ? 14.734 -15 14.844 1 93 92 GLU B O 1
ATOM 3331 N N . ASP B 1 93 ? 13.102 -14.25 16.125 1 95.75 93 ASP B N 1
ATOM 3332 C CA . ASP B 1 93 ? 12.891 -15.539 16.781 1 95.75 93 ASP B CA 1
ATOM 3333 C C . ASP B 1 93 ? 12.25 -16.547 15.836 1 95.75 93 ASP B C 1
ATOM 3335 O O . ASP B 1 93 ? 12.234 -17.75 16.109 1 95.75 93 ASP B O 1
ATOM 3339 N N . SER B 1 94 ? 11.742 -16.078 14.75 1 97 94 SER B N 1
ATOM 3340 C CA . SER B 1 94 ? 11.047 -16.922 13.781 1 97 94 SER B CA 1
ATOM 3341 C C . SER B 1 94 ? 12.031 -17.609 12.844 1 97 94 SER B C 1
ATOM 3343 O O . SER B 1 94 ? 11.68 -18.578 12.172 1 97 94 SER B O 1
ATOM 3345 N N . VAL B 1 95 ? 13.305 -17.109 12.797 1 96.31 95 VAL B N 1
ATOM 3346 C CA . VAL B 1 95 ? 14.273 -17.609 11.836 1 96.31 95 VAL B CA 1
ATOM 3347 C C . VAL B 1 95 ? 14.523 -19.094 12.078 1 96.31 95 VAL B C 1
ATOM 3349 O O . VAL B 1 95 ? 14.719 -19.516 13.227 1 96.31 95 VAL B O 1
ATOM 3352 N N . GLY B 1 96 ? 14.469 -19.922 11.047 1 98 96 GLY B N 1
ATOM 3353 C CA . GLY B 1 96 ? 14.68 -21.359 11.141 1 98 96 GLY B CA 1
ATOM 3354 C C . GLY B 1 96 ? 13.383 -22.125 11.305 1 98 96 GLY B C 1
ATOM 3355 O O . GLY B 1 96 ? 13.391 -23.359 11.32 1 98 96 GLY B O 1
ATOM 3356 N N . LYS B 1 97 ? 12.32 -21.438 11.383 1 98.12 97 LYS B N 1
ATOM 3357 C CA . LYS B 1 97 ? 11.016 -22.062 11.578 1 98.12 97 LYS B CA 1
ATOM 3358 C C . LYS B 1 97 ? 10.156 -21.953 10.32 1 98.12 97 LYS B C 1
ATOM 3360 O O . LYS B 1 97 ? 10.547 -21.281 9.359 1 98.12 97 LYS B O 1
ATOM 3365 N N . VAL B 1 98 ? 9.016 -22.656 10.336 1 97.81 98 VAL B N 1
ATOM 3366 C CA . VAL B 1 98 ? 8.133 -22.688 9.18 1 97.81 98 VAL B CA 1
ATOM 3367 C C . VAL B 1 98 ? 7.293 -21.422 9.133 1 97.81 98 VAL B C 1
ATOM 3369 O O . VAL B 1 98 ? 6.652 -21.047 10.117 1 97.81 98 VAL B O 1
ATOM 3372 N N . ILE B 1 99 ? 7.172 -20.781 7.973 1 98 99 ILE B N 1
ATOM 3373 C CA . ILE B 1 99 ? 6.641 -19.438 7.832 1 98 99 ILE B CA 1
ATOM 3374 C C . ILE B 1 99 ? 5.141 -19.438 8.109 1 98 99 ILE B C 1
ATOM 3376 O O . ILE B 1 99 ? 4.621 -18.531 8.766 1 98 99 ILE B O 1
ATOM 3380 N N . SER B 1 100 ? 4.371 -20.438 7.621 1 98.19 100 SER B N 1
ATOM 3381 C CA . SER B 1 100 ? 2.922 -20.453 7.801 1 98.19 100 SER B CA 1
ATOM 3382 C C . SER B 1 100 ? 2.549 -20.609 9.273 1 98.19 100 SER B C 1
ATOM 3384 O O . SER B 1 100 ? 1.67 -19.906 9.773 1 98.19 100 SER B O 1
ATOM 3386 N N . THR B 1 101 ? 3.256 -21.438 9.953 1 97.75 101 THR B N 1
ATOM 3387 C CA . THR B 1 101 ? 2.998 -21.672 11.375 1 97.75 101 THR B CA 1
ATOM 3388 C C . THR B 1 101 ? 3.385 -20.453 12.195 1 97.75 101 THR B C 1
ATOM 3390 O O . THR B 1 101 ? 2.643 -20.047 13.094 1 97.75 101 THR B O 1
ATOM 3393 N N . GLU B 1 102 ? 4.5 -19.844 11.844 1 97.31 102 GLU B N 1
ATOM 3394 C CA . GLU B 1 102 ? 5.027 -18.703 12.594 1 97.31 102 GLU B CA 1
ATOM 3395 C C . GLU B 1 102 ? 4.16 -17.453 12.398 1 97.31 102 GLU B C 1
ATOM 3397 O O . GLU B 1 102 ? 4.211 -16.531 13.203 1 97.31 102 GLU B O 1
ATOM 3402 N N . SER B 1 103 ? 3.377 -17.453 11.344 1 97.75 103 SER B N 1
ATOM 3403 C CA . SER B 1 103 ? 2.604 -16.266 11.008 1 97.75 103 SER B CA 1
ATOM 3404 C C . SER B 1 103 ? 1.293 -16.219 11.789 1 97.75 103 SER B C 1
ATOM 3406 O O . SER B 1 103 ? 0.652 -15.172 11.867 1 97.75 103 SER B O 1
ATOM 3408 N N . VAL B 1 104 ? 0.889 -17.312 12.375 1 98.06 104 VAL B N 1
ATOM 3409 C CA . VAL B 1 104 ? -0.452 -17.469 12.93 1 98.06 104 VAL B CA 1
ATOM 3410 C C . VAL B 1 104 ? -0.655 -16.484 14.078 1 98.06 104 VAL B C 1
ATOM 3412 O O . VAL B 1 104 ? -1.668 -15.789 14.133 1 98.06 104 VAL B O 1
ATOM 3415 N N . PHE B 1 105 ? 0.283 -16.406 14.945 1 95.88 105 PHE B N 1
ATOM 3416 C CA . PHE B 1 105 ? 0.133 -15.586 16.141 1 95.88 105 PHE B CA 1
ATOM 3417 C C . PHE B 1 105 ? -0.055 -14.117 15.773 1 95.88 105 PHE B C 1
ATOM 3419 O O . PHE B 1 105 ? -1.004 -13.477 16.219 1 95.88 105 PHE B O 1
ATOM 3426 N N . ALA B 1 106 ? 0.836 -13.609 14.961 1 94.69 106 ALA B N 1
ATOM 3427 C CA . ALA B 1 106 ? 0.777 -12.203 14.57 1 94.69 106 ALA B CA 1
ATOM 3428 C C . ALA B 1 106 ? -0.525 -11.891 13.836 1 94.69 106 ALA B C 1
ATOM 3430 O O . ALA B 1 106 ? -1.121 -10.828 14.039 1 94.69 106 ALA B O 1
ATOM 343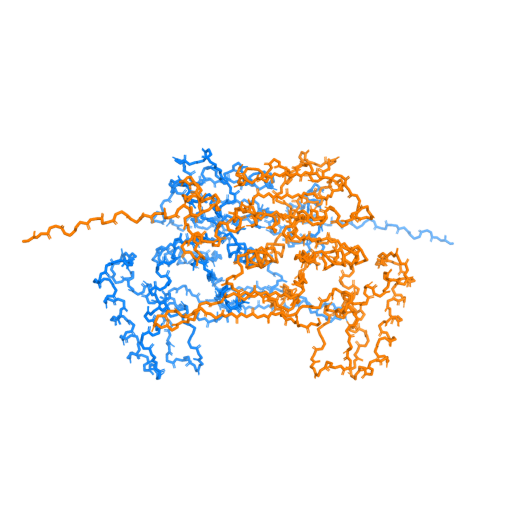1 N N . ILE B 1 107 ? -0.998 -12.812 13.008 1 96.94 107 ILE B N 1
ATOM 3432 C CA . ILE B 1 107 ? -2.236 -12.609 12.266 1 96.94 107 ILE B CA 1
ATOM 3433 C C . ILE B 1 107 ? -3.418 -12.586 13.234 1 96.94 107 ILE B C 1
ATOM 3435 O O . ILE B 1 107 ? -4.316 -11.742 13.109 1 96.94 107 ILE B O 1
ATOM 3439 N N . SER B 1 108 ? -3.438 -13.453 14.172 1 96 108 SER B N 1
ATOM 3440 C CA . SER B 1 108 ? -4.531 -13.531 15.133 1 96 108 SER B CA 1
ATOM 3441 C C . SER B 1 108 ? -4.629 -12.25 15.961 1 96 108 SER B C 1
ATOM 3443 O O . SER B 1 108 ? -5.723 -11.867 16.391 1 96 108 SER B O 1
ATOM 3445 N N . GLU B 1 109 ? -3.496 -11.57 16.172 1 91.94 109 GLU B N 1
ATOM 3446 C CA . GLU B 1 109 ? -3.48 -10.32 16.922 1 91.94 109 GLU B CA 1
ATOM 3447 C C . GLU B 1 109 ? -4.133 -9.188 16.125 1 91.94 109 GLU B C 1
ATOM 3449 O O . GLU B 1 109 ? -4.711 -8.273 16.703 1 91.94 109 GLU B O 1
ATOM 3454 N N . LEU B 1 110 ? -4.062 -9.312 14.867 1 92.19 110 LEU B N 1
ATOM 3455 C CA . LEU B 1 110 ? -4.664 -8.289 14.023 1 92.19 110 LEU B CA 1
ATOM 3456 C C . LEU B 1 110 ? -6.184 -8.289 14.164 1 92.19 110 LEU B C 1
ATOM 3458 O O . LEU B 1 110 ? -6.801 -7.223 14.258 1 92.19 110 LEU B O 1
ATOM 3462 N N . ASN B 1 111 ? -6.789 -9.469 14.18 1 93.75 111 ASN B N 1
ATOM 3463 C CA . ASN B 1 111 ? -8.234 -9.633 14.289 1 93.75 111 ASN B CA 1
ATOM 3464 C C . ASN B 1 111 ? -8.594 -11 14.875 1 93.75 111 ASN B C 1
ATOM 3466 O O . ASN B 1 111 ? -8.633 -12 14.148 1 93.75 111 ASN B O 1
ATOM 3470 N N . PRO B 1 112 ? -8.898 -11.055 16.062 1 93.81 112 PRO B N 1
ATOM 3471 C CA . PRO B 1 112 ? -9.156 -12.328 16.734 1 93.81 112 PRO B CA 1
ATOM 3472 C C . PRO B 1 112 ? -10.438 -13 16.25 1 93.81 112 PRO B C 1
ATOM 3474 O O . PRO B 1 112 ? -10.695 -14.164 16.562 1 93.81 112 PRO B O 1
ATOM 3477 N N . LEU B 1 113 ? -11.273 -12.297 15.477 1 94.19 113 LEU B N 1
ATOM 3478 C CA . LEU B 1 113 ? -12.523 -12.859 14.984 1 94.19 113 LEU B CA 1
ATOM 3479 C C . LEU B 1 113 ? -12.289 -13.734 13.766 1 94.19 113 LEU B C 1
ATOM 3481 O O . LEU B 1 113 ? -13.172 -14.484 13.352 1 94.19 113 LEU B O 1
ATOM 3485 N N . VAL B 1 114 ? -11.125 -13.633 13.188 1 97 114 VAL B N 1
ATOM 3486 C CA . VAL B 1 114 ? -10.812 -14.391 11.984 1 97 114 VAL B CA 1
ATOM 3487 C C . VAL B 1 114 ? -10.172 -15.719 12.359 1 97 114 VAL B C 1
ATOM 3489 O O . VAL B 1 114 ? -9.188 -15.758 13.102 1 97 114 VAL B O 1
ATOM 3492 N N . THR B 1 115 ? -10.75 -16.812 11.836 1 98.25 115 THR B N 1
ATOM 3493 C CA . THR B 1 115 ? -10.172 -18.141 12.055 1 98.25 115 THR B CA 1
ATOM 3494 C C . THR B 1 115 ? -9.008 -18.391 11.094 1 98.25 115 THR B C 1
ATOM 3496 O O . THR B 1 115 ? -9.102 -18.078 9.906 1 98.25 115 THR B O 1
ATOM 3499 N N . ILE B 1 116 ? -7.902 -18.922 11.648 1 98.62 116 ILE B N 1
ATOM 3500 C CA . ILE B 1 116 ? -6.707 -19.156 10.836 1 98.62 116 ILE B CA 1
ATOM 3501 C C . ILE B 1 116 ? -6.352 -20.641 10.844 1 98.62 116 ILE B C 1
ATOM 3503 O O . ILE B 1 116 ? -6.156 -21.234 11.914 1 98.62 116 ILE B O 1
ATOM 3507 N N . ASP B 1 117 ? -6.273 -21.234 9.664 1 98.25 117 ASP B N 1
ATOM 3508 C CA . ASP B 1 117 ? -5.828 -22.609 9.492 1 98.25 117 ASP B CA 1
ATOM 3509 C C . ASP B 1 117 ? -4.516 -22.688 8.719 1 98.25 117 ASP B C 1
ATOM 3511 O O . ASP B 1 117 ? -4.242 -21.812 7.879 1 98.25 117 ASP B O 1
ATOM 3515 N N . VAL B 1 118 ? -3.725 -23.641 9.07 1 98.19 118 VAL B N 1
ATOM 3516 C CA . VAL B 1 118 ? -2.477 -23.906 8.359 1 98.19 118 VAL B CA 1
ATOM 3517 C C . VAL B 1 118 ? -2.477 -25.328 7.809 1 98.19 118 VAL B C 1
ATOM 3519 O O . VAL B 1 118 ? -2.803 -26.281 8.523 1 98.19 118 VAL B O 1
ATOM 3522 N N . TYR B 1 119 ? -2.17 -25.438 6.598 1 95.25 119 TYR B N 1
ATOM 3523 C CA . TYR B 1 119 ? -2.059 -26.75 5.988 1 95.25 119 TYR B CA 1
ATOM 3524 C C . TYR B 1 119 ? -0.666 -26.969 5.406 1 95.25 119 TYR B C 1
ATOM 3526 O O . TYR B 1 119 ? -0.101 -26.062 4.781 1 95.25 119 TYR B O 1
ATOM 3534 N N . ASP B 1 120 ? -0.148 -28.062 5.75 1 89.81 120 ASP B N 1
ATOM 3535 C CA . ASP B 1 120 ? 1.047 -28.531 5.055 1 89.81 120 ASP B CA 1
ATOM 3536 C C . ASP B 1 120 ? 0.677 -29.344 3.807 1 89.81 120 ASP B C 1
ATOM 3538 O O . ASP B 1 120 ? 0.434 -30.547 3.885 1 89.81 120 ASP B O 1
ATOM 3542 N N . LYS B 1 121 ? 0.526 -28.672 2.725 1 85.31 121 LYS B N 1
ATOM 3543 C CA . LYS B 1 121 ? 0.038 -29.281 1.492 1 85.31 121 LYS B CA 1
ATOM 3544 C C . LYS B 1 121 ? 0.878 -28.859 0.294 1 85.31 121 LYS B C 1
ATOM 3546 O O . LYS B 1 121 ? 1.25 -27.688 0.18 1 85.31 121 LYS B O 1
ATOM 3551 N N . GLU B 1 122 ? 1.082 -29.812 -0.436 1 91 122 GLU B N 1
ATOM 3552 C CA . GLU B 1 122 ? 1.724 -29.516 -1.713 1 91 122 GLU B CA 1
ATOM 3553 C C . GLU B 1 122 ? 0.695 -29.125 -2.77 1 91 122 GLU B C 1
ATOM 3555 O O . GLU B 1 122 ? -0.395 -29.703 -2.826 1 91 122 GLU B O 1
ATOM 3560 N N . ILE B 1 123 ? 1.054 -28.188 -3.564 1 92.94 123 ILE B N 1
ATOM 3561 C CA . ILE B 1 123 ? 0.162 -27.688 -4.605 1 92.94 123 ILE B CA 1
ATOM 3562 C C . ILE B 1 123 ? -0.292 -28.844 -5.492 1 92.94 123 ILE B C 1
ATOM 3564 O O . ILE B 1 123 ? -1.459 -28.922 -5.883 1 92.94 123 ILE B O 1
ATOM 3568 N N . GLU B 1 124 ? 0.627 -29.812 -5.711 1 91.25 124 GLU B N 1
ATOM 3569 C CA . GLU B 1 124 ? 0.358 -30.938 -6.594 1 91.25 124 GLU B CA 1
ATOM 3570 C C . GLU B 1 124 ? -0.75 -31.828 -6.031 1 91.25 124 GLU B C 1
ATOM 3572 O O . GLU B 1 124 ? -1.409 -32.562 -6.781 1 91.25 124 GLU B O 1
ATOM 3577 N N . THR B 1 125 ? -0.99 -31.719 -4.785 1 94.56 125 THR B N 1
ATOM 3578 C CA . THR B 1 125 ? -1.958 -32.594 -4.145 1 94.56 125 THR B CA 1
ATOM 3579 C C . THR B 1 125 ? -3.316 -31.922 -4.023 1 94.56 125 THR B C 1
ATOM 3581 O O . THR B 1 125 ? -4.297 -32.531 -3.607 1 94.56 125 THR B O 1
ATOM 3584 N N . MET B 1 126 ? -3.398 -30.656 -4.34 1 95.88 126 MET B N 1
ATOM 3585 C CA . MET B 1 126 ? -4.668 -29.938 -4.254 1 95.88 126 MET B CA 1
ATOM 3586 C C . MET B 1 126 ? -5.652 -30.453 -5.305 1 95.88 126 MET B C 1
ATOM 3588 O O . MET B 1 126 ? -5.277 -30.656 -6.457 1 95.88 126 MET B O 1
ATOM 3592 N N . ASP B 1 127 ? -6.875 -30.703 -4.836 1 96.94 127 ASP B N 1
ATOM 3593 C CA . ASP B 1 127 ? -7.895 -31.234 -5.734 1 96.94 127 ASP B CA 1
ATOM 3594 C C . ASP B 1 127 ? -9.18 -30.422 -5.648 1 96.94 127 ASP B C 1
ATOM 3596 O O . ASP B 1 127 ? -9.234 -29.406 -4.953 1 96.94 127 ASP B O 1
ATOM 3600 N N . ASP B 1 128 ? -10.195 -30.875 -6.352 1 97.5 128 ASP B N 1
ATOM 3601 C CA . ASP B 1 128 ? -11.469 -30.172 -6.441 1 97.5 128 ASP B CA 1
ATOM 3602 C C . ASP B 1 128 ? -12.109 -30.016 -5.059 1 97.5 128 ASP B C 1
ATOM 3604 O O . ASP B 1 128 ? -12.594 -28.938 -4.711 1 97.5 128 ASP B O 1
ATOM 3608 N N . GLN B 1 129 ? -11.992 -31.031 -4.309 1 96.81 129 GLN B N 1
ATOM 3609 C CA . GLN B 1 129 ? -12.641 -31.047 -3.002 1 96.81 129 GLN B CA 1
ATOM 3610 C C . GLN B 1 129 ? -12.008 -30.016 -2.064 1 96.81 129 GLN B C 1
ATOM 3612 O O . GLN B 1 129 ? -12.711 -29.375 -1.276 1 96.81 129 GLN B O 1
ATOM 3617 N N . PHE B 1 130 ? -10.758 -29.891 -2.189 1 97.19 130 PHE B N 1
ATOM 3618 C CA . PHE B 1 130 ? -10.055 -28.938 -1.342 1 97.19 130 PHE B CA 1
ATOM 3619 C C . PHE B 1 130 ? -10.391 -27.5 -1.74 1 97.19 130 PHE B C 1
ATOM 3621 O O . PHE B 1 130 ? -10.727 -26.672 -0.888 1 97.19 130 PHE B O 1
ATOM 3628 N N . ILE B 1 131 ? -10.445 -27.203 -3.021 1 97.75 131 ILE B N 1
ATOM 3629 C CA . ILE B 1 131 ? -10.523 -25.844 -3.549 1 97.75 131 ILE B CA 1
ATOM 3630 C C . ILE B 1 131 ? -11.953 -25.312 -3.402 1 97.75 131 ILE B C 1
ATOM 3632 O O . ILE B 1 131 ? -12.164 -24.125 -3.143 1 97.75 131 ILE B O 1
ATOM 3636 N N . LYS B 1 132 ? -12.961 -26.172 -3.461 1 97 132 LYS B N 1
ATOM 3637 C CA . LYS B 1 132 ? -14.367 -25.781 -3.451 1 97 132 LYS B CA 1
ATOM 3638 C C . LYS B 1 132 ? -14.766 -25.203 -2.094 1 97 132 LYS B C 1
ATOM 3640 O O . LYS B 1 132 ? -15.797 -24.547 -1.976 1 97 132 LYS B O 1
ATOM 3645 N N . ASN B 1 133 ? -13.914 -25.438 -1.106 1 96.88 133 ASN B N 1
ATOM 3646 C CA . ASN B 1 133 ? -14.227 -25.016 0.254 1 96.88 133 ASN B CA 1
ATOM 3647 C C . ASN B 1 133 ? -13.938 -23.531 0.449 1 96.88 133 ASN B C 1
ATOM 3649 O O . ASN B 1 133 ? -14.258 -22.969 1.496 1 96.88 133 ASN B O 1
ATOM 3653 N N . TYR B 1 134 ? -13.406 -22.906 -0.575 1 98.44 134 TYR B N 1
ATOM 3654 C CA . TYR B 1 134 ? -12.977 -21.531 -0.404 1 98.44 134 TYR B CA 1
ATOM 3655 C C . TYR B 1 134 ? -13.75 -20.594 -1.327 1 98.44 134 TYR B C 1
ATOM 3657 O O . TYR B 1 134 ? -14.156 -21 -2.42 1 98.44 134 TYR B O 1
ATOM 3665 N N . THR B 1 135 ? -13.945 -19.359 -0.808 1 98.31 135 THR B N 1
ATOM 3666 C CA . THR B 1 135 ? -14.516 -18.297 -1.608 1 98.31 135 THR B CA 1
ATOM 3667 C C . THR B 1 135 ? -13.531 -17.828 -2.674 1 98.31 135 THR B C 1
ATOM 3669 O O . THR B 1 135 ? -13.922 -17.484 -3.791 1 98.31 135 THR B O 1
ATOM 3672 N N . MET B 1 136 ? -12.266 -17.859 -2.277 1 98.5 136 MET B N 1
ATOM 3673 C CA . MET B 1 136 ? -11.219 -17.391 -3.189 1 98.5 136 MET B CA 1
ATOM 3674 C C . MET B 1 136 ? -9.867 -17.984 -2.814 1 98.5 136 MET B C 1
ATOM 3676 O O . MET B 1 136 ? -9.648 -18.375 -1.667 1 98.5 136 MET B O 1
ATOM 3680 N N . VAL B 1 137 ? -9 -18.047 -3.848 1 98.88 137 VAL B N 1
ATOM 3681 C CA . VAL B 1 137 ? -7.617 -18.484 -3.678 1 98.88 137 VAL B CA 1
ATOM 3682 C C . VAL B 1 137 ? -6.668 -17.391 -4.145 1 98.88 137 VAL B C 1
ATOM 3684 O O . VAL B 1 137 ? -6.844 -16.812 -5.223 1 98.88 137 VAL B O 1
ATOM 3687 N N . VAL B 1 138 ? -5.727 -17.031 -3.305 1 98.88 138 VAL B N 1
ATOM 3688 C CA . VAL B 1 138 ? -4.668 -16.094 -3.646 1 98.88 138 VAL B CA 1
ATOM 3689 C C . VAL B 1 138 ? -3.311 -16.797 -3.586 1 98.88 138 VAL B C 1
ATOM 3691 O O . VAL B 1 138 ? -2.969 -17.406 -2.574 1 98.88 138 VAL B O 1
ATOM 3694 N N . ILE B 1 139 ? -2.523 -16.688 -4.66 1 98.75 13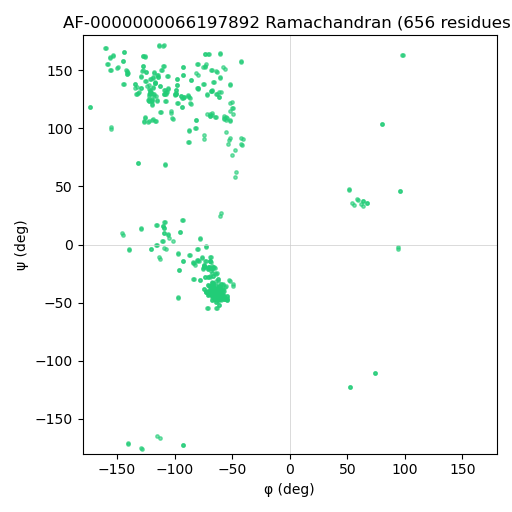9 ILE B N 1
ATOM 3695 C CA . ILE B 1 139 ? -1.263 -17.422 -4.715 1 98.75 139 ILE B CA 1
ATOM 3696 C C . ILE B 1 139 ? -0.129 -16.469 -5.086 1 98.75 139 ILE B C 1
ATOM 3698 O O . ILE B 1 139 ? -0.313 -15.562 -5.902 1 98.75 139 ILE B O 1
ATOM 3702 N N . SER B 1 140 ? 0.935 -16.531 -4.43 1 97.81 140 SER B N 1
ATOM 3703 C CA . SER B 1 140 ? 2.227 -15.977 -4.816 1 97.81 140 SER B CA 1
ATOM 3704 C C . SER B 1 140 ? 3.281 -17.062 -4.949 1 97.81 140 SER B C 1
ATOM 3706 O O . SER B 1 140 ? 3.656 -17.703 -3.961 1 97.81 140 SER B O 1
ATOM 3708 N N . ASP B 1 141 ? 3.67 -17.359 -6.156 1 94.25 141 ASP B N 1
ATOM 3709 C CA . ASP B 1 141 ? 4.625 -18.422 -6.457 1 94.25 141 ASP B CA 1
ATOM 3710 C C . ASP B 1 141 ? 5.523 -18.047 -7.629 1 94.25 141 ASP B C 1
ATOM 3712 O O . ASP B 1 141 ? 5.062 -17.438 -8.602 1 94.25 141 ASP B O 1
ATOM 3716 N N . LYS B 1 142 ? 6.785 -18.359 -7.477 1 91.25 142 LYS B N 1
ATOM 3717 C CA . LYS B 1 142 ? 7.719 -18.094 -8.57 1 91.25 142 LYS B CA 1
ATOM 3718 C C . LYS B 1 142 ? 7.523 -19.094 -9.703 1 91.25 142 LYS B C 1
ATOM 3720 O O . LYS B 1 142 ? 7.863 -18.812 -10.859 1 91.25 142 LYS B O 1
ATOM 3725 N N . ASN B 1 143 ? 7.059 -20.266 -9.367 1 94.81 143 ASN B N 1
ATOM 3726 C CA . ASN B 1 143 ? 6.754 -21.266 -10.383 1 94.81 143 ASN B CA 1
ATOM 3727 C C . ASN B 1 143 ? 5.391 -21.031 -11.023 1 94.81 143 ASN B C 1
ATOM 3729 O O . ASN B 1 143 ? 4.359 -21.328 -10.422 1 94.81 143 ASN B O 1
ATOM 3733 N N . LEU B 1 144 ? 5.414 -20.578 -12.234 1 96.94 144 LEU B N 1
ATOM 3734 C CA . LEU B 1 144 ? 4.191 -20.156 -12.914 1 96.94 144 LEU B CA 1
ATOM 3735 C C . LEU B 1 144 ? 3.363 -21.359 -13.336 1 96.94 144 LEU B C 1
ATOM 3737 O O . LEU B 1 144 ? 2.152 -21.25 -13.547 1 96.94 144 LEU B O 1
ATOM 3741 N N . ASN B 1 145 ? 3.986 -22.531 -13.406 1 96.31 145 ASN B N 1
ATOM 3742 C CA . ASN B 1 145 ? 3.219 -23.75 -13.641 1 96.31 145 ASN B CA 1
ATOM 3743 C C . ASN B 1 145 ? 2.279 -24.047 -12.477 1 96.31 145 ASN B C 1
ATOM 3745 O O . ASN B 1 145 ? 1.152 -24.5 -12.68 1 96.31 145 ASN B O 1
ATOM 3749 N N . ASN B 1 146 ? 2.805 -23.797 -11.273 1 96.62 146 ASN B N 1
ATOM 3750 C CA . ASN B 1 146 ? 1.962 -23.938 -10.086 1 96.62 146 ASN B CA 1
ATOM 3751 C C . ASN B 1 146 ? 0.771 -22.984 -10.141 1 96.62 146 ASN B C 1
ATOM 3753 O O . ASN B 1 146 ? -0.353 -23.359 -9.812 1 96.62 146 ASN B O 1
ATOM 3757 N N . VAL B 1 147 ? 1.024 -21.766 -10.562 1 97.75 147 VAL B N 1
ATOM 3758 C CA . VAL B 1 147 ? -0.01 -20.734 -10.672 1 97.75 147 VAL B CA 1
ATOM 3759 C C . VAL B 1 147 ? -1.085 -21.188 -11.656 1 97.75 147 VAL B C 1
ATOM 3761 O O . VAL B 1 147 ? -2.279 -21.125 -11.359 1 97.75 147 VAL B O 1
ATOM 3764 N N . SER B 1 148 ? -0.636 -21.672 -12.781 1 97.75 148 SER B N 1
ATOM 3765 C CA . SER B 1 148 ? -1.546 -22.141 -13.82 1 97.75 148 SER B CA 1
ATOM 3766 C C . SER B 1 148 ? -2.4 -23.312 -13.328 1 97.75 148 SER B C 1
ATOM 3768 O O . SER B 1 148 ? -3.605 -23.359 -13.586 1 97.75 148 SER B O 1
ATOM 3770 N N . LYS B 1 149 ? -1.795 -24.188 -12.648 1 96.88 149 LYS B N 1
ATOM 3771 C CA . LYS B 1 149 ? -2.494 -25.359 -12.141 1 96.88 149 LYS B CA 1
ATOM 3772 C C . LYS B 1 149 ? -3.58 -24.969 -11.141 1 96.88 149 LYS B C 1
ATOM 3774 O O . LYS B 1 149 ? -4.723 -25.406 -11.25 1 96.88 149 LYS B O 1
ATOM 3779 N N . VAL B 1 150 ? -3.227 -24.156 -10.195 1 98.31 150 VAL B N 1
ATOM 3780 C CA . VAL B 1 150 ? -4.176 -23.719 -9.18 1 98.31 150 VAL B CA 1
ATOM 3781 C C . VAL B 1 150 ? -5.305 -22.922 -9.828 1 98.31 150 VAL B C 1
ATOM 3783 O O . VAL B 1 150 ? -6.473 -23.078 -9.461 1 98.31 150 VAL B O 1
ATOM 3786 N N . ASN B 1 151 ? -4.926 -22.078 -10.805 1 98.56 151 ASN B N 1
ATOM 3787 C CA . ASN B 1 151 ? -5.949 -21.312 -11.508 1 98.56 151 ASN B CA 1
ATOM 3788 C C . ASN B 1 151 ? -6.953 -22.234 -12.195 1 98.56 151 ASN B C 1
ATOM 3790 O O . ASN B 1 151 ? -8.164 -22 -12.133 1 98.56 151 ASN B O 1
ATOM 3794 N N . SER B 1 152 ? -6.441 -23.234 -12.859 1 98 152 SER B N 1
ATOM 3795 C CA . SER B 1 152 ? -7.312 -24.188 -13.547 1 98 152 SER B CA 1
ATOM 3796 C C . SER B 1 152 ? -8.273 -24.859 -12.578 1 98 152 SER B C 1
ATOM 3798 O O . SER B 1 152 ? -9.453 -25.031 -12.883 1 98 152 SER B O 1
ATOM 3800 N N . LEU B 1 153 ? -7.766 -25.25 -11.438 1 98.19 153 LEU B N 1
ATOM 3801 C CA . LEU B 1 153 ? -8.586 -25.875 -10.414 1 98.19 153 LEU B CA 1
ATOM 3802 C C . LEU B 1 153 ? -9.672 -24.922 -9.93 1 98.19 153 LEU B C 1
ATOM 3804 O O . LEU B 1 153 ? -10.828 -25.312 -9.75 1 98.19 153 LEU B O 1
ATOM 3808 N N . CYS B 1 154 ? -9.305 -23.672 -9.688 1 98.69 154 CYS B N 1
ATOM 3809 C CA . CYS B 1 154 ? -10.258 -22.672 -9.234 1 98.69 154 CYS B CA 1
ATOM 3810 C C . CYS B 1 154 ? -11.352 -22.438 -10.281 1 98.69 154 CYS B C 1
ATOM 3812 O O . CYS B 1 154 ? -12.531 -22.406 -9.953 1 98.69 154 CYS B O 1
ATOM 3814 N N . ARG B 1 155 ? -10.922 -22.297 -11.484 1 97.94 155 ARG B N 1
ATOM 3815 C CA . ARG B 1 155 ? -11.867 -22.031 -12.562 1 97.94 155 ARG B CA 1
ATOM 3816 C C . ARG B 1 155 ? -12.875 -23.172 -12.703 1 97.94 155 ARG B C 1
ATOM 3818 O O . ARG B 1 155 ? -14.07 -22.922 -12.852 1 97.94 155 ARG B O 1
ATOM 3825 N N . LYS B 1 156 ? -12.398 -24.359 -12.641 1 97.81 156 LYS B N 1
ATOM 3826 C CA . LYS B 1 156 ? -13.234 -25.547 -12.734 1 97.81 156 LYS B CA 1
ATOM 3827 C C . LYS B 1 156 ? -14.305 -25.562 -11.648 1 97.81 156 LYS B C 1
ATOM 3829 O O . LYS B 1 156 ? -15.414 -26.031 -11.875 1 97.81 156 LYS B O 1
ATOM 3834 N N . ASN B 1 157 ? -14 -25.047 -10.477 1 98.12 157 ASN B N 1
ATOM 3835 C CA . ASN B 1 157 ? -14.891 -25.125 -9.328 1 98.12 157 ASN B CA 1
ATOM 3836 C C . ASN B 1 157 ? -15.555 -23.781 -9.039 1 98.12 157 ASN B C 1
ATOM 3838 O O . ASN B 1 157 ? -16.156 -23.594 -7.984 1 98.12 157 ASN B O 1
ATOM 3842 N N . ASN B 1 158 ? -15.398 -22.812 -9.922 1 97.56 158 ASN B N 1
ATOM 3843 C CA . ASN B 1 158 ? -15.977 -21.469 -9.828 1 97.56 158 ASN B CA 1
ATOM 3844 C C . ASN B 1 158 ? -15.539 -20.75 -8.555 1 97.56 158 ASN B C 1
ATOM 3846 O O . ASN B 1 158 ? -16.359 -20.172 -7.852 1 97.56 158 ASN B O 1
ATOM 3850 N N . VAL B 1 159 ? -14.273 -20.953 -8.211 1 98.62 159 VAL B N 1
ATOM 3851 C CA . VAL B 1 159 ? -13.633 -20.25 -7.105 1 98.62 159 VAL B CA 1
ATOM 3852 C C . VAL B 1 159 ? -12.805 -19.094 -7.648 1 98.62 159 VAL B C 1
ATOM 3854 O O . VAL B 1 159 ? -12.047 -19.25 -8.602 1 98.62 159 VAL B O 1
ATOM 3857 N N . SER B 1 160 ? -13 -17.875 -7.102 1 98.75 160 SER B N 1
ATOM 3858 C CA . SER B 1 160 ? -12.234 -16.703 -7.527 1 98.75 160 SER B CA 1
ATOM 3859 C C . SER B 1 160 ? -10.742 -16.906 -7.293 1 98.75 160 SER B C 1
ATOM 3861 O O . SER B 1 160 ? -10.344 -17.516 -6.301 1 98.75 160 SER B O 1
ATOM 3863 N N . PHE B 1 161 ? -9.93 -16.359 -8.242 1 98.81 161 PHE B N 1
ATOM 3864 C CA . PHE B 1 161 ? -8.5 -16.625 -8.211 1 98.81 161 PHE B CA 1
ATOM 3865 C C . PHE B 1 161 ? -7.707 -15.336 -8.414 1 98.81 161 PHE B C 1
ATOM 3867 O O . PHE B 1 161 ? -8.039 -14.523 -9.281 1 98.81 161 PHE B O 1
ATOM 3874 N N . ILE B 1 162 ? -6.645 -15.164 -7.551 1 98.88 162 ILE B N 1
ATOM 3875 C CA . ILE B 1 162 ? -5.703 -14.062 -7.73 1 98.88 162 ILE B CA 1
ATOM 3876 C C . ILE B 1 162 ? -4.273 -14.586 -7.664 1 98.88 162 ILE B C 1
ATOM 3878 O O . ILE B 1 162 ? -3.941 -15.398 -6.793 1 98.88 162 ILE B O 1
ATOM 3882 N N . PHE B 1 163 ? -3.498 -14.195 -8.625 1 98.81 163 PHE B N 1
ATOM 3883 C CA . PHE B 1 163 ? -2.049 -14.344 -8.602 1 98.81 163 PHE B CA 1
ATOM 3884 C C . PHE B 1 163 ? -1.369 -12.992 -8.414 1 98.81 163 PHE B C 1
ATOM 3886 O O . PHE B 1 163 ? -1.745 -12.008 -9.047 1 98.81 163 PHE B O 1
ATOM 3893 N N . SER B 1 164 ? -0.447 -12.906 -7.453 1 98.38 164 SER B N 1
ATOM 3894 C CA . SER B 1 164 ? 0.307 -11.672 -7.242 1 98.38 164 SER B CA 1
ATOM 3895 C C . SER B 1 164 ? 1.761 -11.969 -6.887 1 98.38 164 SER B C 1
ATOM 3897 O O . SER B 1 164 ? 2.059 -12.984 -6.262 1 98.38 164 SER B O 1
ATOM 3899 N N . HIS B 1 165 ? 2.627 -11.094 -7.32 1 96.81 165 HIS B N 1
ATOM 3900 C CA . HIS B 1 165 ? 4.051 -11.219 -7.031 1 96.81 165 HIS B CA 1
ATOM 3901 C C . HIS B 1 165 ? 4.75 -9.867 -7.09 1 96.81 165 HIS B C 1
ATOM 3903 O O . HIS B 1 165 ? 4.293 -8.953 -7.785 1 96.81 165 HIS B O 1
ATOM 3909 N N . SER B 1 166 ? 5.809 -9.703 -6.297 1 95.38 166 SER B N 1
ATOM 3910 C CA . SER B 1 166 ? 6.656 -8.516 -6.359 1 95.38 166 SER B CA 1
ATOM 3911 C C . SER B 1 166 ? 8.062 -8.859 -6.84 1 95.38 166 SER B C 1
ATOM 3913 O O . SER B 1 166 ? 8.57 -9.945 -6.547 1 95.38 166 SER B O 1
ATOM 3915 N N . PHE B 1 167 ? 8.703 -7.938 -7.648 1 92.94 167 PHE B N 1
ATOM 3916 C CA . PHE B 1 167 ? 10.008 -8.094 -8.281 1 92.94 167 PHE B CA 1
ATOM 3917 C C . PHE B 1 167 ? 10.867 -6.859 -8.047 1 92.94 167 PHE B C 1
ATOM 3919 O O . PHE B 1 167 ? 11.203 -6.137 -8.984 1 92.94 167 PHE B O 1
ATOM 3926 N N . GLY B 1 168 ? 11.281 -6.688 -6.828 1 92.75 168 GLY B N 1
ATOM 3927 C CA . GLY B 1 168 ? 12.008 -5.465 -6.527 1 92.75 168 GLY B CA 1
ATOM 3928 C C . GLY B 1 168 ? 11.117 -4.242 -6.457 1 92.75 168 GLY B C 1
ATOM 3929 O O . GLY B 1 168 ? 10.188 -4.188 -5.652 1 92.75 168 GLY B O 1
ATOM 3930 N N . LEU B 1 169 ? 11.281 -3.381 -7.426 1 92.69 169 LEU B N 1
ATOM 3931 C CA . LEU B 1 169 ? 10.508 -2.143 -7.43 1 92.69 169 LEU B CA 1
ATOM 3932 C C . LEU B 1 169 ? 9.25 -2.287 -8.281 1 92.69 169 LEU B C 1
ATOM 3934 O O . LEU B 1 169 ? 8.562 -1.302 -8.555 1 92.69 169 LEU B O 1
ATOM 3938 N N . LYS B 1 170 ? 8.977 -3.518 -8.648 1 93.5 170 LYS B N 1
ATOM 3939 C CA . LYS B 1 170 ? 7.805 -3.801 -9.477 1 93.5 170 LYS B CA 1
ATOM 3940 C C . LYS B 1 170 ? 6.91 -4.852 -8.828 1 93.5 170 LYS B C 1
ATOM 3942 O O . LYS B 1 170 ? 7.336 -5.547 -7.898 1 93.5 170 LYS B O 1
ATOM 3947 N N . GLY B 1 171 ? 5.715 -4.949 -9.234 1 95.5 171 GLY B N 1
ATOM 3948 C CA . GLY B 1 171 ? 4.762 -5.953 -8.781 1 95.5 171 GLY B CA 1
ATOM 3949 C C . GLY B 1 171 ? 3.596 -6.141 -9.734 1 95.5 171 GLY B C 1
ATOM 3950 O O . GLY B 1 171 ? 3.459 -5.395 -10.711 1 95.5 171 GLY B O 1
ATOM 3951 N N . LEU B 1 172 ? 2.84 -7.16 -9.492 1 95.06 172 LEU B N 1
ATOM 3952 C CA . LEU B 1 172 ? 1.693 -7.398 -10.359 1 95.06 172 LEU B CA 1
ATOM 3953 C C . LEU B 1 172 ? 0.597 -8.156 -9.625 1 95.06 172 LEU B C 1
ATOM 3955 O O . LEU B 1 172 ? 0.842 -8.734 -8.562 1 95.06 172 LEU B O 1
ATOM 3959 N N . PHE B 1 173 ? -0.577 -8.156 -10.094 1 95.38 173 PHE B N 1
ATOM 3960 C CA . PHE B 1 173 ? -1.569 -9.172 -9.773 1 95.38 173 PHE B CA 1
ATOM 3961 C C . PHE B 1 173 ? -2.404 -9.523 -11 1 95.38 173 PHE B C 1
ATOM 3963 O O . PHE B 1 173 ? -2.463 -8.75 -11.961 1 95.38 173 PHE B O 1
ATOM 3970 N N . PHE B 1 174 ? -2.836 -10.648 -11.094 1 97.62 174 PHE B N 1
ATOM 3971 C CA . PHE B 1 174 ? -3.742 -11.25 -12.062 1 97.62 174 PHE B CA 1
ATOM 3972 C C . PHE B 1 174 ? -4.965 -11.836 -11.367 1 97.62 174 PHE B C 1
ATOM 3974 O O . PHE B 1 174 ? -4.848 -12.453 -10.305 1 97.62 174 PHE B O 1
ATOM 3981 N N . SER B 1 175 ? -6.133 -11.609 -11.961 1 98.12 175 SER B N 1
ATOM 3982 C CA . SER B 1 175 ? -7.336 -12.211 -11.406 1 98.12 175 SER B CA 1
ATOM 3983 C C . SER B 1 175 ? -8.086 -13.016 -12.461 1 98.12 175 SER B C 1
ATOM 3985 O O . SER B 1 175 ? -8.094 -12.648 -13.641 1 98.12 175 SER B O 1
ATOM 3987 N N . ASP B 1 176 ? -8.578 -14.07 -12.086 1 98.5 176 ASP B N 1
ATOM 3988 C CA . ASP B 1 176 ? -9.523 -14.891 -12.844 1 98.5 176 ASP B CA 1
ATOM 3989 C C . ASP B 1 176 ? -10.781 -15.172 -12.023 1 98.5 176 ASP B C 1
ATOM 3991 O O . ASP B 1 176 ? -10.766 -16 -11.117 1 98.5 176 ASP B O 1
ATOM 3995 N N . LEU B 1 177 ? -11.867 -14.516 -12.477 1 98.19 177 LEU B N 1
ATOM 3996 C CA . LEU B 1 177 ? -13.133 -14.633 -11.758 1 98.19 177 LEU B CA 1
ATOM 3997 C C . LEU B 1 177 ? -14.18 -15.336 -12.617 1 98.19 177 LEU B C 1
ATOM 3999 O O . LEU B 1 177 ? -15.383 -15.172 -12.391 1 98.19 177 LEU B O 1
ATOM 4003 N N . ASN B 1 178 ? -13.711 -16.016 -13.656 1 97 178 ASN B N 1
ATOM 4004 C CA . ASN B 1 178 ? -14.633 -16.656 -14.586 1 97 178 ASN B CA 1
ATOM 4005 C C . ASN B 1 178 ? -15.68 -15.68 -15.109 1 97 178 ASN B C 1
ATOM 4007 O O . ASN B 1 178 ? -15.336 -14.672 -15.727 1 97 178 ASN B O 1
ATOM 4011 N N . GLU B 1 179 ? -16.938 -15.945 -14.938 1 96.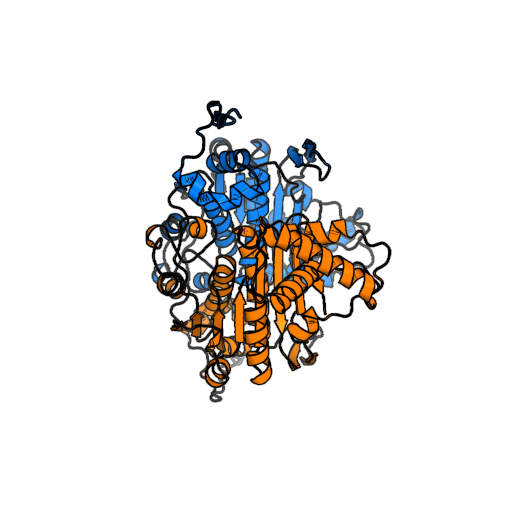38 179 GLU B N 1
ATOM 4012 C CA . GLU B 1 179 ? -18.016 -14.977 -15.094 1 96.38 179 GLU B CA 1
ATOM 4013 C C . GLU B 1 179 ? -18.375 -14.336 -13.758 1 96.38 179 GLU B C 1
ATOM 4015 O O . GLU B 1 179 ? -18.719 -15.023 -12.797 1 96.38 179 GLU B O 1
ATOM 4020 N N . PHE B 1 180 ? -18.203 -13.078 -13.703 1 96.69 180 PHE B N 1
ATOM 4021 C CA . PHE B 1 180 ? -18.328 -12.391 -12.422 1 96.69 180 PHE B CA 1
ATOM 4022 C C . PHE B 1 180 ? -19.438 -11.344 -12.477 1 96.69 180 PHE B C 1
ATOM 4024 O O . PHE B 1 180 ? -19.406 -10.438 -13.305 1 96.69 180 PHE B O 1
ATOM 4031 N N . LYS B 1 181 ? -20.359 -11.531 -11.625 1 96.44 181 LYS B N 1
ATOM 4032 C CA . LYS B 1 181 ? -21.469 -10.594 -11.508 1 96.44 181 LYS B CA 1
ATOM 4033 C C . LYS B 1 181 ? -21.266 -9.633 -10.336 1 96.44 181 LYS B C 1
ATOM 4035 O O . LYS B 1 181 ? -20.891 -10.055 -9.242 1 96.44 181 LYS B O 1
ATOM 4040 N N . TYR B 1 182 ? -21.406 -8.375 -10.578 1 94.5 182 TYR B N 1
ATOM 4041 C CA . TYR B 1 182 ? -21.344 -7.387 -9.508 1 94.5 182 TYR B CA 1
ATOM 4042 C C . TYR B 1 182 ? -22.312 -6.246 -9.758 1 94.5 182 TYR B C 1
ATOM 4044 O O . TYR B 1 182 ? -22.891 -6.133 -10.844 1 94.5 182 TYR B O 1
ATOM 4052 N N . PHE B 1 183 ? -22.547 -5.438 -8.672 1 93.06 183 PHE B N 1
ATOM 4053 C CA . PHE B 1 183 ? -23.5 -4.328 -8.711 1 93.06 183 PHE B CA 1
ATOM 4054 C C . PHE B 1 183 ? -22.797 -3.014 -8.375 1 93.06 183 PHE B C 1
ATOM 4056 O O . PHE B 1 183 ? -21.828 -2.994 -7.613 1 93.06 183 PHE B O 1
ATOM 4063 N N . THR B 1 184 ? -23.172 -2.012 -9.016 1 88.94 184 THR B N 1
ATOM 4064 C CA . THR B 1 184 ? -22.703 -0.672 -8.68 1 88.94 184 THR B CA 1
ATOM 4065 C C . THR B 1 184 ? -23.875 0.264 -8.43 1 88.94 184 THR B C 1
ATOM 4067 O O . THR B 1 184 ? -25 0 -8.883 1 88.94 184 THR B O 1
ATOM 4070 N N . LYS B 1 185 ? -23.703 1.276 -7.523 1 81.31 185 LYS B N 1
ATOM 4071 C CA . LYS B 1 185 ? -24.688 2.332 -7.301 1 81.31 185 LYS B CA 1
ATOM 4072 C C . LYS B 1 185 ? -24.375 3.564 -8.141 1 81.31 185 LYS B C 1
ATOM 4074 O O . LYS B 1 185 ? -23.219 3.996 -8.211 1 81.31 185 LYS B O 1
ATOM 4079 N N . THR B 1 186 ? -25.344 3.986 -8.852 1 75.5 186 THR B N 1
ATOM 4080 C CA . THR B 1 186 ? -25.141 5.176 -9.672 1 75.5 186 THR B CA 1
ATOM 4081 C C . THR B 1 186 ? -25.094 6.43 -8.797 1 75.5 186 THR B C 1
ATOM 4083 O O . THR B 1 186 ? -25.5 6.398 -7.633 1 75.5 186 THR B O 1
ATOM 4086 N N . THR B 1 187 ? -24.422 7.484 -9.312 1 67.38 187 THR B N 1
ATOM 4087 C CA . THR B 1 187 ? -24.328 8.758 -8.609 1 67.38 187 THR B CA 1
ATOM 4088 C C . THR B 1 187 ? -25.609 9.562 -8.758 1 67.38 187 THR B C 1
ATOM 4090 O O . THR B 1 187 ? -25.703 10.68 -8.25 1 67.38 187 THR B O 1
ATOM 4093 N N . THR B 1 188 ? -26.594 9 -9.375 1 67.31 188 THR B N 1
ATOM 4094 C CA . THR B 1 188 ? -27.859 9.711 -9.555 1 67.31 188 THR B CA 1
ATOM 4095 C C . THR B 1 188 ? -28.641 9.781 -8.242 1 67.31 188 THR B C 1
ATOM 4097 O O . THR B 1 188 ? -28.312 9.086 -7.281 1 67.31 188 THR B O 1
ATOM 4100 N N . GLU B 1 189 ? -29.469 10.805 -8.102 1 70.75 189 GLU B N 1
ATOM 4101 C CA . GLU B 1 189 ? -30.375 10.906 -6.965 1 70.75 189 GLU B CA 1
ATOM 4102 C C . GLU B 1 189 ? -31.812 10.531 -7.359 1 70.75 189 GLU B C 1
ATOM 4104 O O . GLU B 1 189 ? -32.438 11.203 -8.188 1 70.75 189 GLU B O 1
ATOM 4109 N N . PRO B 1 190 ? -32.281 9.461 -6.824 1 79.75 190 PRO B N 1
ATOM 4110 C CA . PRO B 1 190 ? -31.688 8.523 -5.875 1 79.75 190 PRO B CA 1
ATOM 4111 C C . PRO B 1 190 ? -30.75 7.527 -6.551 1 79.75 190 PRO B C 1
ATOM 4113 O O . PRO B 1 190 ? -30.906 7.234 -7.738 1 79.75 190 PRO B O 1
ATOM 4116 N N . PRO B 1 191 ? -29.859 7.02 -5.832 1 81.69 191 PRO B N 1
ATOM 4117 C CA . PRO B 1 191 ? -28.938 6.059 -6.449 1 81.69 191 PRO B CA 1
ATOM 4118 C C . PRO B 1 191 ? -29.656 4.82 -6.984 1 81.69 191 PRO B C 1
ATOM 4120 O O . PRO B 1 191 ? -30.609 4.34 -6.371 1 81.69 191 PRO B O 1
ATOM 4123 N N . LYS B 1 192 ? -29.422 4.496 -8.242 1 84.81 192 LYS B N 1
ATOM 4124 C CA . LYS B 1 192 ? -29.938 3.273 -8.859 1 84.81 192 LYS B CA 1
ATOM 4125 C C . LYS B 1 192 ? -28.875 2.18 -8.867 1 84.81 192 LYS B C 1
ATOM 4127 O O . LYS B 1 192 ? -27.688 2.467 -9.016 1 84.81 192 LYS B O 1
ATOM 4132 N N . THR B 1 193 ? -29.328 0.917 -8.633 1 88.62 193 THR B N 1
ATOM 4133 C CA . THR B 1 193 ? -28.422 -0.226 -8.68 1 88.62 193 THR B CA 1
ATOM 4134 C C . THR B 1 193 ? -28.297 -0.763 -10.102 1 88.62 193 THR B C 1
ATOM 4136 O O . THR B 1 193 ? -29.312 -0.993 -10.773 1 88.62 193 THR B O 1
ATOM 4139 N N . GLU B 1 194 ? -27.078 -0.876 -10.586 1 92.75 194 GLU B N 1
ATOM 4140 C CA . GLU B 1 194 ? -26.797 -1.449 -11.898 1 92.75 194 GLU B CA 1
ATOM 4141 C C . GLU B 1 194 ? -26.047 -2.777 -11.773 1 92.75 194 GLU B C 1
ATOM 4143 O O . GLU B 1 194 ? -25.109 -2.898 -10.977 1 92.75 194 GLU B O 1
ATOM 4148 N N . THR B 1 195 ? -26.516 -3.678 -12.578 1 94 195 THR B N 1
ATOM 4149 C CA . THR B 1 195 ? -25.891 -4.996 -12.602 1 94 195 THR B CA 1
ATOM 4150 C C . THR B 1 195 ? -24.906 -5.109 -13.758 1 94 195 THR B C 1
ATOM 4152 O O . THR B 1 195 ? -25.203 -4.684 -14.875 1 94 195 THR B O 1
ATOM 4155 N N . HIS B 1 196 ? -23.734 -5.719 -13.422 1 95.31 196 HIS B N 1
ATOM 4156 C CA . HIS B 1 196 ? -22.688 -5.914 -14.422 1 95.31 196 HIS B CA 1
ATOM 4157 C C . HIS B 1 196 ? -22.203 -7.359 -14.438 1 95.31 196 HIS B C 1
ATOM 4159 O O . HIS B 1 196 ? -22.234 -8.031 -13.406 1 95.31 196 HIS B O 1
ATOM 4165 N N . ILE B 1 197 ? -21.891 -7.805 -15.633 1 96.25 197 ILE B N 1
ATOM 4166 C CA . ILE B 1 197 ? -21.25 -9.109 -15.789 1 96.25 197 ILE B CA 1
ATOM 4167 C C . ILE B 1 197 ? -19.922 -8.953 -16.516 1 96.25 197 ILE B C 1
ATOM 4169 O O . ILE B 1 197 ? -19.875 -8.359 -17.594 1 96.25 197 ILE B O 1
ATOM 4173 N N . SER B 1 198 ? -18.906 -9.438 -15.906 1 95.56 198 SER B N 1
ATOM 4174 C CA . SER B 1 198 ? -17.578 -9.422 -16.516 1 95.56 198 SER B CA 1
ATOM 4175 C C . SER B 1 198 ? -17.062 -10.844 -16.734 1 95.56 198 SER B C 1
ATOM 4177 O O . SER B 1 198 ? -17.234 -11.711 -15.891 1 95.56 198 SER B O 1
ATOM 4179 N N . ILE B 1 199 ? -16.438 -11.039 -17.891 1 96.38 199 ILE B N 1
ATOM 4180 C CA . ILE B 1 199 ? -15.852 -12.336 -18.219 1 96.38 199 ILE B CA 1
ATOM 4181 C C . ILE B 1 199 ? -14.328 -12.258 -18.125 1 96.38 199 ILE B C 1
ATOM 4183 O O . ILE B 1 199 ? -13.711 -11.352 -18.688 1 96.38 199 ILE B O 1
ATOM 4187 N N . PHE B 1 200 ? -13.789 -13.211 -17.438 1 97.19 200 PHE B N 1
ATOM 4188 C CA . PHE B 1 200 ? -12.352 -13.234 -17.25 1 97.19 200 PHE B CA 1
ATOM 4189 C C . PHE B 1 200 ? -11.711 -14.383 -18 1 97.19 200 PHE B C 1
ATOM 4191 O O . PHE B 1 200 ? -12.312 -15.453 -18.156 1 97.19 200 PHE B O 1
ATOM 4198 N N . LYS B 1 201 ? -10.492 -14.156 -18.391 1 96.44 201 LYS B N 1
ATOM 4199 C CA . LYS B 1 201 ? -9.703 -15.219 -19.016 1 96.44 201 LYS B CA 1
ATOM 4200 C C . LYS B 1 201 ? -8.875 -15.961 -17.969 1 96.44 201 LYS B C 1
ATOM 4202 O O . LYS B 1 201 ? -8.492 -15.391 -16.938 1 96.44 201 LYS B O 1
ATOM 4207 N N . SER B 1 202 ? -8.602 -17.188 -18.266 1 97.31 202 SER B N 1
ATOM 4208 C CA . SER B 1 202 ? -7.734 -17.969 -17.391 1 97.31 202 SER B CA 1
ATOM 4209 C C . SER B 1 202 ? -6.281 -17.531 -17.531 1 97.31 202 SER B C 1
ATOM 4211 O O . SER B 1 202 ? -5.926 -16.812 -18.469 1 97.31 202 SER B O 1
ATOM 4213 N N . PHE B 1 203 ? -5.496 -17.922 -16.594 1 97.56 203 PHE B N 1
ATOM 4214 C CA . PHE B 1 203 ? -4.07 -17.625 -16.641 1 97.56 203 PHE B CA 1
ATOM 4215 C C . PHE B 1 203 ? -3.443 -18.172 -17.922 1 97.56 203 PHE B C 1
ATOM 4217 O O . PHE B 1 203 ? -2.689 -17.469 -18.594 1 97.56 203 PHE B O 1
ATOM 4224 N N . LYS B 1 204 ? -3.795 -19.406 -18.234 1 95.94 204 LYS B N 1
ATOM 4225 C CA . LYS B 1 204 ? -3.258 -20.047 -19.438 1 95.94 204 LYS B CA 1
ATOM 4226 C C . LYS B 1 204 ? -3.664 -19.297 -20.703 1 95.94 204 LYS B C 1
ATOM 4228 O O . LYS B 1 204 ? -2.846 -19.094 -21.594 1 95.94 204 LYS B O 1
ATOM 4233 N N . GLU B 1 205 ? -4.922 -18.922 -20.766 1 95.38 205 GLU B N 1
ATOM 4234 C CA . GLU B 1 205 ? -5.402 -18.156 -21.906 1 95.38 205 GLU B CA 1
ATOM 4235 C C . GLU B 1 205 ? -4.664 -16.828 -22.031 1 95.38 205 GLU B C 1
ATOM 4237 O O . GLU B 1 205 ? -4.293 -16.422 -23.141 1 95.38 205 GLU B O 1
ATOM 4242 N N . SER B 1 206 ? -4.453 -16.172 -20.891 1 94.56 206 SER B N 1
ATOM 4243 C CA . SER B 1 206 ? -3.777 -14.883 -20.891 1 94.56 206 SER B CA 1
ATOM 4244 C C . SER B 1 206 ? -2.316 -15.023 -21.312 1 94.56 206 SER B C 1
ATOM 4246 O O . SER B 1 206 ? -1.796 -14.195 -22.062 1 94.56 206 SER B O 1
ATOM 4248 N N . MET B 1 207 ? -1.672 -16.062 -20.797 1 93.75 207 MET B N 1
ATOM 4249 C CA . MET B 1 207 ? -0.261 -16.281 -21.109 1 93.75 207 MET B CA 1
ATOM 4250 C C . MET B 1 207 ? -0.075 -16.656 -22.578 1 93.75 207 MET B C 1
ATOM 4252 O O . MET B 1 207 ? 1.022 -16.516 -23.125 1 93.75 207 MET B O 1
ATOM 4256 N N . GLY B 1 208 ? -1.051 -17.109 -23.156 1 90.44 208 GLY B N 1
ATOM 4257 C CA . GLY B 1 208 ? -1.019 -17.438 -24.578 1 90.44 208 GLY B CA 1
ATOM 4258 C C . GLY B 1 208 ? -1.506 -16.312 -25.469 1 90.44 208 GLY B C 1
ATOM 4259 O O . GLY B 1 208 ? -1.954 -16.547 -26.594 1 90.44 208 GLY B O 1
ATOM 4260 N N . TYR B 1 209 ? -1.479 -15.188 -24.984 1 88.69 209 TYR B N 1
ATOM 4261 C CA . TYR B 1 209 ? -1.972 -14 -25.672 1 88.69 209 TYR B CA 1
ATOM 4262 C C . TYR B 1 209 ? -1.376 -13.875 -27.062 1 88.69 209 TYR B C 1
ATOM 4264 O O . TYR B 1 209 ? -0.193 -14.164 -27.266 1 88.69 209 TYR B O 1
ATOM 4272 N N . ASP B 1 210 ? -2.266 -13.508 -28.016 1 87.25 210 ASP B N 1
ATOM 4273 C CA . ASP B 1 210 ? -1.849 -13.234 -29.391 1 87.25 210 ASP B CA 1
ATOM 4274 C C . ASP B 1 210 ? -1.294 -11.812 -29.516 1 87.25 210 ASP B C 1
ATOM 4276 O O . ASP B 1 210 ? -2.051 -10.859 -29.719 1 87.25 210 ASP B O 1
ATOM 4280 N N . TRP B 1 211 ? -0.022 -11.742 -29.516 1 86.5 211 TRP B N 1
ATOM 4281 C CA . TRP B 1 211 ? 0.665 -10.453 -29.484 1 86.5 211 TRP B CA 1
ATOM 4282 C C . TRP B 1 211 ? 0.477 -9.703 -30.797 1 86.5 211 TRP B C 1
ATOM 4284 O O . TRP B 1 211 ? 0.761 -8.5 -30.875 1 86.5 211 TRP B O 1
ATOM 4294 N N . SER B 1 212 ? 0.025 -10.32 -31.828 1 82.25 212 SER B N 1
ATOM 4295 C CA . SER B 1 212 ? -0.225 -9.648 -33.094 1 82.25 212 SER B CA 1
ATOM 4296 C C . SER B 1 212 ? -1.375 -8.656 -33 1 82.25 212 SER B C 1
ATOM 4298 O O . SER B 1 212 ? -1.507 -7.754 -33.812 1 82.25 212 SER B O 1
ATOM 4300 N N . LYS B 1 213 ? -2.166 -8.82 -31.984 1 76.38 213 LYS B N 1
ATOM 4301 C CA . LYS B 1 213 ? -3.354 -7.992 -31.797 1 76.38 213 LYS B CA 1
ATOM 4302 C C . LYS B 1 213 ? -3.014 -6.715 -31.031 1 76.38 213 LYS B C 1
ATOM 4304 O O . LYS B 1 213 ? -3.865 -5.84 -30.875 1 76.38 213 LYS B O 1
ATOM 4309 N N . THR B 1 214 ? -1.829 -6.707 -30.562 1 69.94 214 THR B N 1
ATOM 4310 C CA . THR B 1 214 ? -1.454 -5.551 -29.75 1 69.94 214 THR B CA 1
ATOM 4311 C C . THR B 1 214 ? -1.224 -4.324 -30.641 1 69.94 214 THR B C 1
ATOM 4313 O O . THR B 1 214 ? -0.429 -4.371 -31.578 1 69.94 214 THR B O 1
ATOM 4316 N N . ASN B 1 215 ? -2.279 -3.492 -30.812 1 59.78 215 ASN B N 1
ATOM 4317 C CA . ASN B 1 215 ? -2.148 -2.275 -31.609 1 59.78 215 ASN B CA 1
ATOM 4318 C C . ASN B 1 215 ? -1.222 -1.266 -30.938 1 59.78 215 ASN B C 1
ATOM 4320 O O . ASN B 1 215 ? -0.771 -0.311 -31.578 1 59.78 215 ASN B O 1
ATOM 4324 N N . SER B 1 216 ? -1.13 -1.385 -29.719 1 61.06 216 SER B N 1
ATOM 4325 C CA . SER B 1 216 ? -0.369 -0.398 -28.953 1 61.06 216 SER B CA 1
ATOM 4326 C C . SER B 1 216 ? 0.884 -1.018 -28.344 1 61.06 216 SER B C 1
ATOM 4328 O O . SER B 1 216 ? 1.249 -2.148 -28.688 1 61.06 216 SER B O 1
ATOM 4330 N N . ARG B 1 217 ? 1.462 -0.233 -27.391 1 64 217 ARG B N 1
ATOM 4331 C CA . ARG B 1 217 ? 2.713 -0.572 -26.719 1 64 217 ARG B CA 1
ATOM 4332 C C . ARG B 1 217 ? 2.562 -1.841 -25.891 1 64 217 ARG B C 1
ATOM 4334 O O . ARG B 1 217 ? 1.625 -1.963 -25.109 1 64 217 ARG B O 1
ATOM 4341 N N . THR B 1 218 ? 3.189 -2.881 -26.344 1 65.62 218 THR B N 1
ATOM 4342 C CA . THR B 1 218 ? 3.271 -4.133 -25.594 1 65.62 218 THR B CA 1
ATOM 4343 C C . THR B 1 218 ? 3.732 -3.885 -24.172 1 65.62 218 THR B C 1
ATOM 4345 O O . THR B 1 218 ? 4.797 -3.305 -23.938 1 65.62 218 THR B O 1
ATOM 4348 N N . PRO B 1 219 ? 2.896 -4.324 -23.297 1 80.5 219 PRO B N 1
ATOM 4349 C CA . PRO B 1 219 ? 3.422 -4.168 -21.938 1 80.5 219 PRO B CA 1
ATOM 4350 C C . PRO B 1 219 ? 4.598 -5.102 -21.641 1 80.5 219 PRO B C 1
ATOM 4352 O O . PRO B 1 219 ? 4.418 -6.32 -21.578 1 80.5 219 PRO B O 1
ATOM 4355 N N . LEU B 1 220 ? 5.73 -4.586 -21.5 1 87.19 220 LEU B N 1
ATOM 4356 C CA . LEU B 1 220 ? 6.98 -5.324 -21.391 1 87.19 220 LEU B CA 1
ATOM 4357 C C . LEU B 1 220 ? 6.938 -6.297 -20.219 1 87.19 220 LEU B C 1
ATOM 4359 O O . LEU B 1 220 ? 7.352 -7.453 -20.344 1 87.19 220 LEU B O 1
ATOM 4363 N N . PRO B 1 221 ? 6.332 -5.855 -19.125 1 89.5 221 PRO B N 1
ATOM 4364 C CA . PRO B 1 221 ? 6.32 -6.797 -18 1 89.5 221 PRO B CA 1
ATOM 4365 C C . PRO B 1 221 ? 5.465 -8.031 -18.281 1 89.5 221 PRO B C 1
ATOM 4367 O O . PRO B 1 221 ? 5.812 -9.133 -17.859 1 89.5 221 PRO B O 1
ATOM 4370 N N . PHE B 1 222 ? 4.422 -7.832 -19.016 1 91.56 222 PHE B N 1
ATOM 4371 C CA . PHE B 1 222 ? 3.566 -8.969 -19.344 1 91.56 222 PHE B CA 1
ATOM 4372 C C . PHE B 1 222 ? 4.262 -9.898 -20.328 1 91.56 222 PHE B C 1
ATOM 4374 O O . PHE B 1 222 ? 4.172 -11.125 -20.203 1 91.56 222 PHE B O 1
ATOM 4381 N N . PHE B 1 223 ? 4.863 -9.336 -21.281 1 92.38 223 PHE B N 1
ATOM 4382 C CA . PHE B 1 223 ? 5.621 -10.141 -22.234 1 92.38 223 PHE B CA 1
ATOM 4383 C C . PHE B 1 223 ? 6.695 -10.953 -21.531 1 92.38 223 PHE B C 1
ATOM 4385 O O . PHE B 1 223 ? 6.887 -12.133 -21.828 1 92.38 223 PHE B O 1
ATOM 4392 N N . ALA B 1 224 ? 7.363 -10.289 -20.609 1 94.69 224 ALA B N 1
ATOM 4393 C CA . ALA B 1 224 ? 8.406 -10.961 -19.828 1 94.69 224 ALA B CA 1
ATOM 4394 C C . ALA B 1 224 ? 7.832 -12.133 -19.031 1 94.69 224 ALA B C 1
ATOM 4396 O O . ALA B 1 224 ? 8.414 -13.219 -19.016 1 94.69 224 ALA B O 1
ATOM 4397 N N . LEU B 1 225 ? 6.715 -11.914 -18.438 1 95 225 LEU B N 1
ATOM 4398 C CA . LEU B 1 225 ? 6.055 -12.961 -17.672 1 95 225 LEU B CA 1
ATOM 4399 C C . LEU B 1 225 ? 5.676 -14.133 -18.562 1 95 225 LEU B C 1
ATOM 4401 O O . LEU B 1 225 ? 5.863 -15.297 -18.188 1 95 225 LEU B O 1
ATOM 4405 N N . SER B 1 226 ? 5.129 -13.82 -19.734 1 95.25 226 SER B N 1
ATOM 4406 C CA . SER B 1 226 ? 4.742 -14.859 -20.688 1 95.25 226 SER B CA 1
ATOM 4407 C C . SER B 1 226 ? 5.953 -15.664 -21.141 1 95.25 226 SER B C 1
ATOM 4409 O O . SER B 1 226 ? 5.863 -16.875 -21.344 1 95.25 226 SER B O 1
ATOM 4411 N N . THR B 1 227 ? 7.043 -14.961 -21.328 1 96.69 227 THR B N 1
ATOM 4412 C CA . THR B 1 227 ? 8.281 -15.617 -21.734 1 96.69 227 THR B CA 1
ATOM 4413 C C . THR B 1 227 ? 8.75 -16.594 -20.656 1 96.69 227 THR B C 1
ATOM 4415 O O . THR B 1 227 ? 9.117 -17.734 -20.969 1 96.69 227 THR B O 1
ATOM 4418 N N . LEU B 1 228 ? 8.734 -16.141 -19.422 1 97.12 228 LEU B N 1
ATOM 4419 C CA . LEU B 1 228 ? 9.125 -17 -18.312 1 97.12 228 LEU B CA 1
ATOM 4420 C C . LEU B 1 228 ? 8.211 -18.219 -18.234 1 97.12 228 LEU B C 1
ATOM 4422 O O . LEU B 1 228 ? 8.672 -19.328 -17.984 1 97.12 228 LEU B O 1
ATOM 4426 N N . TYR B 1 229 ? 6.965 -18 -18.453 1 97.19 229 TYR B N 1
ATOM 4427 C CA . TYR B 1 229 ? 6 -19.094 -18.406 1 97.19 229 TYR B CA 1
ATOM 4428 C C . TYR B 1 229 ? 6.273 -20.094 -19.516 1 97.19 229 TYR B C 1
ATOM 4430 O O . TYR B 1 229 ? 6.215 -21.312 -19.297 1 97.19 229 TYR B O 1
ATOM 4438 N N . GLN B 1 230 ? 6.578 -19.609 -20.688 1 97 230 GLN B N 1
ATOM 4439 C CA . GLN B 1 230 ? 6.898 -20.5 -21.812 1 97 230 GLN B CA 1
ATOM 4440 C C . GLN B 1 230 ? 8.109 -21.359 -21.484 1 97 230 GLN B C 1
ATOM 4442 O O . GLN B 1 230 ? 8.125 -22.562 -21.797 1 97 230 GLN B O 1
ATOM 4447 N N . PHE B 1 231 ? 9.102 -20.734 -20.938 1 98.12 231 PHE B N 1
ATOM 4448 C CA . PHE B 1 231 ? 10.273 -21.484 -20.516 1 98.12 231 PHE B CA 1
ATOM 4449 C C . PHE B 1 231 ? 9.891 -22.609 -19.547 1 98.12 231 PHE B C 1
ATOM 4451 O O . PHE B 1 231 ? 10.305 -23.75 -19.719 1 98.12 231 PHE B O 1
ATOM 4458 N N . GLU B 1 232 ? 9.086 -22.297 -18.578 1 96.94 232 GLU B N 1
ATOM 4459 C CA . GLU B 1 232 ? 8.695 -23.234 -17.531 1 96.94 232 GLU B CA 1
ATOM 4460 C C . GLU B 1 232 ? 7.836 -24.359 -18.109 1 96.94 232 GLU B C 1
ATOM 4462 O O . GLU B 1 232 ? 7.965 -25.516 -17.703 1 96.94 232 GLU B O 1
ATOM 4467 N N . GLU B 1 233 ? 6.984 -24 -19 1 95.56 233 GLU B N 1
ATOM 4468 C CA . GLU B 1 233 ? 6.18 -25.016 -19.656 1 95.56 233 GLU B CA 1
ATOM 4469 C C . GLU B 1 233 ? 7.055 -26 -20.422 1 95.56 233 GLU B C 1
ATOM 4471 O O . GLU B 1 233 ? 6.793 -27.203 -20.406 1 95.56 233 GLU B O 1
ATOM 4476 N N . LYS B 1 234 ? 8.055 -25.484 -21.062 1 96.12 234 LYS B N 1
ATOM 4477 C CA . LYS B 1 234 ? 8.93 -26.297 -21.891 1 96.12 234 LYS B CA 1
ATOM 4478 C C . LYS B 1 234 ? 9.875 -27.141 -21.047 1 96.12 234 LYS B C 1
ATOM 4480 O O . LYS B 1 234 ? 10.141 -28.297 -21.359 1 96.12 234 LYS B O 1
ATOM 4485 N N . HIS B 1 235 ? 10.375 -26.594 -19.938 1 96.69 235 HIS B N 1
ATOM 4486 C CA . HIS B 1 235 ? 11.461 -27.234 -19.219 1 96.69 235 HIS B CA 1
ATOM 4487 C C . HIS B 1 235 ? 11.008 -27.719 -17.844 1 96.69 235 HIS B C 1
ATOM 4489 O O . HIS B 1 235 ? 11.758 -28.406 -17.141 1 96.69 235 HIS B O 1
ATOM 4495 N N . ASN B 1 236 ? 9.836 -27.328 -17.391 1 95.12 236 ASN B N 1
ATOM 4496 C CA . ASN B 1 236 ? 9.219 -27.719 -16.141 1 95.12 236 ASN B CA 1
ATOM 4497 C C . ASN B 1 236 ? 10.047 -27.297 -14.938 1 95.12 236 ASN B C 1
ATOM 4499 O O . ASN B 1 236 ? 10.242 -28.062 -14 1 95.12 236 ASN B O 1
ATOM 4503 N N . ARG B 1 237 ? 10.672 -26.172 -15.094 1 94.75 237 ARG B N 1
ATOM 4504 C CA . ARG B 1 237 ? 11.422 -25.531 -14.016 1 94.75 237 ARG B CA 1
ATOM 4505 C C . ARG B 1 237 ? 11.555 -24.031 -14.25 1 94.75 237 ARG B C 1
ATOM 4507 O O . ARG B 1 237 ? 11.375 -23.562 -15.375 1 94.75 237 ARG B O 1
ATOM 4514 N N . VAL B 1 238 ? 11.844 -23.328 -13.172 1 94.62 238 VAL B N 1
ATOM 4515 C CA . VAL B 1 238 ? 12.125 -21.906 -13.273 1 94.62 238 VAL B CA 1
ATOM 4516 C C . VAL B 1 238 ? 13.516 -21.688 -13.867 1 94.62 238 VAL B C 1
ATOM 4518 O O . VAL B 1 238 ? 14.453 -22.422 -13.539 1 94.62 238 VAL B O 1
ATOM 4521 N N . PRO B 1 239 ? 13.656 -20.734 -14.75 1 96.19 239 PRO B N 1
ATOM 4522 C CA . PRO B 1 239 ? 14.992 -20.469 -15.289 1 96.19 239 PRO B CA 1
ATOM 4523 C C . PRO B 1 239 ? 15.977 -19.984 -14.219 1 96.19 239 PRO B C 1
ATOM 4525 O O . PRO B 1 239 ? 15.57 -19.312 -13.258 1 96.19 239 PRO B O 1
ATOM 4528 N N . ASP B 1 240 ? 17.234 -20.312 -14.422 1 94 240 ASP B N 1
ATOM 4529 C CA . ASP B 1 240 ? 18.328 -19.844 -13.586 1 94 240 ASP B CA 1
ATOM 4530 C C . ASP B 1 240 ? 18.953 -18.578 -14.164 1 94 240 ASP B C 1
ATOM 4532 O O . ASP B 1 240 ? 19.422 -18.562 -15.305 1 94 240 ASP B O 1
ATOM 4536 N N . ASN B 1 241 ? 19.031 -17.547 -13.344 1 90.56 241 ASN B N 1
ATOM 4537 C CA . ASN B 1 241 ? 19.453 -16.234 -13.828 1 90.56 241 ASN B CA 1
ATOM 4538 C C . ASN B 1 241 ? 20.969 -16.172 -14.047 1 90.56 241 ASN B C 1
ATOM 4540 O O . ASN B 1 241 ? 21.469 -15.25 -14.688 1 90.56 241 ASN B O 1
ATOM 4544 N N . ILE B 1 242 ? 21.672 -17.156 -13.594 1 91.25 242 ILE B N 1
ATOM 4545 C CA . ILE B 1 242 ? 23.125 -17.125 -13.766 1 91.25 242 ILE B CA 1
ATOM 4546 C C . ILE B 1 242 ? 23.547 -18.172 -14.805 1 91.25 242 ILE B C 1
ATOM 4548 O O . ILE B 1 242 ? 24.719 -18.25 -15.18 1 91.25 242 ILE B O 1
ATOM 4552 N N . SER B 1 243 ? 22.625 -18.969 -15.336 1 94.94 243 SER B N 1
ATOM 4553 C CA . SER B 1 243 ? 22.906 -20 -16.328 1 94.94 243 SER B CA 1
ATOM 4554 C C . SER B 1 243 ? 22.906 -19.422 -17.734 1 94.94 243 SER B C 1
ATOM 4556 O O . SER B 1 243 ? 21.859 -19 -18.234 1 94.94 243 SER B O 1
ATOM 4558 N N . ASP B 1 244 ? 23.969 -19.547 -18.406 1 95.81 244 ASP B N 1
ATOM 4559 C CA . ASP B 1 244 ? 24.062 -19.078 -19.781 1 95.81 244 ASP B CA 1
ATOM 4560 C C . ASP B 1 244 ? 23.094 -19.828 -20.688 1 95.81 244 ASP B C 1
ATOM 4562 O O . ASP B 1 244 ? 22.531 -19.25 -21.625 1 95.81 244 ASP B O 1
ATOM 4566 N N . SER B 1 245 ? 23.016 -21.031 -20.422 1 97.19 245 SER B N 1
ATOM 4567 C CA . SER B 1 245 ? 22.109 -21.859 -21.234 1 97.19 245 SER B CA 1
ATOM 4568 C C . SER B 1 245 ? 20.672 -21.391 -21.094 1 97.19 245 SER B C 1
ATOM 4570 O O . SER B 1 245 ? 19.938 -21.312 -22.078 1 97.19 245 SER B O 1
ATOM 4572 N N . ASP B 1 246 ? 20.219 -21.141 -19.891 1 97.81 246 ASP B N 1
ATOM 4573 C CA . ASP B 1 246 ? 18.859 -20.672 -19.656 1 97.81 246 ASP B CA 1
ATOM 4574 C C . ASP B 1 246 ? 18.625 -19.297 -20.266 1 97.81 246 ASP B C 1
ATOM 4576 O O . ASP B 1 246 ? 17.562 -19.031 -20.844 1 97.81 246 ASP B O 1
ATOM 4580 N N . LEU B 1 247 ? 19.641 -18.469 -20.141 1 97.25 247 LEU B N 1
ATOM 4581 C CA . LEU B 1 247 ? 19.516 -17.141 -20.719 1 97.25 247 LEU B CA 1
ATOM 4582 C C . LEU B 1 247 ? 19.422 -17.203 -22.25 1 97.25 247 LEU B C 1
ATOM 4584 O O . LEU B 1 247 ? 18.641 -16.469 -22.859 1 97.25 247 LEU B O 1
ATOM 4588 N N . SER B 1 248 ? 20.188 -18.094 -22.812 1 97.31 248 SER B N 1
ATOM 4589 C CA . SER B 1 248 ? 20.125 -18.297 -24.25 1 97.31 248 SER B CA 1
ATOM 4590 C C . SER B 1 248 ? 18.75 -18.828 -24.656 1 97.31 248 SER B C 1
ATOM 4592 O O . SER B 1 248 ? 18.219 -18.438 -25.703 1 97.31 248 SER B O 1
ATOM 4594 N N . GLU B 1 249 ? 18.266 -19.719 -23.875 1 97.81 249 GLU B N 1
ATOM 4595 C CA . GLU B 1 249 ? 16.938 -20.266 -24.141 1 97.81 249 GLU B CA 1
ATOM 4596 C C . GLU B 1 249 ? 15.867 -19.188 -24.062 1 97.81 249 GLU B C 1
ATOM 4598 O O . GLU B 1 249 ? 14.953 -19.156 -24.875 1 97.81 249 GLU B O 1
ATOM 4603 N N . LEU B 1 250 ? 15.945 -18.344 -23.109 1 97.75 250 LEU B N 1
ATOM 4604 C CA . LEU B 1 250 ? 15.008 -17.234 -22.984 1 97.75 250 LEU B CA 1
ATOM 4605 C C . LEU B 1 250 ? 15.062 -16.344 -24.234 1 97.75 250 LEU B C 1
ATOM 4607 O O . LEU B 1 250 ? 14.023 -15.938 -24.75 1 97.75 250 LEU B O 1
ATOM 4611 N N . LYS B 1 251 ? 16.234 -16.062 -24.688 1 96.81 251 LYS B N 1
ATOM 4612 C CA . LYS B 1 251 ? 16.406 -15.266 -25.906 1 96.81 251 LYS B CA 1
ATOM 4613 C C . LYS B 1 251 ? 15.758 -15.945 -27.109 1 96.81 251 LYS B C 1
ATOM 4615 O O . LYS B 1 251 ? 15.133 -15.289 -27.938 1 96.81 251 LYS B O 1
ATOM 4620 N N . SER B 1 252 ? 15.953 -17.203 -27.141 1 97.25 252 SER B N 1
ATOM 4621 C CA . SER B 1 252 ? 15.367 -17.984 -28.234 1 97.25 252 SER B CA 1
ATOM 4622 C C . SER B 1 252 ? 13.844 -17.891 -28.219 1 97.25 252 SER B C 1
ATOM 4624 O O . SER B 1 252 ? 13.211 -17.75 -29.25 1 97.25 252 SER B O 1
ATOM 4626 N N . ILE B 1 253 ? 13.273 -18.031 -27.062 1 97 253 ILE B N 1
ATOM 4627 C CA . ILE B 1 253 ? 11.828 -17.953 -26.891 1 97 253 ILE B CA 1
ATOM 4628 C C . ILE B 1 253 ? 11.328 -16.578 -27.344 1 97 253 ILE B C 1
ATOM 4630 O O . ILE B 1 253 ? 10.328 -16.469 -28.047 1 97 253 ILE B O 1
ATOM 4634 N N . ILE B 1 254 ? 12.016 -15.562 -26.922 1 96.31 254 ILE B N 1
ATOM 4635 C CA . ILE B 1 254 ? 11.656 -14.188 -27.266 1 96.31 254 ILE B CA 1
ATOM 4636 C C . ILE B 1 254 ? 11.688 -14.008 -28.781 1 96.31 254 ILE B C 1
ATOM 4638 O O . ILE B 1 254 ? 10.734 -13.508 -29.375 1 96.31 254 ILE B O 1
ATOM 4642 N N . ASN B 1 255 ? 12.766 -14.477 -29.406 1 95.19 255 ASN B N 1
ATOM 4643 C CA . ASN B 1 255 ? 12.906 -14.352 -30.844 1 95.19 255 ASN B CA 1
ATOM 4644 C C . ASN B 1 255 ? 11.805 -15.109 -31.594 1 95.19 255 ASN B C 1
ATOM 4646 O O . ASN B 1 255 ? 11.273 -14.625 -32.594 1 95.19 255 ASN B O 1
ATOM 4650 N N . SER B 1 256 ? 11.531 -16.25 -31.125 1 94.94 256 SER B N 1
ATOM 4651 C CA . SER B 1 256 ? 10.461 -17.047 -31.719 1 94.94 256 SER B CA 1
ATOM 4652 C C . SER B 1 256 ? 9.117 -16.328 -31.625 1 94.94 256 SER B C 1
ATOM 4654 O O . SER B 1 256 ? 8.328 -16.359 -32.562 1 94.94 256 SER B O 1
ATOM 4656 N N . SER B 1 257 ? 8.836 -15.766 -30.422 1 92.69 257 SER B N 1
ATOM 4657 C CA . SER B 1 257 ? 7.594 -15.039 -30.234 1 92.69 257 SER B CA 1
ATOM 4658 C C . SER B 1 257 ? 7.508 -13.828 -31.156 1 92.69 257 SER B C 1
ATOM 4660 O O . SER B 1 257 ? 6.449 -13.547 -31.719 1 92.69 257 SER B O 1
ATOM 4662 N N . ILE B 1 258 ? 8.602 -13.102 -31.281 1 91.31 258 ILE B N 1
ATOM 4663 C CA . ILE B 1 258 ? 8.641 -11.93 -32.156 1 91.31 258 ILE B CA 1
ATOM 4664 C C . ILE B 1 258 ? 8.344 -12.344 -33.594 1 91.31 258 ILE B C 1
ATOM 4666 O O . ILE B 1 258 ? 7.586 -11.672 -34.281 1 91.31 258 ILE B O 1
ATOM 4670 N N . GLU B 1 259 ? 8.914 -13.414 -34 1 91.31 259 GLU B N 1
ATOM 4671 C CA . GLU B 1 259 ? 8.703 -13.914 -35.344 1 91.31 259 GLU B CA 1
ATOM 4672 C C . GLU B 1 259 ? 7.266 -14.398 -35.531 1 91.31 259 GLU B C 1
ATOM 4674 O O . GLU B 1 259 ? 6.617 -14.055 -36.531 1 91.31 259 GLU B O 1
ATOM 4679 N N . LYS B 1 260 ? 6.844 -15.148 -34.625 1 91.56 260 LYS B N 1
ATOM 4680 C CA . LYS B 1 260 ? 5.516 -15.75 -34.688 1 91.56 260 LYS B CA 1
ATOM 4681 C C . LYS B 1 260 ? 4.434 -14.68 -34.812 1 91.56 260 LYS B C 1
ATOM 4683 O O . LYS B 1 260 ? 3.479 -14.844 -35.594 1 91.56 260 LYS B O 1
ATOM 4688 N N . PHE B 1 261 ? 4.602 -13.617 -34.094 1 89.81 261 PHE B N 1
ATOM 4689 C CA . PHE B 1 261 ? 3.535 -12.625 -34.031 1 89.81 261 PHE B CA 1
ATOM 4690 C C . PHE B 1 261 ? 3.877 -11.414 -34.875 1 89.81 261 PHE B C 1
ATOM 4692 O O . PHE B 1 261 ? 3.15 -10.414 -34.875 1 89.81 261 PHE B O 1
ATOM 4699 N N . ASN B 1 262 ? 4.988 -11.43 -35.625 1 86.25 262 ASN B N 1
ATOM 4700 C CA . ASN B 1 262 ? 5.434 -10.359 -36.5 1 86.25 262 ASN B CA 1
ATOM 4701 C C . ASN B 1 262 ? 5.465 -9.016 -35.781 1 86.25 262 ASN B C 1
ATOM 4703 O O . ASN B 1 262 ? 4.887 -8.039 -36.25 1 86.25 262 ASN B O 1
ATOM 4707 N N . LEU B 1 263 ? 6.09 -9.117 -34.531 1 83.56 263 LEU B N 1
ATOM 4708 C CA . LEU B 1 263 ? 6.18 -7.887 -33.75 1 83.56 263 LEU B CA 1
ATOM 4709 C C . LEU B 1 263 ? 7.121 -6.891 -34.438 1 83.56 263 LEU B C 1
ATOM 4711 O O . LEU B 1 263 ? 8.289 -7.207 -34.688 1 83.56 263 LEU B O 1
ATOM 4715 N N . LYS B 1 264 ? 6.637 -5.781 -34.969 1 69.5 264 LYS B N 1
ATOM 4716 C CA . LYS B 1 264 ? 7.395 -4.777 -35.719 1 69.5 264 LYS B CA 1
ATOM 4717 C C . LYS B 1 264 ? 8.164 -3.859 -34.75 1 69.5 264 LYS B C 1
ATOM 4719 O O . LYS B 1 264 ? 7.707 -3.58 -33.656 1 69.5 264 LYS B O 1
ATOM 4724 N N . ASN B 1 265 ? 9.25 -3.525 -35.281 1 64 265 ASN B N 1
ATOM 4725 C CA . ASN B 1 265 ? 10.055 -2.484 -34.625 1 64 265 ASN B CA 1
ATOM 4726 C C . ASN B 1 265 ? 10.375 -2.834 -33.188 1 64 265 ASN B C 1
ATOM 4728 O O . ASN B 1 265 ? 10.312 -1.97 -32.312 1 64 265 ASN B O 1
ATOM 4732 N N . THR B 1 266 ? 10.508 -4.156 -33.188 1 69 266 THR B N 1
ATOM 4733 C CA . THR B 1 266 ? 10.758 -4.605 -31.828 1 69 266 THR B CA 1
ATOM 4734 C C . THR B 1 266 ? 12.25 -4.836 -31.609 1 69 266 THR B C 1
ATOM 4736 O O . THR B 1 266 ? 12.953 -5.328 -32.5 1 69 266 THR B O 1
ATOM 4739 N N . ASP B 1 267 ? 12.664 -4.23 -30.531 1 80.88 267 ASP B N 1
ATOM 4740 C CA . ASP B 1 267 ? 14.008 -4.457 -30.016 1 80.88 267 ASP B CA 1
ATOM 4741 C C . ASP B 1 267 ? 14.047 -5.664 -29.078 1 80.88 267 ASP B C 1
ATOM 4743 O O . ASP B 1 267 ? 13.688 -5.555 -27.906 1 80.88 267 ASP B O 1
ATOM 4747 N N . SER B 1 268 ? 14.492 -6.824 -29.734 1 89.5 268 SER B N 1
ATOM 4748 C CA . SER B 1 268 ? 14.562 -8.07 -28.984 1 89.5 268 SER B CA 1
ATOM 4749 C C . SER B 1 268 ? 15.344 -7.902 -27.688 1 89.5 268 SER B C 1
ATOM 4751 O O . SER B 1 268 ? 15.031 -8.531 -26.672 1 89.5 268 SER B O 1
ATOM 4753 N N . ASN B 1 269 ? 16.281 -7.051 -27.719 1 91.25 269 ASN B N 1
ATOM 4754 C CA . ASN B 1 269 ? 17.125 -6.832 -26.547 1 91.25 269 ASN B CA 1
ATOM 4755 C C . ASN B 1 269 ? 16.344 -6.203 -25.391 1 91.25 269 ASN B C 1
ATOM 4757 O O . ASN B 1 269 ? 16.609 -6.488 -24.219 1 91.25 269 ASN B O 1
ATOM 4761 N N . LYS B 1 270 ? 15.453 -5.445 -25.781 1 90.44 270 LYS B N 1
ATOM 4762 C CA . LYS B 1 270 ? 14.625 -4.801 -24.766 1 90.44 270 LYS B CA 1
ATOM 4763 C C . LYS B 1 270 ? 13.766 -5.82 -24.016 1 90.44 270 LYS B C 1
ATOM 4765 O O . LYS B 1 270 ? 13.656 -5.773 -22.797 1 90.44 270 LYS B O 1
ATOM 4770 N N . TYR B 1 271 ? 13.234 -6.73 -24.781 1 92.56 271 TYR B N 1
ATOM 4771 C CA . TYR B 1 271 ? 12.414 -7.789 -24.188 1 92.56 271 TYR B CA 1
ATOM 4772 C C . TYR B 1 271 ? 13.258 -8.727 -23.344 1 92.56 271 TYR B C 1
ATOM 4774 O O . TYR B 1 271 ? 12.836 -9.156 -22.266 1 92.56 271 TYR B O 1
ATOM 4782 N N . PHE B 1 272 ? 14.391 -8.938 -23.844 1 95.25 272 PHE B N 1
ATOM 4783 C CA . PHE B 1 272 ? 15.297 -9.82 -23.109 1 95.25 272 PHE B CA 1
ATOM 4784 C C . PHE B 1 272 ? 15.734 -9.18 -21.797 1 95.25 272 PHE B C 1
ATOM 4786 O O . PHE B 1 272 ? 15.742 -9.828 -20.75 1 95.25 272 PHE B O 1
ATOM 4793 N N . GLU B 1 273 ? 16.062 -7.941 -21.844 1 93.38 273 GLU B N 1
ATOM 4794 C CA . GLU B 1 273 ? 16.516 -7.234 -20.641 1 93.38 273 GLU B CA 1
ATOM 4795 C C . GLU B 1 273 ? 15.406 -7.156 -19.609 1 93.38 273 GLU B C 1
ATOM 4797 O O . GLU B 1 273 ? 15.664 -7.312 -18.406 1 93.38 273 GLU B O 1
ATOM 4802 N N . GLU B 1 274 ? 14.203 -6.926 -20.047 1 92.88 274 GLU B N 1
ATOM 4803 C CA . GLU B 1 274 ? 13.07 -6.898 -19.125 1 92.88 274 GLU B CA 1
ATOM 4804 C C . GLU B 1 274 ? 12.844 -8.258 -18.484 1 92.88 274 GLU B C 1
ATOM 4806 O O . GLU B 1 274 ? 12.609 -8.352 -17.266 1 92.88 274 GLU B O 1
ATOM 4811 N N . THR B 1 275 ? 12.945 -9.281 -19.312 1 96.06 275 THR B N 1
ATOM 4812 C CA . THR B 1 275 ? 12.75 -10.633 -18.828 1 96.06 275 THR B CA 1
ATOM 4813 C C . THR B 1 275 ? 13.828 -11 -17.812 1 96.06 275 THR B C 1
ATOM 4815 O O . THR B 1 275 ? 13.539 -11.562 -16.75 1 96.06 275 THR B O 1
ATOM 4818 N N . LYS B 1 276 ? 15.023 -10.68 -18.125 1 95 276 LYS B N 1
ATOM 4819 C CA . LYS B 1 276 ? 16.156 -10.938 -17.234 1 95 276 LYS B CA 1
ATOM 4820 C C . LYS B 1 276 ? 16.016 -10.164 -15.922 1 95 276 LYS B C 1
ATOM 4822 O O . LYS B 1 276 ? 16.297 -10.688 -14.844 1 95 276 LYS B O 1
ATOM 4827 N N . ASP B 1 277 ? 15.594 -8.953 -16.047 1 93.12 277 ASP B N 1
ATOM 4828 C CA . ASP B 1 277 ? 15.383 -8.117 -14.867 1 93.12 277 ASP B CA 1
ATOM 4829 C C . ASP B 1 277 ? 14.336 -8.734 -13.938 1 93.12 277 ASP B C 1
ATOM 4831 O O . ASP B 1 277 ? 14.531 -8.781 -12.719 1 93.12 277 ASP B O 1
ATOM 4835 N N . LEU B 1 278 ? 13.281 -9.164 -14.516 1 93.75 278 LEU B N 1
ATOM 4836 C CA . LEU B 1 278 ? 12.227 -9.805 -13.742 1 93.75 278 LEU B CA 1
ATOM 4837 C C . LEU B 1 278 ? 12.734 -11.078 -13.07 1 93.75 278 LEU B C 1
ATOM 4839 O O . LEU B 1 278 ? 12.477 -11.305 -11.883 1 93.75 278 LEU B O 1
ATOM 4843 N N . LEU B 1 279 ? 13.445 -11.836 -13.805 1 95 279 LEU B N 1
ATOM 4844 C CA . LEU B 1 279 ? 14 -13.086 -13.289 1 95 279 LEU B CA 1
ATOM 4845 C C . LEU B 1 279 ? 14.969 -12.82 -12.148 1 95 279 LEU B C 1
ATOM 4847 O O . LEU B 1 279 ? 14.93 -13.508 -11.125 1 95 279 LEU B O 1
ATOM 4851 N N . ASN B 1 280 ? 15.789 -11.805 -12.258 1 93.06 280 ASN B N 1
ATOM 4852 C CA . ASN B 1 280 ? 16.812 -11.469 -11.273 1 93.06 280 ASN B CA 1
ATOM 4853 C C . ASN B 1 280 ? 16.188 -10.953 -9.977 1 93.06 280 ASN B C 1
ATOM 4855 O O . ASN B 1 280 ? 16.75 -11.117 -8.898 1 93.06 280 ASN B O 1
ATOM 4859 N N . LYS B 1 281 ? 15.016 -10.367 -10.07 1 92.88 281 LYS B N 1
ATOM 4860 C CA . LYS B 1 281 ? 14.438 -9.672 -8.922 1 92.88 281 LYS B CA 1
ATOM 4861 C C . LYS B 1 281 ? 13.234 -10.438 -8.367 1 92.88 281 LYS B C 1
ATOM 4863 O O . LYS B 1 281 ? 12.5 -9.922 -7.531 1 92.88 281 LYS B O 1
ATOM 4868 N N . MET B 1 282 ? 13.07 -11.617 -8.75 1 89.75 282 MET B N 1
ATOM 4869 C CA . MET B 1 282 ? 11.914 -12.43 -8.375 1 89.75 282 MET B CA 1
ATOM 4870 C C . MET B 1 282 ? 11.883 -12.68 -6.871 1 89.75 282 MET B C 1
ATOM 4872 O O . MET B 1 282 ? 10.812 -12.867 -6.289 1 89.75 282 MET B O 1
ATOM 4876 N N . ASN B 1 283 ? 13.07 -12.617 -6.258 1 88.75 283 ASN B N 1
ATOM 4877 C CA . ASN B 1 283 ? 13.117 -12.914 -4.832 1 88.75 283 ASN B CA 1
ATOM 4878 C C . ASN B 1 283 ? 13.391 -11.656 -4.008 1 88.75 283 ASN B C 1
ATOM 4880 O O . ASN B 1 283 ? 13.688 -11.75 -2.814 1 88.75 283 ASN B O 1
ATOM 4884 N N . ILE B 1 284 ? 13.336 -10.547 -4.645 1 92.94 284 ILE B N 1
ATOM 4885 C CA . ILE B 1 284 ? 13.641 -9.305 -3.951 1 92.94 284 ILE B CA 1
ATOM 4886 C C . ILE B 1 284 ? 12.344 -8.578 -3.596 1 92.94 284 ILE B C 1
ATOM 4888 O O . ILE B 1 284 ? 11.672 -8.039 -4.477 1 92.94 284 ILE B O 1
ATOM 4892 N N . GLU B 1 285 ? 12.086 -8.617 -2.32 1 93.88 285 GLU B N 1
ATOM 4893 C CA . GLU B 1 285 ? 10.898 -7.922 -1.826 1 93.88 285 GLU B CA 1
ATOM 4894 C C . GLU B 1 285 ? 11.281 -6.676 -1.033 1 93.88 285 GLU B C 1
ATOM 4896 O O . GLU B 1 285 ? 12.18 -6.719 -0.189 1 93.88 285 GLU B O 1
ATOM 4901 N N . ILE B 1 286 ? 10.562 -5.598 -1.387 1 93.56 286 ILE B N 1
ATOM 4902 C CA . ILE B 1 286 ? 10.742 -4.336 -0.675 1 93.56 286 ILE B CA 1
ATOM 4903 C C . ILE B 1 286 ? 9.422 -3.93 -0.015 1 93.56 286 ILE B C 1
ATOM 4905 O O . ILE B 1 286 ? 8.375 -3.912 -0.664 1 93.56 286 ILE B O 1
ATOM 4909 N N . SER B 1 287 ? 9.547 -3.523 1.224 1 95.69 287 SER B N 1
ATOM 4910 C CA . SER B 1 287 ? 8.367 -3.328 2.062 1 95.69 287 SER B CA 1
ATOM 4911 C C . SER B 1 287 ? 7.395 -2.346 1.423 1 95.69 287 SER B C 1
ATOM 4913 O O . SER B 1 287 ? 6.203 -2.639 1.294 1 95.69 287 SER B O 1
ATOM 4915 N N . PRO B 1 288 ? 7.836 -1.164 0.91 1 96.19 288 PRO B N 1
ATOM 4916 C CA . PRO B 1 288 ? 6.863 -0.228 0.338 1 96.19 288 PRO B CA 1
ATOM 4917 C C . PRO B 1 288 ? 6.156 -0.791 -0.892 1 96.19 288 PRO B C 1
ATOM 4919 O O . PRO B 1 288 ? 4.961 -0.547 -1.087 1 96.19 288 PRO B O 1
ATOM 4922 N N . VAL B 1 289 ? 6.852 -1.512 -1.724 1 96.31 289 VAL B N 1
ATOM 4923 C CA . VAL B 1 289 ? 6.258 -2.105 -2.916 1 96.31 289 VAL B CA 1
ATOM 4924 C C . VAL B 1 289 ? 5.25 -3.178 -2.51 1 96.31 289 VAL B C 1
ATOM 4926 O O . VAL B 1 289 ? 4.141 -3.232 -3.049 1 96.31 289 VAL B O 1
ATOM 4929 N N . CYS B 1 290 ? 5.66 -3.998 -1.525 1 97.62 290 CYS B N 1
ATOM 4930 C CA . CYS B 1 290 ? 4.742 -5.004 -0.999 1 97.62 290 CYS B CA 1
ATOM 4931 C C . CYS B 1 290 ? 3.488 -4.352 -0.432 1 97.62 290 CYS B C 1
ATOM 4933 O O . CYS B 1 290 ? 2.381 -4.855 -0.629 1 97.62 290 CYS B O 1
ATOM 4935 N N . ALA B 1 291 ? 3.658 -3.25 0.214 1 97.69 291 ALA B N 1
ATOM 4936 C CA . ALA B 1 291 ? 2.523 -2.537 0.796 1 97.69 291 ALA B CA 1
ATOM 4937 C C . ALA B 1 291 ? 1.587 -2.016 -0.291 1 97.69 291 ALA B C 1
ATOM 4939 O O . ALA B 1 291 ? 0.368 -2.18 -0.199 1 97.69 291 ALA B O 1
ATOM 4940 N N . ILE B 1 292 ? 2.137 -1.396 -1.302 1 96.69 292 ILE B N 1
ATOM 4941 C CA . ILE B 1 292 ? 1.35 -0.802 -2.377 1 96.69 292 ILE B CA 1
ATOM 4942 C C . ILE B 1 292 ? 0.584 -1.894 -3.121 1 96.69 292 ILE B C 1
ATOM 4944 O O . ILE B 1 292 ? -0.646 -1.858 -3.193 1 96.69 292 ILE B O 1
ATOM 4948 N N . VAL B 1 293 ? 1.305 -2.877 -3.588 1 97.25 293 VAL B N 1
ATOM 4949 C CA . VAL B 1 293 ? 0.684 -3.955 -4.348 1 97.25 293 VAL B CA 1
ATOM 4950 C C . VAL B 1 293 ? -0.256 -4.75 -3.445 1 97.25 293 VAL B C 1
ATOM 4952 O O . VAL B 1 293 ? -1.368 -5.098 -3.848 1 97.25 293 VAL B O 1
ATOM 4955 N N . GLY B 1 294 ? 0.168 -4.996 -2.232 1 98.12 294 GLY B N 1
ATOM 4956 C CA . GLY B 1 294 ? -0.666 -5.699 -1.271 1 98.12 294 GLY B CA 1
ATOM 4957 C C . GLY B 1 294 ? -1.954 -4.965 -0.948 1 98.12 294 GLY B C 1
ATOM 4958 O O . GLY B 1 294 ? -2.986 -5.594 -0.702 1 98.12 294 GLY B O 1
ATOM 4959 N N . GLY B 1 295 ? -1.827 -3.645 -0.865 1 97.31 295 GLY B N 1
ATOM 4960 C CA . GLY B 1 295 ? -3.025 -2.846 -0.672 1 97.31 295 GLY B CA 1
ATOM 4961 C C . GLY B 1 295 ? -3.998 -2.939 -1.833 1 97.31 295 GLY B C 1
ATOM 4962 O O . GLY B 1 295 ? -5.207 -3.08 -1.628 1 97.31 295 GLY B O 1
ATOM 4963 N N . ILE B 1 296 ? -3.482 -2.883 -3.012 1 96 296 ILE B N 1
ATOM 4964 C CA . ILE B 1 296 ? -4.305 -2.963 -4.215 1 96 296 ILE B CA 1
ATOM 4965 C C . ILE B 1 296 ? -4.996 -4.32 -4.273 1 96 296 ILE B C 1
ATOM 4967 O O . ILE B 1 296 ? -6.211 -4.398 -4.488 1 96 296 ILE B O 1
ATOM 4971 N N . VAL B 1 297 ? -4.238 -5.352 -4.027 1 97.75 297 VAL B N 1
ATOM 4972 C CA . VAL B 1 297 ? -4.797 -6.695 -4.074 1 97.75 297 VAL B CA 1
ATOM 4973 C C . VAL B 1 297 ? -5.809 -6.879 -2.945 1 97.75 297 VAL B C 1
ATOM 4975 O O . VAL B 1 297 ? -6.875 -7.469 -3.146 1 97.75 297 VAL B O 1
ATOM 4978 N N . GLY B 1 298 ? -5.477 -6.398 -1.757 1 97.62 298 GLY B N 1
ATOM 4979 C CA . GLY B 1 298 ? -6.434 -6.434 -0.661 1 97.62 298 GLY B CA 1
ATOM 4980 C C . GLY B 1 298 ? -7.754 -5.773 -1 1 97.62 298 GLY B C 1
ATOM 4981 O O . GLY B 1 298 ? -8.82 -6.32 -0.712 1 97.62 298 GLY B O 1
ATOM 4982 N N . ALA B 1 299 ? -7.684 -4.605 -1.634 1 95.62 299 ALA B N 1
ATOM 4983 C CA . ALA B 1 299 ? -8.891 -3.898 -2.057 1 95.62 299 ALA B CA 1
ATOM 4984 C C . ALA B 1 299 ? -9.68 -4.719 -3.072 1 95.62 299 ALA B C 1
ATOM 4986 O O . ALA B 1 299 ? -10.906 -4.801 -2.994 1 95.62 299 ALA B O 1
ATOM 4987 N N . GLU B 1 300 ? -8.984 -5.316 -3.986 1 96.19 300 GLU B N 1
ATOM 4988 C CA . GLU B 1 300 ? -9.648 -6.125 -5.008 1 96.19 300 GLU B CA 1
ATOM 4989 C C . GLU B 1 300 ? -10.344 -7.332 -4.391 1 96.19 300 GLU B C 1
ATOM 4991 O O . GLU B 1 300 ? -11.453 -7.684 -4.789 1 96.19 300 GLU B O 1
ATOM 4996 N N . ILE B 1 301 ? -9.68 -7.98 -3.447 1 98.19 301 ILE B N 1
ATOM 4997 C CA . ILE B 1 301 ? -10.281 -9.133 -2.775 1 98.19 301 ILE B CA 1
ATOM 4998 C C . ILE B 1 301 ? -11.586 -8.719 -2.109 1 98.19 301 ILE B C 1
ATOM 5000 O O . ILE B 1 301 ? -12.602 -9.406 -2.232 1 98.19 301 ILE B O 1
ATOM 5004 N N . ILE B 1 302 ? -11.57 -7.605 -1.444 1 96.62 302 ILE B N 1
ATOM 5005 C CA . ILE B 1 302 ? -12.766 -7.098 -0.771 1 96.62 302 ILE B CA 1
ATOM 5006 C C . ILE B 1 302 ? -13.859 -6.836 -1.797 1 96.62 302 ILE B C 1
ATOM 5008 O O . ILE B 1 302 ? -15.008 -7.242 -1.602 1 96.62 302 ILE B O 1
ATOM 5012 N N . LYS B 1 303 ? -13.539 -6.211 -2.906 1 95.56 303 LYS B N 1
ATOM 5013 C CA . LYS B 1 303 ? -14.516 -5.93 -3.961 1 95.56 303 LYS B CA 1
ATOM 5014 C C . LYS B 1 303 ? -15.094 -7.223 -4.531 1 95.56 303 LYS B C 1
ATOM 5016 O O . LYS B 1 303 ? -16.297 -7.301 -4.805 1 95.56 303 LYS B O 1
ATOM 5021 N N . ILE B 1 304 ? -14.258 -8.188 -4.715 1 97.5 304 ILE B N 1
ATOM 5022 C CA . ILE B 1 304 ? -14.68 -9.453 -5.301 1 97.5 304 ILE B CA 1
ATOM 5023 C C . ILE B 1 304 ? -15.656 -10.156 -4.367 1 97.5 304 ILE B C 1
ATOM 5025 O O . ILE B 1 304 ? -16.688 -10.664 -4.805 1 97.5 304 ILE B O 1
ATOM 5029 N N . ILE B 1 305 ? -15.328 -10.164 -3.098 1 97.81 305 ILE B N 1
ATOM 5030 C CA . ILE B 1 305 ? -16.156 -10.867 -2.121 1 97.81 305 ILE B CA 1
ATOM 5031 C C . ILE B 1 305 ? -17.484 -10.125 -1.94 1 97.81 305 ILE B C 1
ATOM 5033 O O . ILE B 1 305 ? -18.547 -10.75 -1.859 1 97.81 305 ILE B O 1
ATOM 5037 N N . THR B 1 306 ? -17.438 -8.797 -1.922 1 96.31 306 THR B N 1
ATOM 5038 C CA . THR B 1 306 ? -18.641 -8.016 -1.617 1 96.31 306 THR B CA 1
ATOM 5039 C C . THR B 1 306 ? -19.5 -7.84 -2.865 1 96.31 306 THR B C 1
ATOM 5041 O O . THR B 1 306 ? -20.703 -7.578 -2.766 1 96.31 306 THR B O 1
ATOM 5044 N N . GLN B 1 307 ? -18.922 -7.812 -4.027 1 95.69 307 GLN B N 1
ATOM 5045 C CA . GLN B 1 307 ? -19.594 -7.746 -5.324 1 95.69 307 GLN B CA 1
ATOM 5046 C C . GLN B 1 307 ? -20.375 -6.445 -5.477 1 95.69 307 GLN B C 1
ATOM 5048 O O . GLN B 1 307 ? -21.469 -6.434 -6.039 1 95.69 307 GLN B O 1
ATOM 5053 N N . ASN B 1 308 ? -19.828 -5.359 -4.961 1 90.88 308 ASN B N 1
ATOM 5054 C CA . ASN B 1 308 ? -20.609 -4.125 -5.027 1 90.88 308 ASN B CA 1
ATOM 5055 C C . ASN B 1 308 ? -19.781 -2.979 -5.613 1 90.88 308 ASN B C 1
ATOM 5057 O O . ASN B 1 308 ? -20.141 -1.811 -5.457 1 90.88 308 ASN B O 1
ATOM 5061 N N . MET B 1 309 ? -18.672 -3.375 -6.191 1 89.5 309 MET B N 1
ATOM 5062 C CA . MET B 1 309 ? -17.812 -2.418 -6.887 1 89.5 309 MET B CA 1
ATOM 5063 C C . MET B 1 309 ? -17.172 -3.055 -8.117 1 89.5 309 MET B C 1
ATOM 5065 O O . MET B 1 309 ? -17.078 -4.277 -8.203 1 89.5 309 MET B O 1
ATOM 5069 N N . GLN B 1 310 ? -16.797 -2.225 -8.977 1 90.5 310 GLN B N 1
ATOM 5070 C CA . GLN B 1 310 ? -16.078 -2.711 -10.156 1 90.5 310 GLN B CA 1
ATOM 5071 C C . GLN B 1 310 ? -14.727 -3.287 -9.781 1 90.5 310 GLN B C 1
ATOM 5073 O O . GLN B 1 310 ? -14.023 -2.736 -8.922 1 90.5 310 GLN B O 1
ATOM 5078 N N . VAL B 1 311 ? -14.383 -4.367 -10.414 1 92.81 311 VAL B N 1
ATOM 5079 C CA . VAL B 1 311 ? -13.117 -5.035 -10.156 1 92.81 311 VAL B CA 1
ATOM 5080 C C . VAL B 1 311 ? -12.188 -4.859 -11.352 1 92.81 311 VAL B C 1
ATOM 5082 O O . VAL B 1 311 ? -12.641 -4.59 -12.469 1 92.81 311 VAL B O 1
ATOM 5085 N N . LEU B 1 312 ? -10.906 -4.902 -11.117 1 90.5 312 LEU B N 1
ATOM 5086 C CA . LEU B 1 312 ? -9.922 -4.836 -12.195 1 90.5 312 LEU B CA 1
ATOM 5087 C C . LEU B 1 312 ? -9.914 -6.129 -13.008 1 90.5 312 LEU B C 1
ATOM 5089 O O . LEU B 1 312 ? -9.938 -7.223 -12.438 1 90.5 312 LEU B O 1
ATOM 5093 N N . ASN B 1 313 ? -10.031 -5.934 -14.289 1 91.44 313 ASN B N 1
ATOM 5094 C CA . ASN B 1 313 ? -9.992 -7.035 -15.242 1 91.44 313 ASN B CA 1
ATOM 5095 C C . ASN B 1 313 ? -8.797 -6.934 -16.188 1 91.44 313 ASN B C 1
ATOM 5097 O O . ASN B 1 313 ? -8.758 -6.062 -17.047 1 91.44 313 ASN B O 1
ATOM 5101 N N . ASN B 1 314 ? -7.762 -7.727 -16.062 1 91.94 314 ASN B N 1
ATOM 5102 C CA . ASN B 1 314 ? -7.504 -8.805 -15.117 1 91.94 314 ASN B CA 1
ATOM 5103 C C . ASN B 1 314 ? -6.055 -8.805 -14.641 1 91.94 314 ASN B C 1
ATOM 5105 O O . ASN B 1 314 ? -5.664 -9.633 -13.82 1 91.94 314 ASN B O 1
ATOM 5109 N N . PHE B 1 315 ? -5.23 -7.766 -15.344 1 93.44 315 PHE B N 1
ATOM 5110 C CA . PHE B 1 315 ? -3.844 -7.594 -14.93 1 93.44 315 PHE B CA 1
ATOM 5111 C C . PHE B 1 315 ? -3.605 -6.184 -14.414 1 93.44 315 PHE B C 1
ATOM 5113 O O . PHE B 1 315 ? -4.141 -5.215 -14.961 1 93.44 315 PHE B O 1
ATOM 5120 N N . PHE B 1 316 ? -2.797 -6.121 -13.438 1 93.56 316 PHE B N 1
ATOM 5121 C CA . PHE B 1 316 ? -2.246 -4.863 -12.945 1 93.56 316 PHE B CA 1
ATOM 5122 C C . PHE B 1 316 ? -0.739 -4.977 -12.75 1 93.56 316 PHE B C 1
ATOM 5124 O O . PHE B 1 316 ? -0.257 -5.926 -12.125 1 93.56 316 PHE B O 1
ATOM 5131 N N . PHE B 1 317 ? -0.041 -4 -13.32 1 92.81 317 PHE B N 1
ATOM 5132 C CA . PHE B 1 317 ? 1.406 -3.932 -13.156 1 92.81 317 PHE B CA 1
ATOM 5133 C C . PHE B 1 317 ? 1.81 -2.641 -12.453 1 92.81 317 PHE B C 1
ATOM 5135 O O . PHE B 1 317 ? 1.369 -1.556 -12.836 1 92.81 317 PHE B O 1
ATOM 5142 N N . TYR B 1 318 ? 2.576 -2.809 -11.484 1 93.38 318 TYR B N 1
ATOM 5143 C CA . TYR B 1 318 ? 3.127 -1.67 -10.758 1 93.38 318 TYR B CA 1
ATOM 5144 C C . TYR B 1 318 ? 4.598 -1.466 -11.094 1 93.38 318 TYR B C 1
ATOM 5146 O O . TYR B 1 318 ? 5.375 -2.424 -11.125 1 93.38 318 TYR B O 1
ATOM 5154 N N . ASP B 1 319 ? 4.938 -0.218 -11.352 1 90.75 319 ASP B N 1
ATOM 5155 C CA . ASP B 1 319 ? 6.324 0.18 -11.578 1 90.75 319 ASP B CA 1
ATOM 5156 C C . ASP B 1 319 ? 6.758 1.259 -10.594 1 90.75 319 ASP B C 1
ATOM 5158 O O . ASP B 1 319 ? 6.41 2.43 -10.75 1 90.75 319 ASP B O 1
ATOM 5162 N N . GLY B 1 320 ? 7.523 0.884 -9.703 1 86.94 320 GLY B N 1
ATOM 5163 C CA . GLY B 1 320 ? 7.953 1.788 -8.648 1 86.94 320 GLY B CA 1
ATOM 5164 C C . GLY B 1 320 ? 8.992 2.791 -9.109 1 86.94 320 GLY B C 1
ATOM 5165 O O . GLY B 1 320 ? 9.234 3.795 -8.438 1 86.94 320 GLY B O 1
ATOM 5166 N N . VAL B 1 321 ? 9.656 2.486 -10.156 1 79.44 321 VAL B N 1
ATOM 5167 C CA . VAL B 1 321 ? 10.609 3.445 -10.703 1 79.44 321 VAL B CA 1
ATOM 5168 C C . VAL B 1 321 ? 9.867 4.648 -11.281 1 79.44 321 VAL B C 1
ATOM 5170 O O . VAL B 1 321 ? 10.242 5.797 -11.031 1 79.44 321 VAL B O 1
ATOM 5173 N N . LYS B 1 322 ? 8.773 4.316 -11.938 1 76.5 322 LYS B N 1
ATOM 5174 C CA . LYS B 1 322 ? 7.988 5.371 -12.57 1 76.5 322 LYS B CA 1
ATOM 5175 C C . LYS B 1 322 ? 6.887 5.871 -11.641 1 76.5 322 LYS B C 1
ATOM 5177 O O . LYS B 1 322 ? 6.293 6.922 -11.883 1 76.5 322 LYS B O 1
ATOM 5182 N N . GLY B 1 323 ? 6.668 5.117 -10.656 1 76.38 323 GLY B N 1
ATOM 5183 C CA . GLY B 1 323 ? 5.566 5.434 -9.766 1 76.38 323 GLY B CA 1
ATOM 5184 C C . GLY B 1 323 ? 4.207 5.289 -10.422 1 76.38 323 GLY B C 1
ATOM 5185 O O . GLY B 1 323 ? 3.303 6.094 -10.18 1 76.38 323 GLY B O 1
ATOM 5186 N N . THR B 1 324 ? 4.059 4.27 -11.32 1 78.62 324 THR B N 1
ATOM 5187 C CA . THR B 1 324 ? 2.82 4.129 -12.086 1 78.62 324 THR B CA 1
ATOM 5188 C C . THR B 1 324 ? 2.254 2.719 -11.938 1 78.62 324 THR B C 1
ATOM 5190 O O . THR B 1 324 ? 2.979 1.789 -11.578 1 78.62 324 THR B O 1
ATOM 5193 N N . GLY B 1 325 ? 0.943 2.65 -12.102 1 80.25 325 GLY B N 1
ATOM 5194 C CA . GLY B 1 325 ? 0.226 1.396 -12.266 1 80.25 325 GLY B CA 1
ATOM 5195 C C . GLY B 1 325 ? -0.469 1.278 -13.609 1 80.25 325 GLY B C 1
ATOM 5196 O O . GLY B 1 325 ? -1.014 2.26 -14.117 1 80.25 325 GLY B O 1
ATOM 5197 N N . LEU B 1 326 ? -0.389 0.05 -14.211 1 79.25 326 LEU B N 1
ATOM 5198 C CA . LEU B 1 326 ? -1.006 -0.21 -15.508 1 79.25 326 LEU B CA 1
ATOM 5199 C C . LEU B 1 326 ? -1.997 -1.365 -15.422 1 79.25 326 LEU B C 1
ATOM 5201 O O . LEU B 1 326 ? -1.66 -2.439 -14.914 1 79.25 326 LEU B O 1
ATOM 5205 N N . VAL B 1 327 ? -3.232 -1.07 -15.812 1 77.62 327 VAL B N 1
ATOM 5206 C CA . VAL B 1 327 ? -4.242 -2.121 -15.891 1 77.62 327 VAL B CA 1
ATOM 5207 C C . VAL B 1 327 ? -4.391 -2.592 -17.344 1 77.62 327 VAL B C 1
ATOM 5209 O O . VAL B 1 327 ? -4.426 -1.778 -18.266 1 77.62 327 VAL B O 1
ATOM 5212 N N . GLU B 1 328 ? -4.406 -3.896 -17.562 1 78.06 328 GLU B N 1
ATOM 5213 C CA . GLU B 1 328 ? -4.543 -4.473 -18.891 1 78.06 328 GLU B CA 1
ATOM 5214 C C . GLU B 1 328 ? -5.426 -5.719 -18.859 1 78.06 328 GLU B C 1
ATOM 5216 O O . GLU B 1 328 ? -5.531 -6.391 -17.828 1 78.06 328 GLU B O 1
ATOM 5221 N N . GLN B 1 329 ? -6.109 -5.883 -20 1 76.5 329 GLN B N 1
ATOM 5222 C CA . GLN B 1 329 ? -6.895 -7.102 -20.141 1 76.5 329 GLN B CA 1
ATOM 5223 C C . GLN B 1 329 ? -6.312 -7.992 -21.234 1 76.5 329 GLN B C 1
ATOM 5225 O O . GLN B 1 329 ? -6.141 -7.551 -22.375 1 76.5 329 GLN B O 1
ATOM 5230 N N . PHE B 1 330 ? -5.863 -9.031 -20.812 1 79.25 330 PHE B N 1
ATOM 5231 C CA . PHE B 1 330 ? -5.324 -9.984 -21.781 1 79.25 330 PHE B CA 1
ATOM 5232 C C . PHE B 1 330 ? -6.07 -11.312 -21.703 1 79.25 330 PHE B C 1
ATOM 5234 O O . PHE B 1 330 ? -6.516 -11.719 -20.625 1 79.25 330 PHE B O 1
#

pLDDT: mean 89.87, std 15.24, range [24.44, 98.88]

Sequence (660 aa):
MTNPENTPMTTTNEGGKGLTEYEAKIYDRSIRLWGVDAQAKLRQSKVLFIGINGLMSEIIKNVVLAGVDSITLVDDHIITTSDLSAHLFINEDSVGKVISTESVFAISELNPLVTIDVYDKEIETMDDQFIKNYTMVVISDKNLNNVSKVNSLCRKNNVSFIFSHSFGLKGLFFSDLNEFKYFTKTTTEPPKTETHISIFKSFKESMGYDWSKTNSRTPLPFFALSTLYQFEEKHNRVPDNISDSDLSELKSIINSSIEKFNLKNTDSNKYFEETKDLLNKMNIEISPVCAIVGGIVGAEIIKIITQNMQVLNNFFFYDGVKGTGLVEQFMTNPENTPMTTTNEGGKGLTEYEAKIYDRSIRLWGVDAQAKLRQSKVLFIGINGLMSEIIKNVVLAGVDSITLVDDHIITTSDLSAHLFINEDSVGKVISTESVFAISELNPLVTIDVYDKEIETMDDQFIKNYTMVVISDKNLNNVSKVNSLCRKNNVSFIFSHSFGLKGLFFSDLNEFKYFTKTTTEPPKTETHISIFKSFKESMGYDWSKTNSRTPLPFFALSTLYQFEEKHNRVPDNISDSDLSELKSIINSSIEKFNLKNTDSNKYFEETKDLLNKMNIEISPVCAIVGGIVGAEIIKIITQNMQVLNNFFFYDGVKGTGLVEQF

Nearest PDB structures (foldseek):
  6cwz-assembly1_C  TM=8.768E-01  e=2.617E-32  Homo sapiens
  1y8r-assembly2_D  TM=8.757E-01  e=7.728E-32  Homo sapiens
  3kyc-assembly1_A  TM=8.716E-01  e=6.015E-31  Homo sapiens
  6xoh-assembly1_A  TM=8.628E-01  e=3.035E-31  Homo sapiens
  3kyd-assembly1_A  TM=8.505E-01  e=4.578E-29  Homo sapiens